Protein 5G4K (pdb70)

B-factor: mean 24.87, std 11.67, range [8.4, 95.26]

Foldseek 3Di:
DDPDDPVCVVPFLACAAAEEEEEPCLDQLNVLLQLLSQVSHHQYEYEYADPVSQVVSVVVSVVVVGRYYYAYAQLLDLVRLLVSLVVSCVRRVAHAEYEYDFADDDFDAPVPQDPVNLVVRCSRQASSLVSNCVNNLVRLQVVLPAHFYEYEQALLLPPPDGRCPRNNVRRVVVLVVQLVVCVVDCPPRLYAGEYEHEYDAPVVCPPCPPPPVDCVLVVLQVLAPLRHHDRSNLCSSVSSCRGGNVCSVHHSYHHYNYNRSNPD/DPPDDPVCVVPFLACAAAEEEEEPCLDQLNVLLQLLSQVSHHQYEYEYADPVSQVVSVVVSVVVVGHYYYAYAQLLDLVRLLVSLVVSCVRRVAHAEYEYDFADDDFDAPVPQDPVNLVVRCSRQASSLVSNCVNNLVRLQVVLPAHFYEYEQALLLPPPDGRCPRNNVRRVVVLVVQLVVCVVDCPPRLYAGEYEHEYDAPVVCPVCPPPPVDCVLVVLQVLAPLRDHDRSNLCSSVSSCRGGNVCSVHHSYHHYNYNRSNPD

Radius of gyration: 23.31 Å; Cα contacts (8 Å, |Δi|>4): 1188; chains: 2; bounding box: 66×65×67 Å

CATH classification: 3.40.50.720

Solvent-accessible surface area: 21936 Å² total; per-residue (Å²): 176,19,118,8,126,99,136,50,8,81,83,2,30,56,2,165,45,94,2,0,0,0,1,15,0,40,36,60,13,1,21,4,0,0,1,0,0,8,23,30,35,3,72,0,4,0,5,7,153,62,87,72,121,0,86,63,17,36,67,37,0,114,91,68,72,11,68,2,8,51,12,70,2,46,18,26,49,96,77,79,0,72,63,8,10,87,46,0,42,88,103,29,53,49,0,14,2,0,0,2,25,23,43,67,47,116,74,62,74,119,164,131,19,57,126,74,66,78,78,125,4,31,52,21,1,16,115,0,3,116,6,0,1,102,52,0,7,97,34,1,42,104,43,66,151,9,13,18,0,0,0,16,6,10,2,15,15,96,95,60,74,101,19,46,55,0,40,22,62,0,8,20,34,1,2,115,37,0,5,62,20,0,70,106,24,5,65,162,83,42,0,9,0,0,0,0,0,11,7,38,25,95,63,91,31,46,101,48,83,172,68,135,168,36,58,70,53,94,87,15,48,176,96,6,15,20,38,98,7,0,42,16,64,19,0,0,1,1,0,2,0,0,4,3,81,4,1,65,1,1,2,0,0,24,7,20,0,0,1,0,3,14,41,89,173,18,117,5,150,104,141,63,8,79,88,2,31,54,1,162,40,100,2,0,0,0,2,15,0,41,34,54,13,1,21,3,0,0,2,0,0,8,21,28,35,4,65,0,4,0,5,8,154,60,87,71,116,0,86,62,18,36,66,36,0,117,90,70,72,11,75,2,9,49,12,71,3,46,18,28,49,94,76,78,0,72,63,8,10,88,46,0,42,88,102,26,51,49,0,17,1,0,0,2,26,22,44,68,46,109,73,53,78,121,164,129,18,57,126,74,59,79,77,125,4,29,51,22,1,16,114,0,4,116,11,0,0,99,50,0,7,95,34,1,43,103,37,67,150,10,14,18,0,0,1,16,6,10,2,14,15,96,93,62,72,100,20,45,55,0,40,23,62,0,8,20,33,1,3,113,38,0,5,62,18,0,67,105,25,4,65,159,74,42,0,9,0,0,0,0,0,11,7,37,23,99,59,88,26,42,100,52,81,176,67,135,171,39,58,71,52,97,85,13,45,175,96,7,14,21,41,100,8,0,43,16,52,19,0,0,1,2,0,2,0,1,5,3,78,4,0,64,1,2,2,0,1,25,6,22,0,0,1,0,3,15,41,89

Sequence (528 aa):
MVNVKKEFVDNMFSVKGKVALVTGATGALGCVLSKAYGYAGAKVFMTGRNEKKLQALEAEFKAEGIDCAYGVADPADEAQVDAMITACVAQYGEVNILAVTHGFNKPQNILEQSVADWQYIMDTDCKSVYVVCKYVAQQMVDQGKGGKIVVVTSQRSKRGMAGYTGYCTSKGGADLMVSSMACDLSAKYGINVNSICPTVFRSDLTEWMFDPESAVYQNFLKREPIGRLAEPEDFVGYALFLSSDASNYITGANCDCSGGYLTCMVNVKKEFVDNMFSVKGKVALVTGATGALGCVLSKAYGYAGAKVFMTGRNEKKLQALEAEFKAEGIDCAYGVADPADEAQVDAMITACVAQYGEVNILAVTHGFNKPQNILEQSVADWQYIMDADCKSVYVVCKYVAQQMVDQGKGGKIVVVTSQRSKRGMAGYTGYCTSKGGADLMVSSMACDLSAKYGINVNSICPTVFRSDLTEWMFDPESAVYQNFLKREPIGRLAEPEDFVGYALFLSSDASNYITGANCDCSGGYLTC

Nearest PDB structures (foldseek):
  5g4k-assembly1_A-2  TM=1.004E+00  e=1.419E-54  Clostridium sp.
  5g4l-assembly1_A  TM=9.736E-01  e=4.758E-52  Clostridium sp.
  3csd-assembly1_B  TM=9.187E-01  e=1.144E-21  unclassified
  8dt1-assembly1_D  TM=9.260E-01  e=6.538E-19  Burkholderia cenocepacia
  8dt1-assembly1_A  TM=9.265E-01  e=1.902E-18  Burkholderia cenocepacia

Structure (mmCIF, N/CA/C/O backbone):
data_5G4K
#
_entry.id   5G4K
#
_cell.length_a   89.756
_cell.length_b   125.391
_cell.length_c   55.468
_cell.angle_alpha   90.00
_cell.angle_beta   90.00
_cell.angle_gamma   90.00
#
_symmetry.space_group_name_H-M   'P 21 21 2'
#
loop_
_entity.id
_entity.type
_entity.pdbx_description
1 polymer 'OXIDOREDUCTASE, SHORT CHAIN DEHYDROGENASE/REDUCTASE FAMILY PROTEIN'
2 polymer 'OXIDOREDUCTASE, SHORT CHAIN DEHYDROGENASE/REDUCTASE FAMILY PROTEIN'
3 water water
#
loop_
_atom_site.group_PDB
_atom_site.id
_atom_site.type_symbol
_atom_site.label_atom_id
_atom_site.label_alt_id
_atom_site.label_comp_id
_atom_site.label_asym_id
_atom_site.label_entity_id
_atom_site.label_seq_id
_atom_site.pdbx_PDB_ins_code
_atom_site.Cartn_x
_atom_site.Cartn_y
_atom_site.Cartn_z
_atom_site.occupancy
_atom_site.B_iso_or_equiv
_atom_site.auth_seq_id
_atom_site.auth_comp_id
_atom_site.auth_asym_id
_atom_site.auth_atom_id
_atom_site.pdbx_PDB_model_num
ATOM 1 N N . MET A 1 23 ? 32.069 50.459 38.581 1.00 34.84 1 MET A N 1
ATOM 2 C CA . MET A 1 23 ? 31.743 49.735 37.334 1.00 33.37 1 MET A CA 1
ATOM 3 C C . MET A 1 23 ? 30.418 50.200 36.743 1.00 30.06 1 MET A C 1
ATOM 4 O O . MET A 1 23 ? 29.466 50.434 37.479 1.00 29.49 1 MET A O 1
ATOM 9 N N . VAL A 1 24 ? 30.354 50.312 35.416 1.00 21.39 2 VAL A N 1
ATOM 10 C CA . VAL A 1 24 ? 29.137 50.730 34.701 1.00 18.99 2 VAL A CA 1
ATOM 11 C C . VAL A 1 24 ? 28.031 49.726 35.021 1.00 20.73 2 VAL A C 1
ATOM 12 O O . VAL A 1 24 ? 28.281 48.525 35.056 1.00 20.81 2 VAL A O 1
ATOM 16 N N . ASN A 1 25 ? 26.827 50.233 35.285 1.00 18.01 3 ASN A N 1
ATOM 17 C CA . ASN A 1 25 ? 25.680 49.427 35.657 1.00 19.53 3 ASN A CA 1
ATOM 18 C C . ASN A 1 25 ? 24.944 48.789 34.470 1.00 20.49 3 ASN A C 1
ATOM 19 O O . ASN A 1 25 ? 23.796 49.113 34.194 1.00 17.93 3 ASN A O 1
ATOM 24 N N . VAL A 1 26 ? 25.592 47.831 33.822 1.00 17.92 4 VAL A N 1
ATOM 25 C CA . VAL A 1 26 ? 25.014 46.998 32.751 1.00 16.06 4 VAL A CA 1
ATOM 26 C C . VAL A 1 26 ? 25.790 45.702 32.731 1.00 18.87 4 VAL A C 1
ATOM 27 O O . VAL A 1 26 ? 27.023 45.748 32.874 1.00 18.79 4 VAL A O 1
ATOM 31 N N . LYS A 1 27 ? 25.092 44.552 32.599 1.00 16.40 5 LYS A N 1
ATOM 32 C CA . LYS A 1 27 ? 25.749 43.240 32.638 1.00 18.10 5 LYS A CA 1
ATOM 33 C C . LYS A 1 27 ? 25.868 42.621 31.270 1.00 20.51 5 LYS A C 1
ATOM 34 O O . LYS A 1 27 ? 24.900 42.641 30.504 1.00 18.94 5 LYS A O 1
ATOM 40 N N . LYS A 1 28 ? 27.013 41.989 30.986 1.00 16.84 6 LYS A N 1
ATOM 41 C CA . LYS A 1 28 ? 27.213 41.328 29.689 1.00 17.83 6 LYS A CA 1
ATOM 42 C C . LYS A 1 28 ? 26.208 40.225 29.443 1.00 21.24 6 LYS A C 1
ATOM 43 O O . LYS A 1 28 ? 25.702 40.106 28.328 1.00 20.60 6 LYS A O 1
ATOM 49 N N . GLU A 1 29 ? 25.895 39.445 30.485 1.00 18.36 7 GLU A N 1
ATOM 50 C CA . GLU A 1 29 ? 24.921 38.351 30.387 1.00 18.89 7 GLU A CA 1
ATOM 51 C C . GLU A 1 29 ? 23.568 38.914 30.011 1.00 20.84 7 GLU A C 1
ATOM 52 O O . GLU A 1 29 ? 22.859 38.315 29.196 1.00 20.61 7 GLU A O 1
ATOM 58 N N . PHE A 1 30 ? 23.241 40.111 30.527 1.00 16.85 8 PHE A N 1
ATOM 59 C CA . PHE A 1 30 ? 21.970 40.739 30.147 1.00 16.84 8 PHE A CA 1
ATOM 60 C C . PHE A 1 30 ? 21.993 41.099 28.656 1.00 19.07 8 PHE A C 1
ATOM 61 O O . PHE A 1 30 ? 21.107 40.687 27.914 1.00 16.34 8 PHE A O 1
ATOM 69 N N . VAL A 1 31 ? 23.028 41.817 28.213 1.00 16.82 9 VAL A N 1
ATOM 70 C CA . VAL A 1 31 ? 23.151 42.241 26.819 1.00 17.49 9 VAL A CA 1
ATOM 71 C C . VAL A 1 31 ? 23.170 41.058 25.829 1.00 20.84 9 VAL A C 1
ATOM 72 O O . VAL A 1 31 ? 22.489 41.108 24.802 1.00 17.93 9 VAL A O 1
ATOM 76 N N . ASP A 1 32 ? 23.948 40.012 26.124 1.00 18.43 10 ASP A N 1
ATOM 77 C CA . ASP A 1 32 ? 24.044 38.850 25.234 1.00 18.52 10 ASP A CA 1
ATOM 78 C C . ASP A 1 32 ? 22.714 38.124 25.035 1.00 22.32 10 ASP A C 1
ATOM 79 O O . ASP A 1 32 ? 22.511 37.562 23.964 1.00 24.20 10 ASP A O 1
ATOM 84 N N . ASN A 1 33 ? 21.828 38.099 26.055 1.00 16.59 11 ASN A N 1
ATOM 85 C CA . ASN A 1 33 ? 20.596 37.325 25.964 1.00 17.06 11 ASN A CA 1
ATOM 86 C C . ASN A 1 33 ? 19.316 38.135 25.947 1.00 19.32 11 ASN A C 1
ATOM 87 O O . ASN A 1 33 ? 18.234 37.535 25.925 1.00 18.00 11 ASN A O 1
ATOM 92 N N . MET A 1 34 ? 19.403 39.465 25.940 1.00 15.81 12 MET A N 1
ATOM 93 C CA . MET A 1 34 ? 18.191 40.285 26.090 1.00 15.49 12 MET A CA 1
ATOM 94 C C . MET A 1 34 ? 17.156 40.110 24.996 1.00 17.75 12 MET A C 1
ATOM 95 O O . MET A 1 34 ? 15.971 40.268 25.281 1.00 17.27 12 MET A O 1
ATOM 100 N N . PHE A 1 35 ? 17.585 39.830 23.758 1.00 15.24 13 PHE A N 1
ATOM 101 C CA . PHE A 1 35 ? 16.608 39.699 22.672 1.00 15.17 13 PHE A CA 1
ATOM 102 C C . PHE A 1 35 ? 16.050 38.266 22.528 1.00 18.32 13 PHE A C 1
ATOM 103 O O . PHE A 1 35 ? 15.295 38.001 21.600 1.00 18.47 13 PHE A O 1
ATOM 111 N N . SER A 1 36 ? 16.423 37.369 23.411 1.00 17.25 14 SER A N 1
ATOM 112 C CA . SER A 1 36 ? 16.017 35.968 23.269 1.00 17.95 14 SER A CA 1
ATOM 113 C C . SER A 1 36 ? 14.551 35.689 23.535 1.00 20.90 14 SER A C 1
ATOM 114 O O . SER A 1 36 ? 13.954 36.267 24.441 1.00 20.34 14 SER A O 1
ATOM 117 N N . VAL A 1 37 ? 13.968 34.788 22.728 1.00 17.03 15 VAL A N 1
ATOM 118 C CA . VAL A 1 37 ? 12.606 34.274 22.962 1.00 15.40 15 VAL A CA 1
ATOM 119 C C . VAL A 1 37 ? 12.730 32.733 23.001 1.00 18.99 15 VAL A C 1
ATOM 120 O O . VAL A 1 37 ? 11.733 32.017 22.949 1.00 17.79 15 VAL A O 1
ATOM 124 N N . LYS A 1 38 ? 13.973 32.233 23.079 1.00 16.80 16 LYS A N 1
ATOM 125 C CA . LYS A 1 38 ? 14.239 30.802 23.073 1.00 18.00 16 LYS A CA 1
ATOM 126 C C . LYS A 1 38 ? 13.534 30.101 24.241 1.00 21.88 16 LYS A C 1
ATOM 127 O O . LYS A 1 38 ? 13.617 30.573 25.382 1.00 20.24 16 LYS A O 1
ATOM 133 N N . GLY A 1 39 ? 12.811 29.028 23.921 1.00 20.35 17 GLY A N 1
ATOM 134 C CA . GLY A 1 39 ? 12.070 28.213 24.875 1.00 20.22 17 GLY A CA 1
ATOM 135 C C . GLY A 1 39 ? 10.769 28.829 25.351 1.00 22.18 17 GLY A C 1
ATOM 136 O O . GLY A 1 39 ? 10.045 28.196 26.117 1.00 22.20 17 GLY A O 1
ATOM 137 N N . LYS A 1 40 ? 10.448 30.078 24.928 1.00 17.09 18 LYS A N 1
ATOM 138 C CA . LYS A 1 40 ? 9.202 30.740 25.329 1.00 17.02 18 LYS A CA 1
ATOM 139 C C . LYS A 1 40 ? 8.060 30.231 24.455 1.00 19.95 18 LYS A C 1
ATOM 140 O O . LYS A 1 40 ? 8.282 29.877 23.309 1.00 19.47 18 LYS A O 1
ATOM 146 N N . VAL A 1 41 ? 6.849 30.212 24.976 1.00 14.50 19 VAL A N 1
ATOM 147 C CA . VAL A 1 41 ? 5.683 29.758 24.210 1.00 13.20 19 VAL A CA 1
ATOM 148 C C . VAL A 1 41 ? 5.012 31.007 23.673 1.00 16.29 19 VAL A C 1
ATOM 149 O O . VAL A 1 41 ? 4.487 31.821 24.451 1.00 15.61 19 VAL A O 1
ATOM 153 N N . ALA A 1 42 ? 4.993 31.137 22.349 1.00 13.56 20 ALA A N 1
ATOM 154 C CA . ALA A 1 42 ? 4.379 32.293 21.654 1.00 14.08 20 ALA A CA 1
ATOM 155 C C . ALA A 1 42 ? 3.071 31.843 21.011 1.00 16.99 20 ALA A C 1
ATOM 156 O O . ALA A 1 42 ? 3.071 30.935 20.174 1.00 16.78 20 ALA A O 1
ATOM 158 N N . LEU A 1 43 ? 1.949 32.468 21.417 1.00 13.06 21 LEU A N 1
ATOM 159 C CA . LEU A 1 43 ? 0.630 32.181 20.866 1.00 13.39 21 LEU A CA 1
ATOM 160 C C . LEU A 1 43 ? 0.377 33.294 19.844 1.00 16.68 21 LEU A C 1
ATOM 161 O O . LEU A 1 43 ? 0.394 34.478 20.209 1.00 16.48 21 LEU A O 1
ATOM 166 N N . VAL A 1 44 ? 0.172 32.929 18.564 1.00 12.53 22 VAL A N 1
ATOM 167 C CA . VAL A 1 44 ? -0.002 33.932 17.508 1.00 13.85 22 VAL A CA 1
ATOM 168 C C . VAL A 1 44 ? -1.402 33.818 16.920 1.00 18.85 22 VAL A C 1
ATOM 169 O O . VAL A 1 44 ? -1.742 32.751 16.399 1.00 18.43 22 VAL A O 1
ATOM 173 N N . THR A 1 45 ? -2.220 34.900 17.001 1.00 14.63 23 THR A N 1
ATOM 174 C CA . THR A 1 45 ? -3.556 34.885 16.374 1.00 14.54 23 THR A CA 1
ATOM 175 C C . THR A 1 45 ? -3.418 35.400 14.937 1.00 19.02 23 THR A C 1
ATOM 176 O O . THR A 1 45 ? -2.461 36.120 14.623 1.00 17.64 23 THR A O 1
ATOM 180 N N . GLY A 1 46 ? -4.402 35.086 14.091 1.00 16.18 24 GLY A N 1
ATOM 181 C CA . GLY A 1 46 ? -4.357 35.449 12.673 1.00 17.39 24 GLY A CA 1
ATOM 182 C C . GLY A 1 46 ? -3.137 34.819 12.012 1.00 19.92 24 GLY A C 1
ATOM 183 O O . GLY A 1 46 ? -2.534 35.404 11.106 1.00 20.33 24 GLY A O 1
ATOM 184 N N . ALA A 1 47 ? -2.741 33.630 12.498 1.00 17.77 25 ALA A N 1
ATOM 185 C CA . ALA A 1 47 ? -1.504 32.974 12.100 1.00 17.72 25 ALA A CA 1
ATOM 186 C C . ALA A 1 47 ? -1.388 32.650 10.608 1.00 22.11 25 ALA A C 1
ATOM 187 O O . ALA A 1 47 ? -0.265 32.510 10.110 1.00 22.29 25 ALA A O 1
ATOM 189 N N . THR A 1 48 ? -2.513 32.553 9.891 1.00 19.09 2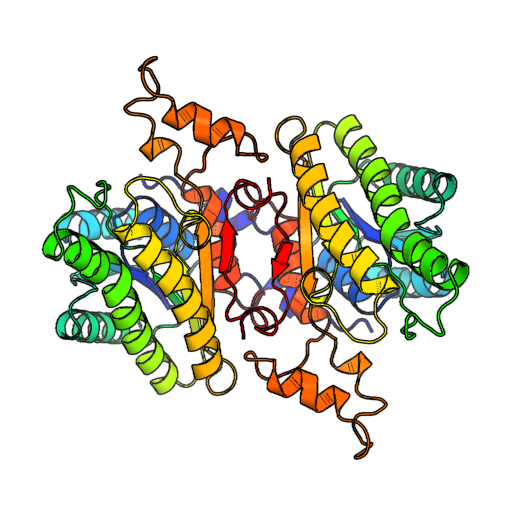6 THR A N 1
ATOM 190 C CA . THR A 1 48 ? -2.462 32.228 8.457 1.00 20.75 26 THR A CA 1
ATOM 191 C C . THR A 1 48 ? -2.396 33.472 7.567 1.00 23.66 26 THR A C 1
ATOM 192 O O . THR A 1 48 ? -2.209 33.321 6.359 1.00 23.21 26 THR A O 1
ATOM 196 N N . GLY A 1 49 ? -2.575 34.662 8.161 1.00 20.42 27 GLY A N 1
ATOM 197 C CA . GLY A 1 49 ? -2.526 35.940 7.457 1.00 20.72 27 GLY A CA 1
ATOM 198 C C . GLY A 1 49 ? -1.113 36.325 7.044 1.00 23.55 27 GLY A C 1
ATOM 199 O O . GLY A 1 49 ? -0.148 35.667 7.447 1.00 22.30 27 GLY A O 1
ATOM 200 N N . ALA A 1 50 ? -0.977 37.402 6.244 1.00 21.76 28 ALA A N 1
ATOM 201 C CA . ALA A 1 50 ? 0.327 37.845 5.710 1.00 22.70 28 ALA A CA 1
ATOM 202 C C . ALA A 1 50 ? 1.345 38.110 6.811 1.00 23.38 28 ALA A C 1
ATOM 203 O O . ALA A 1 50 ? 2.477 37.607 6.743 1.00 21.75 28 ALA A O 1
ATOM 205 N N . LEU A 1 51 ? 0.937 38.828 7.854 1.00 19.75 29 LEU A N 1
ATOM 206 C CA . LEU A 1 51 ? 1.852 39.098 8.953 1.00 18.44 29 LEU A CA 1
ATOM 207 C C . LEU A 1 51 ? 1.912 37.933 9.938 1.00 21.37 29 LEU A C 1
ATOM 208 O O . LEU A 1 51 ? 2.987 37.592 10.420 1.00 19.73 29 LEU A O 1
ATOM 213 N N . GLY A 1 52 ? 0.772 37.333 10.232 1.00 18.26 30 GLY A N 1
ATOM 214 C CA . GLY A 1 52 ? 0.715 36.223 11.168 1.00 17.20 30 GLY A CA 1
ATOM 215 C C . GLY A 1 52 ? 1.612 35.052 10.812 1.00 20.54 30 GLY A C 1
ATOM 216 O O . GLY A 1 52 ? 2.290 34.523 11.707 1.00 19.88 30 GLY A O 1
ATOM 217 N N . CYS A 1 53 ? 1.658 34.643 9.510 1.00 18.98 31 CYS A N 1
ATOM 218 C CA . CYS A 1 53 ? 2.497 33.478 9.148 1.00 18.99 31 CYS A CA 1
ATOM 219 C C . CYS A 1 53 ? 3.985 33.798 9.275 1.00 19.99 31 CYS A C 1
ATOM 220 O O . CYS A 1 53 ? 4.779 32.952 9.696 1.00 18.45 31 CYS A O 1
ATOM 223 N N . VAL A 1 54 ? 4.349 35.045 8.925 1.00 17.56 32 VAL A N 1
ATOM 224 C CA . VAL A 1 54 ? 5.717 35.553 9.016 1.00 16.90 32 VAL A CA 1
ATOM 225 C C . VAL A 1 54 ? 6.157 35.657 10.475 1.00 19.11 32 VAL A C 1
ATOM 226 O O . VAL A 1 54 ? 7.241 35.182 10.806 1.00 17.93 32 VAL A O 1
ATOM 230 N N . LEU A 1 55 ? 5.318 36.230 11.346 1.00 16.42 33 LEU A N 1
ATOM 231 C CA . LEU A 1 55 ? 5.675 36.333 12.763 1.00 16.23 33 LEU A CA 1
ATOM 232 C C . LEU A 1 55 ? 5.768 34.940 13.362 1.00 17.73 33 LEU A C 1
ATOM 233 O O . LEU A 1 55 ? 6.677 34.691 14.132 1.00 16.37 33 LEU A O 1
ATOM 238 N N . SER A 1 56 ? 4.807 34.044 13.043 1.00 14.77 34 SER A N 1
ATOM 239 C CA . SER A 1 56 ? 4.810 32.670 13.563 1.00 15.07 34 SER A CA 1
ATOM 240 C C . SER A 1 56 ? 6.128 31.970 13.225 1.00 19.18 34 SER A C 1
ATOM 241 O O . SER A 1 56 ? 6.790 31.435 14.115 1.00 19.29 34 SER A O 1
ATOM 244 N N . LYS A 1 57 ? 6.552 32.044 11.966 1.00 17.49 35 LYS A N 1
ATOM 245 C CA . LYS A 1 57 ? 7.821 31.416 11.569 1.00 17.18 35 LYS A CA 1
ATOM 246 C C . LYS A 1 57 ? 9.039 32.095 12.209 1.00 19.91 35 LYS A C 1
ATOM 247 O O . LYS A 1 57 ? 9.970 31.384 12.614 1.00 19.78 35 LYS A O 1
ATOM 253 N N . ALA A 1 58 ? 9.028 33.459 12.309 1.00 16.68 36 ALA A N 1
ATOM 254 C CA . ALA A 1 58 ? 10.125 34.202 12.945 1.00 16.09 36 ALA A CA 1
ATOM 255 C C . ALA A 1 58 ? 10.280 33.765 14.405 1.00 17.09 36 ALA A C 1
ATOM 256 O O . ALA A 1 58 ? 11.399 33.488 14.814 1.00 15.94 36 ALA A O 1
ATOM 258 N N . TYR A 1 59 ? 9.179 33.666 15.168 1.00 15.40 37 TYR A N 1
ATOM 259 C CA . TYR A 1 59 ? 9.274 33.161 16.553 1.00 15.76 37 TYR A CA 1
ATOM 260 C C . TYR A 1 59 ? 9.885 31.762 16.558 1.00 19.31 37 TYR A C 1
ATOM 261 O O . TYR A 1 59 ? 10.745 31.492 17.388 1.00 19.50 37 TYR A O 1
ATOM 270 N N . GLY A 1 60 ? 9.467 30.906 15.618 1.00 17.29 38 GLY A N 1
ATOM 271 C CA . GLY A 1 60 ? 9.987 29.540 15.505 1.00 17.73 38 GLY A CA 1
ATOM 272 C C . GLY A 1 60 ? 11.478 29.510 15.236 1.00 20.92 38 GLY A C 1
ATOM 273 O O . GLY A 1 60 ? 12.220 28.818 15.931 1.00 20.55 38 GLY A O 1
ATOM 274 N N . TYR A 1 61 ? 11.940 30.316 14.257 1.00 18.56 39 TYR A N 1
ATOM 275 C CA . TYR A 1 61 ? 13.360 30.421 13.914 1.00 19.28 39 TYR A CA 1
ATOM 276 C C . TYR A 1 61 ? 14.172 30.957 15.095 1.00 22.97 39 TYR A C 1
ATOM 277 O O . TYR A 1 61 ? 15.348 30.615 15.239 1.00 22.73 39 TYR A O 1
ATOM 286 N N . ALA A 1 62 ? 13.545 31.807 15.937 1.00 19.14 40 ALA A N 1
ATOM 287 C CA . ALA A 1 62 ? 14.181 32.382 17.124 1.00 18.86 40 ALA A CA 1
ATOM 288 C C . ALA A 1 62 ? 14.140 31.397 18.324 1.00 21.19 40 ALA A C 1
ATOM 289 O O . ALA A 1 62 ? 14.607 31.729 19.404 1.00 20.95 40 ALA A O 1
ATOM 291 N N . GLY A 1 63 ? 13.599 30.192 18.116 1.00 18.85 41 GLY A N 1
ATOM 292 C CA . GLY A 1 63 ? 13.618 29.164 19.150 1.00 17.81 41 GLY A CA 1
ATOM 293 C C . GLY A 1 63 ? 12.432 29.118 20.081 1.00 20.25 41 GLY A C 1
ATOM 294 O O . GLY A 1 63 ? 12.450 28.361 21.058 1.00 19.76 41 GLY A O 1
ATOM 295 N N . ALA A 1 64 ? 11.376 29.890 19.795 1.00 17.28 42 ALA A N 1
ATOM 296 C CA . ALA A 1 64 ? 10.176 29.811 20.622 1.00 16.03 42 ALA A CA 1
ATOM 297 C C . ALA A 1 64 ? 9.358 28.606 20.222 1.00 19.49 42 ALA A C 1
ATOM 298 O O . ALA A 1 64 ? 9.490 28.094 19.109 1.00 17.16 42 ALA A O 1
ATOM 300 N N . LYS A 1 65 ? 8.512 28.154 21.142 1.00 16.87 43 LYS A N 1
ATOM 301 C CA . LYS A 1 65 ? 7.519 27.101 20.865 1.00 17.96 43 LYS A CA 1
ATOM 302 C C . LYS A 1 65 ? 6.323 27.893 20.310 1.00 22.95 43 LYS A C 1
ATOM 303 O O . LYS A 1 65 ? 5.861 28.831 20.967 1.00 24.61 43 LYS A O 1
ATOM 309 N N . VAL A 1 66 ? 5.836 27.557 19.113 1.00 17.07 44 VAL A N 1
ATOM 310 C CA . VAL A 1 66 ? 4.806 28.384 18.482 1.00 16.36 44 VAL A CA 1
ATOM 311 C C . VAL A 1 66 ? 3.444 27.746 18.473 1.00 18.80 44 VAL A C 1
ATOM 312 O O . VAL A 1 66 ? 3.280 26.679 17.900 1.00 17.62 44 VAL A O 1
ATOM 316 N N . PHE A 1 67 ? 2.445 28.432 19.039 1.00 14.19 45 PHE A N 1
ATOM 317 C CA . PHE A 1 67 ? 1.073 27.929 18.971 1.00 14.52 45 PHE A CA 1
ATOM 318 C C . PHE A 1 67 ? 0.272 28.877 18.054 1.00 18.76 45 PHE A C 1
ATOM 319 O O . PHE A 1 67 ? 0.033 30.035 18.384 1.00 17.81 45 PHE A O 1
ATOM 327 N N . MET A 1 68 ? -0.098 28.389 16.878 1.00 16.03 46 MET A N 1
ATOM 328 C CA . MET A 1 68 ? -0.788 29.202 15.892 1.00 15.93 46 MET A CA 1
ATOM 329 C C . MET A 1 68 ? -2.288 29.053 15.987 1.00 17.66 46 MET A C 1
ATOM 330 O O . MET A 1 68 ? -2.802 27.941 16.118 1.00 17.16 46 MET A O 1
ATOM 335 N N . THR A 1 69 ? -3.010 30.163 15.876 1.00 15.02 47 THR A N 1
ATOM 336 C CA . THR A 1 69 ? -4.476 30.049 15.879 1.00 15.11 47 THR A CA 1
ATOM 337 C C . THR A 1 69 ? -5.038 30.868 14.720 1.00 21.15 47 THR A C 1
ATOM 338 O O . THR A 1 69 ? -4.443 31.866 14.302 1.00 18.33 47 THR A O 1
ATOM 342 N N . GLY A 1 70 ? -6.168 30.427 14.213 1.00 20.45 48 GLY A N 1
ATOM 343 C CA . GLY A 1 70 ? -6.867 31.063 13.105 1.00 20.51 48 GLY A CA 1
ATOM 344 C C . GLY A 1 70 ? -8.138 30.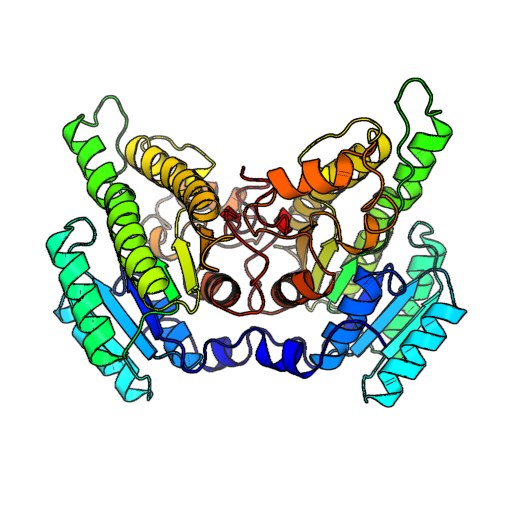296 12.828 1.00 24.58 48 GLY A C 1
ATOM 345 O O . GLY A 1 70 ? -8.420 29.309 13.507 1.00 22.58 48 GLY A O 1
ATOM 346 N N . ARG A 1 71 ? -8.890 30.704 11.819 1.00 22.60 49 ARG A N 1
ATOM 347 C CA . ARG A 1 71 ? -10.141 30.010 11.528 1.00 23.54 49 ARG A CA 1
ATOM 348 C C . ARG A 1 71 ? -10.023 28.931 10.459 1.00 28.36 49 ARG A C 1
ATOM 349 O O . ARG A 1 71 ? -10.886 28.050 10.378 1.00 28.71 49 ARG A O 1
ATOM 357 N N . ASN A 1 72 ? -8.969 28.989 9.638 1.00 24.88 50 ASN A N 1
ATOM 358 C CA . ASN A 1 72 ? -8.785 28.074 8.519 1.00 25.93 50 ASN A CA 1
ATOM 359 C C . ASN A 1 72 ? -7.853 26.916 8.889 1.00 29.12 50 ASN A C 1
ATOM 360 O O . ASN A 1 72 ? -6.626 27.072 8.873 1.00 26.78 50 ASN A O 1
ATOM 365 N N . GLU A 1 73 ? -8.434 25.755 9.193 1.00 26.87 51 GLU A N 1
ATOM 366 C CA . GLU A 1 73 ? -7.672 24.558 9.569 1.00 26.83 51 GLU A CA 1
ATOM 367 C C . GLU A 1 73 ? -6.687 24.099 8.495 1.00 30.82 51 GLU A C 1
ATOM 368 O O . GLU A 1 73 ? -5.565 23.747 8.851 1.00 28.89 51 GLU A O 1
ATOM 374 N N . LYS A 1 74 ? -7.090 24.072 7.202 1.00 29.12 52 LYS A N 1
ATOM 375 C CA . LYS A 1 74 ? -6.192 23.619 6.124 1.00 28.61 52 LYS A CA 1
ATOM 376 C C . LYS A 1 74 ? -4.937 24.496 6.034 1.00 30.40 52 LYS A C 1
ATOM 377 O O . LYS A 1 74 ? -3.824 23.968 5.938 1.00 27.28 52 LYS A O 1
ATOM 379 N N . LYS A 1 75 ? -5.111 25.831 6.136 1.00 26.20 53 LYS A N 1
ATOM 380 C CA . LYS A 1 75 ? -3.977 26.749 6.095 1.00 25.35 53 LYS A CA 1
ATOM 381 C C . LYS A 1 75 ? -3.086 26.604 7.341 1.00 26.16 53 LYS A C 1
ATOM 382 O O . LYS A 1 75 ? -1.872 26.683 7.201 1.00 26.67 53 LYS A O 1
ATOM 388 N N . LEU A 1 76 ? -3.668 26.339 8.529 1.00 21.39 54 LEU A N 1
ATOM 389 C CA . LEU A 1 76 ? -2.870 26.116 9.760 1.00 20.58 54 LEU A CA 1
ATOM 390 C C . LEU A 1 76 ? -2.073 24.810 9.640 1.00 24.08 54 LEU A C 1
ATOM 391 O O . LEU A 1 76 ? -0.922 24.745 10.072 1.00 22.78 54 LEU A O 1
ATOM 396 N N . GLN A 1 77 ? -2.702 23.758 9.070 1.00 22.74 55 GLN A N 1
ATOM 397 C CA . GLN A 1 77 ? -2.032 22.469 8.869 1.00 22.42 55 GLN A CA 1
ATOM 398 C C . GLN A 1 77 ? -0.851 22.600 7.919 1.00 27.74 55 GLN A C 1
ATOM 399 O O . GLN A 1 77 ? 0.203 22.008 8.171 1.00 28.43 55 GLN A O 1
ATOM 405 N N . ALA A 1 78 ? -1.009 23.403 6.847 1.00 25.23 56 ALA A N 1
ATOM 406 C CA . ALA A 1 78 ? 0.063 23.639 5.867 1.00 25.71 56 ALA A CA 1
ATOM 407 C C . ALA A 1 78 ? 1.247 24.346 6.527 1.00 27.69 56 ALA A C 1
ATOM 408 O O . ALA A 1 78 ? 2.401 23.964 6.303 1.00 27.15 56 ALA A O 1
ATOM 410 N N . LEU A 1 79 ? 0.967 25.338 7.379 1.00 21.56 57 LEU A N 1
ATOM 411 C CA . LEU A 1 79 ? 2.033 26.045 8.110 1.00 21.05 57 LEU A CA 1
ATOM 412 C C . LEU A 1 79 ? 2.755 25.114 9.079 1.00 24.42 57 LEU A C 1
ATOM 413 O O . LEU A 1 79 ? 3.982 25.088 9.097 1.00 23.26 57 LEU A O 1
ATOM 418 N N . GLU A 1 80 ? 1.998 24.330 9.861 1.00 23.02 58 GLU A N 1
ATOM 419 C CA . GLU A 1 80 ? 2.569 23.385 10.821 1.00 23.83 58 GLU A CA 1
ATOM 420 C C . GLU A 1 80 ? 3.504 22.401 10.103 1.00 27.50 58 GLU A C 1
ATOM 421 O O . GLU A 1 80 ? 4.617 22.199 10.578 1.00 28.38 58 GLU A O 1
ATOM 427 N N . ALA A 1 81 ? 3.091 21.857 8.933 1.00 25.60 59 ALA A N 1
ATOM 428 C CA . ALA A 1 81 ? 3.930 20.921 8.156 1.00 25.86 59 ALA A CA 1
ATOM 429 C C . ALA A 1 81 ? 5.215 21.607 7.667 1.00 29.27 59 ALA A C 1
ATOM 430 O O . ALA A 1 81 ? 6.295 21.055 7.848 1.00 29.55 59 ALA A O 1
ATOM 432 N N . GLU A 1 82 ? 5.104 22.845 7.127 1.00 23.97 60 GLU A N 1
ATOM 433 C CA . GLU A 1 82 ? 6.260 23.627 6.672 1.00 23.56 60 GLU A CA 1
ATOM 434 C C . GLU A 1 82 ? 7.230 23.893 7.838 1.00 25.95 60 GLU A C 1
ATOM 435 O O . GLU A 1 82 ? 8.429 23.689 7.695 1.00 27.01 60 GLU A O 1
ATOM 441 N N . PHE A 1 83 ? 6.712 24.328 8.993 1.00 22.27 61 PHE A N 1
ATOM 442 C CA . PHE A 1 83 ? 7.591 24.656 10.125 1.00 21.03 61 PHE A CA 1
ATOM 443 C C . PHE A 1 83 ? 8.255 23.422 10.726 1.00 27.38 61 PHE A C 1
ATOM 444 O O . PHE A 1 83 ? 9.432 23.471 11.065 1.00 27.37 61 PHE A O 1
ATOM 452 N N . LYS A 1 84 ? 7.505 22.317 10.872 1.00 24.65 62 LYS A N 1
ATOM 453 C CA . LYS A 1 84 ? 8.076 21.079 11.420 1.00 24.95 62 LYS A CA 1
ATOM 454 C C . LYS A 1 84 ? 9.192 20.517 10.537 1.00 29.95 62 LYS A C 1
ATOM 455 O O . LYS A 1 84 ? 10.163 19.974 11.056 1.00 29.61 62 LYS A O 1
ATOM 461 N N . ALA A 1 85 ? 9.086 20.713 9.206 1.00 28.48 63 ALA A N 1
ATOM 462 C CA . ALA A 1 85 ? 10.113 20.274 8.245 1.00 29.80 63 ALA A CA 1
ATOM 463 C C . ALA A 1 85 ? 11.434 21.032 8.475 1.00 34.25 63 ALA A C 1
ATOM 464 O O . ALA A 1 85 ? 12.492 20.572 8.036 1.00 35.01 63 ALA A O 1
ATOM 466 N N . GLU A 1 86 ? 11.373 22.181 9.176 1.00 29.08 64 GLU A N 1
ATOM 467 C CA . GLU A 1 86 ? 12.544 22.995 9.502 1.00 28.78 64 GLU A CA 1
ATOM 468 C C . GLU A 1 86 ? 12.926 22.931 10.990 1.00 32.14 64 GLU A C 1
ATOM 469 O O . GLU A 1 86 ? 13.679 23.770 11.468 1.00 31.07 64 GLU A O 1
ATOM 475 N N . GLY A 1 87 ? 12.388 21.938 11.704 1.00 28.63 65 GLY A N 1
ATOM 476 C CA . GLY A 1 87 ? 12.699 21.716 13.111 1.00 27.67 65 GLY A CA 1
ATOM 477 C C . GLY A 1 87 ? 12.061 22.662 14.108 1.00 28.43 65 GLY A C 1
ATOM 478 O O . GLY A 1 87 ? 12.451 22.661 15.278 1.00 27.71 65 GLY A O 1
ATOM 479 N N . ILE A 1 88 ? 11.042 23.439 13.675 1.00 23.25 66 ILE A N 1
ATOM 480 C CA . ILE A 1 88 ? 10.311 24.357 14.568 1.00 21.16 66 ILE A CA 1
ATOM 481 C C . ILE A 1 88 ? 9.301 23.557 15.376 1.00 25.85 66 ILE A C 1
ATOM 482 O O . ILE A 1 88 ? 8.583 22.737 14.800 1.00 25.91 66 ILE A O 1
ATOM 487 N N . ASP A 1 89 ? 9.234 23.808 16.708 1.00 23.26 67 ASP A N 1
ATOM 488 C CA . ASP A 1 89 ? 8.267 23.142 17.582 1.00 22.92 67 ASP A CA 1
ATOM 489 C C . ASP A 1 89 ? 7.018 24.012 17.515 1.00 26.30 67 ASP A C 1
ATOM 490 O O . ASP A 1 89 ? 7.046 25.154 17.964 1.00 26.14 67 ASP A O 1
ATOM 495 N N . CYS A 1 90 ? 5.962 23.507 16.869 1.00 23.41 68 CYS A N 1
ATOM 496 C CA . CYS A 1 90 ? 4.736 24.270 16.706 1.00 22.28 68 CYS A CA 1
ATOM 497 C C . CYS A 1 90 ? 3.511 23.383 16.763 1.00 23.94 68 CYS A C 1
ATOM 498 O O . CYS A 1 90 ? 3.604 22.158 16.644 1.00 22.49 68 CYS A O 1
ATOM 501 N N . ALA A 1 91 ? 2.348 24.028 16.947 1.00 19.51 69 ALA A N 1
ATOM 502 C CA . ALA A 1 91 ? 1.060 23.361 16.998 1.00 19.72 69 ALA A CA 1
ATOM 503 C C . ALA A 1 91 ? 0.015 24.409 16.611 1.00 20.80 69 ALA A C 1
ATOM 504 O O . ALA A 1 91 ? 0.348 25.591 16.442 1.00 18.62 69 ALA A O 1
ATOM 506 N N . TYR A 1 92 ? -1.218 23.972 16.404 1.00 18.61 70 TYR A N 1
ATOM 507 C CA . TYR A 1 92 ? -2.271 24.915 16.057 1.00 17.73 70 TYR A CA 1
ATOM 508 C C . TYR A 1 92 ? -3.573 24.579 16.750 1.00 21.49 70 TYR A C 1
ATOM 509 O O . TYR A 1 92 ? -3.791 23.439 17.188 1.00 18.80 70 TYR A O 1
ATOM 518 N N . GLY A 1 93 ? -4.440 25.569 16.810 1.00 18.79 71 GLY A N 1
ATOM 519 C CA . GLY A 1 93 ? -5.785 25.419 17.356 1.00 19.59 71 GLY A CA 1
ATOM 520 C C . GLY A 1 93 ? -6.712 26.304 16.562 1.00 23.13 71 GLY A C 1
ATOM 521 O O . GLY A 1 93 ? -6.402 27.478 16.348 1.00 22.11 71 GLY A O 1
ATOM 522 N N . VAL A 1 94 ? -7.830 25.747 16.090 1.00 20.58 72 VAL A N 1
ATOM 523 C CA . VAL A 1 94 ? -8.812 26.496 15.308 1.00 21.40 72 VAL A CA 1
ATOM 524 C C . VAL A 1 94 ? -9.738 27.238 16.262 1.00 23.95 72 VAL A C 1
ATOM 525 O O . VAL A 1 94 ? -10.281 26.637 17.190 1.00 23.91 72 VAL A O 1
ATOM 529 N N . ALA A 1 95 ? -9.939 28.535 16.027 1.00 21.08 73 ALA A N 1
ATOM 530 C CA . ALA A 1 95 ? -10.844 29.331 16.859 1.00 20.62 73 ALA A CA 1
ATOM 531 C C . ALA A 1 95 ? -11.198 30.615 16.174 1.00 23.69 73 ALA A C 1
ATOM 532 O O . ALA A 1 95 ? -10.346 31.225 15.507 1.00 21.56 73 ALA A O 1
ATOM 534 N N . ASP A 1 96 ? -12.438 31.061 16.379 1.00 19.38 74 ASP A N 1
ATOM 535 C CA . ASP A 1 96 ? -12.879 32.392 15.955 1.00 19.05 74 ASP A CA 1
ATOM 536 C C . ASP A 1 96 ? -12.486 33.303 17.144 1.00 21.19 74 ASP A C 1
ATOM 537 O O . ASP A 1 96 ? -12.985 33.092 18.259 1.00 20.92 74 ASP A O 1
ATOM 542 N N . PRO A 1 97 ? -11.547 34.263 16.951 1.00 18.78 75 PRO A N 1
ATOM 543 C CA . PRO A 1 97 ? -11.070 35.090 18.089 1.00 18.53 75 PRO A CA 1
ATOM 544 C C . PRO A 1 97 ? -12.114 35.981 18.746 1.00 22.69 75 PRO A C 1
ATOM 545 O O . PRO A 1 97 ? -11.854 36.495 19.832 1.00 21.86 75 PRO A O 1
ATOM 549 N N . ALA A 1 98 ? -13.280 36.165 18.104 1.00 20.24 76 ALA A N 1
ATOM 550 C CA . ALA A 1 98 ? -14.356 36.963 18.695 1.00 21.51 76 ALA A CA 1
ATOM 551 C C . ALA A 1 98 ? -15.260 36.095 19.589 1.00 26.00 76 ALA A C 1
ATOM 552 O O . ALA A 1 98 ? -16.142 36.627 20.261 1.00 25.34 76 ALA A O 1
ATOM 554 N N . ASP A 1 99 ? -15.024 34.774 19.623 1.00 23.70 77 ASP A N 1
ATOM 555 C CA . ASP A 1 99 ? -15.872 33.833 20.372 1.00 24.09 77 ASP A CA 1
ATOM 556 C C . ASP A 1 99 ? -15.167 33.395 21.640 1.00 24.78 77 ASP A C 1
ATOM 557 O O . ASP A 1 99 ? -14.255 32.585 21.561 1.00 21.50 77 ASP A O 1
ATOM 562 N N . GLU A 1 100 ? -15.582 33.933 22.796 1.00 22.93 78 GLU A N 1
ATOM 563 C CA . GLU A 1 100 ? -15.015 33.619 24.119 1.00 23.04 78 GLU A CA 1
ATOM 564 C C . GLU A 1 100 ? -14.853 32.120 24.334 1.00 23.99 78 GLU A C 1
ATOM 565 O O . GLU A 1 100 ? -13.815 31.712 24.814 1.00 22.49 78 GLU A O 1
ATOM 571 N N . ALA A 1 101 ? -15.913 31.311 24.070 1.00 21.02 79 ALA A N 1
ATOM 572 C CA . ALA A 1 101 ? -15.852 29.869 24.321 1.00 20.98 79 ALA A CA 1
ATOM 573 C C . ALA A 1 101 ? -14.755 29.193 23.502 1.00 22.06 79 ALA A C 1
ATOM 574 O O . ALA A 1 101 ? -14.015 28.352 24.032 1.00 21.14 79 ALA A O 1
ATOM 576 N N . GLN A 1 102 ? -14.631 29.581 22.215 1.00 18.03 80 GLN A N 1
ATOM 577 C CA . GLN A 1 102 ? -13.618 28.993 21.338 1.00 17.61 80 GLN A CA 1
ATOM 578 C C . GLN A 1 102 ? -12.213 29.457 21.741 1.00 19.83 80 GLN A C 1
ATOM 579 O O . GLN A 1 102 ? -11.267 28.667 21.702 1.00 18.61 80 GLN A O 1
ATOM 585 N N . VAL A 1 103 ? -12.078 30.720 22.179 1.00 15.96 81 VAL A N 1
ATOM 586 C CA . VAL A 1 103 ? -10.767 31.235 22.616 1.00 15.42 81 VAL A CA 1
ATOM 587 C C . VAL A 1 103 ? -10.327 30.523 23.886 1.00 18.83 81 VAL A C 1
ATOM 588 O O . VAL A 1 103 ? -9.188 30.072 23.982 1.00 15.99 81 VAL A O 1
ATOM 592 N N . ASP A 1 104 ? -11.257 30.351 24.839 1.00 16.82 82 ASP A N 1
ATOM 593 C CA . ASP A 1 104 ? -10.976 29.661 26.100 1.00 17.32 82 ASP A CA 1
ATOM 594 C C . ASP A 1 104 ? -10.471 28.220 25.832 1.00 21.84 82 ASP A C 1
ATOM 595 O O . ASP A 1 104 ? -9.439 27.812 26.378 1.00 20.77 82 ASP A O 1
ATOM 600 N N . ALA A 1 105 ? -11.164 27.479 24.946 1.00 18.76 83 ALA A N 1
ATOM 601 C CA . ALA A 1 105 ? -10.784 26.104 24.582 1.00 18.54 83 ALA A CA 1
ATOM 602 C C . ALA A 1 105 ? -9.418 26.070 23.869 1.00 20.57 83 ALA A C 1
ATOM 603 O O . ALA A 1 105 ? -8.606 25.179 24.120 1.00 18.83 83 ALA A O 1
ATOM 605 N N . MET A 1 106 ? -9.155 27.068 23.024 1.00 16.49 84 MET A N 1
ATOM 606 C CA . MET A 1 106 ? -7.894 27.192 22.278 1.00 16.36 84 MET A CA 1
ATOM 607 C C . MET A 1 106 ? -6.725 27.409 23.238 1.00 20.40 84 MET A C 1
ATOM 608 O O . MET A 1 106 ? -5.711 26.717 23.102 1.00 19.61 84 MET A O 1
ATOM 613 N N . ILE A 1 107 ? -6.869 28.320 24.233 1.00 17.95 85 ILE A N 1
ATOM 614 C CA . ILE A 1 107 ? -5.822 28.539 25.248 1.00 17.13 85 ILE A CA 1
ATOM 615 C C . ILE A 1 107 ? -5.585 27.259 26.077 1.00 20.15 85 ILE A C 1
ATOM 616 O O . ILE A 1 107 ? -4.428 26.913 26.334 1.00 18.94 85 ILE A O 1
ATOM 621 N N . THR A 1 108 ? -6.671 26.531 26.459 1.00 16.98 86 THR A N 1
ATOM 622 C CA . THR A 1 108 ? -6.548 25.261 27.180 1.00 17.06 86 THR A CA 1
ATOM 623 C C . THR A 1 108 ? -5.693 24.278 26.346 1.00 20.44 86 THR A C 1
ATOM 624 O O . THR A 1 108 ? -4.855 23.573 26.905 1.00 19.63 86 THR A O 1
ATOM 628 N N . ALA A 1 109 ? -5.939 24.206 25.021 1.00 18.62 87 ALA A N 1
ATOM 629 C CA . ALA A 1 109 ? -5.179 23.300 24.130 1.00 19.10 87 ALA A CA 1
ATOM 630 C C . ALA A 1 109 ? -3.687 23.743 24.055 1.00 19.12 87 ALA A C 1
ATOM 631 O O . ALA A 1 109 ? -2.795 22.899 24.077 1.00 19.46 87 ALA A O 1
ATOM 633 N N . CYS A 1 110 ? -3.426 25.060 24.042 1.00 16.79 88 CYS A N 1
ATOM 634 C CA . CYS A 1 110 ? -2.034 25.544 24.037 1.00 17.07 88 CYS A CA 1
ATOM 635 C C . CYS A 1 110 ? -1.334 25.163 25.343 1.00 20.13 88 CYS A C 1
ATOM 636 O O . CYS A 1 110 ? -0.212 24.662 25.312 1.00 19.39 88 CYS A O 1
ATOM 639 N N . VAL A 1 111 ? -2.022 25.353 26.485 1.00 17.19 89 VAL A N 1
ATOM 640 C CA . VAL A 1 111 ? -1.488 24.997 27.813 1.00 17.51 89 VAL A CA 1
ATOM 641 C C . VAL A 1 111 ? -1.242 23.487 27.933 1.00 21.12 89 VAL A C 1
ATOM 642 O O . VAL A 1 111 ? -0.228 23.073 28.505 1.00 20.43 89 VAL A O 1
ATOM 646 N N . ALA A 1 112 ? -2.146 22.665 27.380 1.00 18.89 90 ALA A N 1
ATOM 647 C CA . ALA A 1 112 ? -2.014 21.207 27.385 1.00 19.36 90 ALA A CA 1
ATOM 648 C C . ALA A 1 112 ? -0.767 20.784 26.569 1.00 22.80 90 ALA A C 1
ATOM 649 O O . ALA A 1 112 ? -0.019 19.904 26.981 1.00 22.69 90 ALA A O 1
ATOM 651 N N . GLN A 1 113 ? -0.531 21.444 25.436 1.00 19.29 91 GLN A N 1
ATOM 652 C CA . GLN A 1 113 ? 0.584 21.120 24.555 1.00 19.26 91 GLN A CA 1
ATOM 653 C C . GLN A 1 113 ? 1.938 21.590 25.120 1.00 22.52 91 GLN A C 1
ATOM 654 O O . GLN A 1 113 ? 2.924 20.853 25.039 1.00 22.50 91 GLN A O 1
ATOM 660 N N . TYR A 1 114 ? 1.992 22.826 25.630 1.00 18.55 92 TYR A N 1
ATOM 661 C CA . TYR A 1 114 ? 3.263 23.463 26.002 1.00 17.69 92 TYR A CA 1
ATOM 662 C C . TYR A 1 114 ? 3.452 23.852 27.466 1.00 23.35 92 TYR A C 1
ATOM 663 O O . TYR A 1 114 ? 4.530 24.325 27.826 1.00 22.71 92 TYR A O 1
ATOM 672 N N . GLY A 1 115 ? 2.411 23.709 28.274 1.00 20.04 93 GLY A N 1
ATOM 673 C CA . GLY A 1 115 ? 2.452 23.983 29.710 1.00 19.48 93 GLY A CA 1
ATOM 674 C C . GLY A 1 115 ? 2.118 25.394 30.142 1.00 21.33 93 GLY A C 1
ATOM 675 O O . GLY A 1 115 ? 1.736 25.605 31.297 1.00 20.88 93 GLY A O 1
ATOM 676 N N . GLU A 1 116 ? 2.235 26.366 29.224 1.00 18.50 94 GLU A N 1
ATOM 677 C CA . GLU A 1 116 ? 2.036 27.771 29.556 1.00 18.80 94 GLU A CA 1
ATOM 678 C C . GLU A 1 116 ? 1.934 28.645 28.313 1.00 20.65 94 GLU A C 1
ATOM 679 O O . GLU A 1 116 ? 2.161 28.181 27.195 1.00 21.14 94 GLU A O 1
ATOM 685 N N . VAL A 1 117 ? 1.638 29.938 28.519 1.00 15.67 95 VAL A N 1
ATOM 686 C CA . VAL A 1 117 ? 1.681 30.919 27.433 1.00 14.87 95 VAL A CA 1
ATOM 687 C C . VAL A 1 117 ? 2.556 32.057 27.958 1.00 18.73 95 VAL A C 1
ATOM 688 O O . VAL A 1 117 ? 2.268 32.571 29.050 1.00 19.16 95 VAL A O 1
ATOM 692 N N . ASN A 1 118 ? 3.633 32.419 27.216 1.00 14.59 96 ASN A N 1
ATOM 693 C CA . ASN A 1 118 ? 4.556 33.485 27.629 1.00 13.59 96 ASN A CA 1
ATOM 694 C C . ASN A 1 118 ? 4.454 34.738 26.809 1.00 15.80 96 ASN A C 1
ATOM 695 O O . ASN A 1 118 ? 4.797 35.838 27.294 1.00 14.72 96 ASN A O 1
ATOM 700 N N . ILE A 1 119 ? 4.137 34.573 25.535 1.00 12.66 97 ILE A N 1
ATOM 701 C CA . ILE A 1 119 ? 4.049 35.683 24.587 1.00 12.53 97 ILE A CA 1
ATOM 702 C C . ILE A 1 119 ? 2.737 35.527 23.819 1.00 15.36 97 ILE A C 1
ATOM 703 O O . ILE A 1 119 ? 2.406 34.417 23.400 1.00 14.40 97 ILE A O 1
ATOM 708 N N . LEU A 1 120 ? 2.045 36.633 23.601 1.00 13.03 98 LEU A N 1
ATOM 709 C CA . LEU A 1 120 ? 0.865 36.682 22.746 1.00 12.10 98 LEU A CA 1
ATOM 710 C C . LEU A 1 120 ? 1.091 37.730 21.666 1.00 16.57 98 LEU A C 1
ATOM 711 O O . LEU A 1 120 ? 1.402 38.890 21.986 1.00 16.28 98 LEU A O 1
ATOM 716 N N . ALA A 1 121 ? 0.929 37.336 20.381 1.00 12.45 99 ALA A N 1
ATOM 717 C CA . ALA A 1 121 ? 1.014 38.275 19.253 1.00 12.22 99 ALA A CA 1
ATOM 718 C C . ALA A 1 121 ? -0.340 38.248 18.565 1.00 16.00 99 ALA A C 1
ATOM 719 O O . ALA A 1 121 ? -0.761 37.192 18.090 1.00 16.59 99 ALA A O 1
ATOM 721 N N . VAL A 1 122 ? -1.074 39.383 18.606 1.00 12.13 100 VAL A N 1
ATOM 722 C CA . VAL A 1 122 ? -2.434 39.470 18.063 1.00 11.47 100 VAL A CA 1
ATOM 723 C C . VAL A 1 122 ? -2.333 40.105 16.667 1.00 17.27 100 VAL A C 1
ATOM 724 O O . VAL A 1 122 ? -1.995 41.289 16.558 1.00 16.18 100 VAL A O 1
ATOM 728 N N . THR A 1 123 ? -2.545 39.308 15.612 1.00 14.99 101 THR A N 1
ATOM 729 C CA . THR A 1 123 ? -2.381 39.799 14.228 1.00 15.23 101 THR A CA 1
ATOM 730 C C . THR A 1 123 ? -3.630 39.686 13.367 1.00 19.17 101 THR A C 1
ATOM 731 O O . THR A 1 123 ? -3.590 40.080 12.202 1.00 20.64 101 THR A O 1
ATOM 735 N N . HIS A 1 124 ? -4.705 39.124 13.885 1.00 16.29 102 HIS A N 1
ATOM 736 C CA . HIS A 1 124 ? -5.917 38.940 13.087 1.00 17.69 102 HIS A CA 1
ATOM 737 C C . HIS A 1 124 ? -6.634 40.253 12.874 1.00 23.27 102 HIS A C 1
ATOM 738 O O . HIS A 1 124 ? -6.400 41.232 13.581 1.00 19.91 102 HIS A O 1
ATOM 745 N N . GLY A 1 125 ? -7.587 40.240 11.964 1.00 23.16 103 GLY A N 1
ATOM 746 C CA . GLY A 1 125 ? -8.379 41.439 11.765 1.00 23.88 103 GLY A CA 1
ATOM 747 C C . GLY A 1 125 ? -9.292 41.326 10.578 1.00 25.67 103 GLY A C 1
ATOM 748 O O . GLY A 1 125 ? -9.361 40.274 9.933 1.00 24.27 103 GLY A O 1
ATOM 749 N N . PHE A 1 126 ? -9.992 42.420 10.298 1.00 19.84 104 PHE A N 1
ATOM 750 C CA . PHE A 1 126 ? -10.941 42.491 9.198 1.00 19.46 104 PHE A CA 1
ATOM 751 C C . PHE A 1 126 ? -11.175 43.934 8.834 1.00 20.53 104 PHE A C 1
ATOM 752 O O . PHE A 1 126 ? -11.248 44.786 9.709 1.00 18.80 104 PHE A O 1
ATOM 760 N N . ASN A 1 127 ? -11.367 44.190 7.545 1.00 18.16 105 ASN A N 1
ATOM 761 C CA . ASN A 1 127 ? -11.763 45.510 7.089 1.00 17.75 105 ASN A CA 1
ATOM 762 C C . ASN A 1 127 ? -12.644 45.374 5.872 1.00 21.58 105 ASN A C 1
ATOM 763 O O . ASN A 1 127 ? -12.527 44.408 5.113 1.00 21.05 105 ASN A O 1
ATOM 768 N N . LYS A 1 128 ? -13.534 46.352 5.686 1.00 19.28 106 LYS A N 1
ATOM 769 C CA . LYS A 1 128 ? -14.376 46.462 4.496 1.00 18.48 106 LYS A CA 1
ATOM 770 C C . LYS A 1 128 ? -14.668 47.960 4.371 1.00 21.52 106 LYS A C 1
ATOM 771 O O . LYS A 1 128 ? -15.704 48.419 4.858 1.00 22.44 106 LYS A O 1
ATOM 777 N N . PRO A 1 129 ? -13.761 48.745 3.758 1.00 20.55 107 PRO A N 1
ATOM 778 C CA . PRO A 1 129 ? -13.999 50.197 3.663 1.00 20.87 107 PRO A CA 1
ATOM 779 C C . PRO A 1 129 ? -15.294 50.560 2.953 1.00 23.87 107 PRO A C 1
ATOM 780 O O . PRO A 1 129 ? -15.675 49.929 1.964 1.00 23.13 107 PRO A O 1
ATOM 784 N N . GLN A 1 130 ? -15.998 51.567 3.500 1.00 20.55 108 GLN A N 1
ATOM 785 C CA . GLN A 1 130 ? -17.264 52.067 2.963 1.00 20.83 108 GLN A CA 1
ATOM 786 C C . GLN A 1 130 ? -17.587 53.381 3.627 1.00 23.35 108 GLN A C 1
ATOM 787 O O . GLN A 1 130 ? -17.416 53.520 4.843 1.00 20.78 108 GLN A O 1
ATOM 793 N N . ASN A 1 131 ? -18.058 54.345 2.830 1.00 22.06 109 ASN A N 1
ATOM 794 C CA . ASN A 1 131 ? -18.420 55.679 3.344 1.00 22.56 109 ASN A CA 1
ATOM 795 C C . ASN A 1 131 ? -19.527 55.502 4.399 1.00 25.08 109 ASN A C 1
ATOM 796 O O . ASN A 1 131 ? -20.369 54.602 4.261 1.00 24.75 109 ASN A O 1
ATOM 801 N N . ILE A 1 132 ? -19.534 56.354 5.435 1.00 21.86 110 ILE A N 1
ATOM 802 C CA . ILE A 1 132 ? -20.556 56.295 6.496 1.00 21.26 110 ILE A CA 1
ATOM 803 C C . ILE A 1 132 ? -21.998 56.342 5.943 1.00 23.95 110 ILE A C 1
ATOM 804 O O . ILE A 1 132 ? -22.890 55.684 6.483 1.00 23.30 110 ILE A O 1
ATOM 809 N N . LEU A 1 133 ? -22.220 57.120 4.876 1.00 20.44 111 LEU A N 1
ATOM 810 C CA . LEU A 1 133 ? -23.572 57.255 4.310 1.00 21.75 111 LEU A CA 1
ATOM 811 C C . LEU A 1 133 ? -24.095 55.930 3.719 1.00 28.77 111 LEU A C 1
ATOM 812 O O . LEU A 1 133 ? -25.301 55.681 3.739 1.00 29.76 111 LEU A O 1
ATOM 817 N N . GLU A 1 134 ? -23.187 55.094 3.219 1.00 25.65 112 GLU A N 1
ATOM 818 C CA . GLU A 1 134 ? -23.525 53.813 2.584 1.00 26.40 112 GLU A CA 1
ATOM 819 C C . GLU A 1 134 ? -23.273 52.603 3.497 1.00 27.47 112 GLU A C 1
ATOM 820 O O . GLU A 1 134 ? -23.673 51.492 3.170 1.00 26.58 112 GLU A O 1
ATOM 826 N N . GLN A 1 135 ? -22.622 52.815 4.646 1.00 22.72 113 GLN A N 1
ATOM 827 C CA . GLN A 1 135 ? -22.299 51.725 5.563 1.00 20.38 113 GLN A CA 1
ATOM 828 C C . GLN A 1 135 ? -23.357 51.589 6.647 1.00 23.66 113 GLN A C 1
ATOM 829 O O . GLN A 1 135 ? -23.506 52.473 7.502 1.00 20.77 113 GLN A O 1
ATOM 835 N N . SER A 1 136 ? -24.055 50.454 6.648 1.00 21.33 114 SER A N 1
ATOM 836 C CA . SER A 1 136 ? -25.097 50.221 7.639 1.00 20.84 114 SER A CA 1
ATOM 837 C C . SER A 1 136 ? -24.489 50.077 9.034 1.00 23.24 114 SER A C 1
ATOM 838 O O . SER A 1 136 ? -23.300 49.755 9.183 1.00 19.86 114 SER A O 1
ATOM 841 N N . VAL A 1 137 ? -25.318 50.288 10.063 1.00 21.58 115 VAL A N 1
ATOM 842 C CA . VAL A 1 137 ? -24.901 50.089 11.455 1.00 21.37 115 VAL A CA 1
ATOM 843 C C . VAL A 1 137 ? -24.423 48.629 11.621 1.00 23.96 115 VAL A C 1
ATOM 844 O O . VAL A 1 137 ? -23.381 48.398 12.229 1.00 21.89 115 VAL A O 1
ATOM 848 N N . ALA A 1 138 ? -25.138 47.656 10.995 1.00 21.53 116 ALA A N 1
ATOM 849 C CA . ALA A 1 138 ? -24.741 46.245 11.059 1.00 20.18 116 ALA A CA 1
ATOM 850 C C . ALA A 1 138 ? -23.349 46.010 10.442 1.00 22.26 116 ALA A C 1
ATOM 851 O O . ALA A 1 138 ? -22.546 45.268 11.014 1.00 21.21 116 ALA A O 1
ATOM 853 N N . ASP A 1 139 ? -23.048 46.662 9.302 1.00 19.46 117 ASP A N 1
ATOM 854 C CA . ASP A 1 139 ? -21.719 46.544 8.666 1.00 20.74 117 ASP A CA 1
ATOM 855 C C . ASP A 1 139 ? -20.623 47.155 9.531 1.00 21.90 117 ASP A C 1
ATOM 856 O O . ASP A 1 139 ? -19.539 46.566 9.679 1.00 18.92 117 ASP A O 1
ATOM 861 N N . TRP A 1 140 ? -20.915 48.310 10.156 1.00 19.00 118 TRP A N 1
ATOM 862 C CA . TRP A 1 140 ? -19.941 48.923 11.080 1.00 18.39 118 TRP A CA 1
ATOM 863 C C . TRP A 1 140 ? -19.712 47.982 12.262 1.00 20.57 118 TRP A C 1
ATOM 864 O O . TRP A 1 140 ? -18.562 47.714 12.613 1.00 18.81 118 TRP A O 1
ATOM 875 N N . GLN A 1 141 ? -20.794 47.430 12.835 1.00 19.13 119 GLN A N 1
ATOM 876 C CA . GLN A 1 141 ? -20.709 46.506 13.971 1.00 19.88 119 GLN A CA 1
ATOM 877 C C . GLN A 1 141 ? -19.915 45.224 13.618 1.00 22.10 119 GLN A C 1
ATOM 878 O O . GLN A 1 141 ? -19.191 44.701 14.454 1.00 20.91 119 GLN A O 1
ATOM 884 N N . TYR A 1 142 ? -20.040 44.753 12.377 1.00 18.94 120 TYR A N 1
ATOM 885 C CA . TYR A 1 142 ? -19.329 43.564 11.908 1.00 19.02 120 TYR A CA 1
ATOM 886 C C . TYR A 1 142 ? -17.821 43.788 11.990 1.00 19.94 120 TYR A C 1
ATOM 887 O O . TYR A 1 142 ? -17.089 42.911 12.452 1.00 19.89 120 TYR A O 1
ATOM 896 N N . ILE A 1 143 ? -17.358 44.988 11.582 1.00 16.19 121 ILE A N 1
ATOM 897 C CA . ILE A 1 143 ? -15.932 45.313 11.666 1.00 15.30 121 ILE A CA 1
ATOM 898 C C . ILE A 1 143 ? -15.525 45.395 13.135 1.00 19.94 121 ILE A C 1
ATOM 899 O O . ILE A 1 143 ? -14.470 44.872 13.517 1.00 17.93 121 ILE A O 1
ATOM 904 N N . MET A 1 144 ? -16.352 46.058 13.952 1.00 16.62 122 MET A N 1
ATOM 905 C CA . MET A 1 144 ? -16.020 46.211 15.380 1.00 16.37 122 MET A CA 1
ATOM 906 C C . MET A 1 144 ? -15.923 44.851 16.068 1.00 20.69 122 MET A C 1
ATOM 907 O O . MET A 1 144 ? -15.003 44.650 16.836 1.00 18.77 122 MET A O 1
ATOM 912 N N . ASP A 1 145 ? -16.843 43.914 15.776 1.00 18.37 123 ASP A N 1
ATOM 913 C CA . ASP A 1 145 ? -16.798 42.584 16.403 1.00 17.92 123 ASP A CA 1
ATOM 914 C C . ASP A 1 145 ? -15.572 41.792 15.941 1.00 21.91 123 ASP A C 1
ATOM 915 O O . ASP A 1 145 ? -14.826 41.264 16.766 1.00 21.37 123 ASP A O 1
ATOM 920 N N . THR A 1 146 ? -15.327 41.762 14.633 1.00 19.07 124 THR A N 1
ATOM 921 C CA . THR A 1 146 ? -14.225 40.987 14.066 1.00 19.53 124 THR A CA 1
ATOM 922 C C . THR A 1 146 ? -12.851 41.549 14.359 1.00 22.88 124 THR A C 1
ATOM 923 O O . THR A 1 146 ? -11.891 40.786 14.532 1.00 21.99 124 THR A O 1
ATOM 925 N N . ASP A 1 147 ? -12.738 42.886 14.377 1.00 19.33 125 ASP A N 1
ATOM 926 C CA . ASP A 1 147 ? -11.451 43.560 14.530 1.00 16.93 125 ASP A CA 1
ATOM 927 C C . ASP A 1 147 ? -11.144 44.139 15.904 1.00 21.30 125 ASP A C 1
ATOM 928 O O . ASP A 1 147 ? -9.974 44.304 16.194 1.00 21.04 125 ASP A O 1
ATOM 933 N N . CYS A 1 148 ? -12.155 44.472 16.730 1.00 17.63 126 CYS A N 1
ATOM 934 C CA . CYS A 1 148 ? -11.947 45.126 18.021 1.00 16.22 126 CYS A CA 1
ATOM 935 C C . CYS A 1 148 ? -12.335 44.217 19.215 1.00 15.69 126 CYS A C 1
ATOM 936 O O . CYS A 1 148 ? -11.513 43.976 20.109 1.00 16.01 126 CYS A O 1
ATOM 939 N N . LYS A 1 149 ? -13.587 43.749 19.243 1.00 14.55 127 LYS A N 1
ATOM 940 C CA . LYS A 1 149 ? -14.056 42.864 20.316 1.00 14.34 127 LYS A CA 1
ATOM 941 C C . LYS A 1 149 ? -13.124 41.645 20.430 1.00 17.97 127 LYS A C 1
ATOM 942 O O . LYS A 1 149 ? -12.815 41.201 21.534 1.00 17.57 127 LYS A O 1
ATOM 948 N N . SER A 1 150 ? -12.686 41.107 19.291 1.00 16.19 128 SER A N 1
ATOM 949 C CA . SER A 1 150 ? -11.791 39.933 19.267 1.00 14.96 128 SER A CA 1
ATOM 950 C C . SER A 1 150 ? -10.439 40.187 19.968 1.00 18.21 128 SER A C 1
ATOM 951 O O . SER A 1 150 ? -9.892 39.280 20.579 1.00 16.41 128 SER A O 1
ATOM 954 N N . VAL A 1 151 ? -9.926 41.430 19.926 1.00 15.09 129 VAL A N 1
ATOM 955 C CA . VAL A 1 151 ? -8.697 41.819 20.618 1.00 13.47 129 VAL A CA 1
ATOM 956 C C . VAL A 1 151 ? -8.986 41.793 22.100 1.00 14.90 129 VAL A C 1
ATOM 957 O O . VAL A 1 151 ? -8.196 41.233 22.860 1.00 15.18 129 VAL A O 1
ATOM 961 N N . TYR A 1 152 ? -10.154 42.335 22.521 1.00 12.19 130 TYR A N 1
ATOM 962 C CA . TYR A 1 152 ? -10.473 42.287 23.967 1.00 12.64 130 TYR A CA 1
ATOM 963 C C . TYR A 1 152 ? -10.567 40.825 24.436 1.00 16.61 130 TYR A C 1
ATOM 964 O O . TYR A 1 152 ? -10.053 40.497 25.501 1.00 14.65 130 TYR A O 1
ATOM 973 N N . VAL A 1 153 ? -11.281 39.982 23.687 1.00 13.81 131 VAL A N 1
ATOM 974 C CA . VAL A 1 153 ? -11.487 38.578 24.085 1.00 12.76 131 VAL A CA 1
ATOM 975 C C . VAL A 1 153 ? -10.133 37.870 24.252 1.00 14.61 131 VAL A C 1
ATOM 976 O O . VAL A 1 153 ? -9.859 37.279 25.286 1.00 14.96 131 VAL A O 1
ATOM 980 N N . VAL A 1 154 ? -9.290 37.932 23.231 1.00 13.34 132 VAL A N 1
ATOM 981 C CA . VAL A 1 154 ? -7.999 37.223 23.281 1.00 14.59 132 VAL A CA 1
ATOM 982 C C . VAL A 1 154 ? -7.102 37.766 24.378 1.00 16.20 132 VAL A C 1
ATOM 983 O O . VAL A 1 154 ? -6.543 36.974 25.146 1.00 15.56 132 VAL A O 1
ATOM 987 N N . CYS A 1 155 ? -6.984 39.103 24.486 1.00 14.20 133 CYS A N 1
ATOM 988 C CA . CYS A 1 155 ? -6.154 39.686 25.542 1.00 13.12 133 CYS A CA 1
ATOM 989 C C . CYS A 1 155 ? -6.648 39.355 26.935 1.00 14.70 133 CYS A C 1
ATOM 990 O O . CYS A 1 155 ? -5.846 39.061 27.792 1.00 15.49 133 CYS A O 1
ATOM 993 N N . LYS A 1 156 ? -7.950 39.421 27.159 1.00 14.38 134 LYS A N 1
ATOM 994 C CA . LYS A 1 156 ? -8.511 39.129 28.501 1.00 14.65 134 LYS A CA 1
ATOM 995 C C . LYS A 1 156 ? -8.196 37.691 28.909 1.00 17.13 134 LYS A C 1
ATOM 996 O O . LYS A 1 156 ? -7.686 37.467 30.009 1.00 15.34 134 LYS A O 1
ATOM 1002 N N . TYR A 1 157 ? -8.475 36.727 28.023 1.00 15.65 135 TYR A N 1
ATOM 1003 C CA . TYR A 1 157 ? -8.275 35.301 28.333 1.00 15.39 135 TYR A CA 1
ATOM 1004 C C . TYR A 1 157 ? -6.810 34.905 28.449 1.00 17.70 135 TYR A C 1
ATOM 1005 O O . TYR A 1 157 ? -6.437 34.122 29.336 1.00 17.09 135 TYR A O 1
ATOM 1014 N N . VAL A 1 158 ? -5.961 35.453 27.583 1.00 14.37 136 VAL A N 1
ATOM 1015 C CA . VAL A 1 158 ? -4.535 35.154 27.702 1.00 12.98 136 VAL A CA 1
ATOM 1016 C C . VAL A 1 158 ? -3.972 35.862 28.957 1.00 14.58 136 VAL A C 1
ATOM 1017 O O . VAL A 1 158 ? -3.190 35.250 29.689 1.00 14.56 136 VAL A O 1
ATOM 1021 N N . ALA A 1 159 ? -4.340 37.126 29.204 1.00 13.17 137 ALA A N 1
ATOM 1022 C CA . ALA A 1 159 ? -3.843 37.820 30.417 1.00 13.53 137 ALA A CA 1
ATOM 1023 C C . ALA A 1 159 ? -4.229 37.023 31.650 1.00 17.34 137 ALA A C 1
ATOM 1024 O O . ALA A 1 159 ? -3.396 36.866 32.534 1.00 17.15 137 ALA A O 1
ATOM 1026 N N . GLN A 1 160 ? -5.474 36.512 31.702 1.00 14.48 138 GLN A N 1
ATOM 1027 C CA . GLN A 1 160 ? -5.906 35.700 32.848 1.00 14.37 138 GLN A CA 1
ATOM 1028 C C . GLN A 1 160 ? -5.011 34.448 33.006 1.00 18.44 138 GLN A C 1
ATOM 1029 O O . GLN A 1 160 ? -4.626 34.095 34.117 1.00 19.33 138 GLN A O 1
ATOM 1035 N N . GLN A 1 161 ? -4.638 33.810 31.887 1.00 15.77 139 GLN A N 1
ATOM 1036 C CA . GLN A 1 161 ? -3.747 32.641 31.937 1.00 14.33 139 GLN A CA 1
ATOM 1037 C C . GLN A 1 161 ? -2.357 33.060 32.451 1.00 17.49 139 GLN A C 1
ATOM 1038 O O . GLN A 1 161 ? -1.770 32.351 33.268 1.00 17.37 139 GLN A O 1
ATOM 1044 N N . MET A 1 162 ? -1.845 34.226 31.990 1.00 14.85 140 MET A N 1
ATOM 1045 C 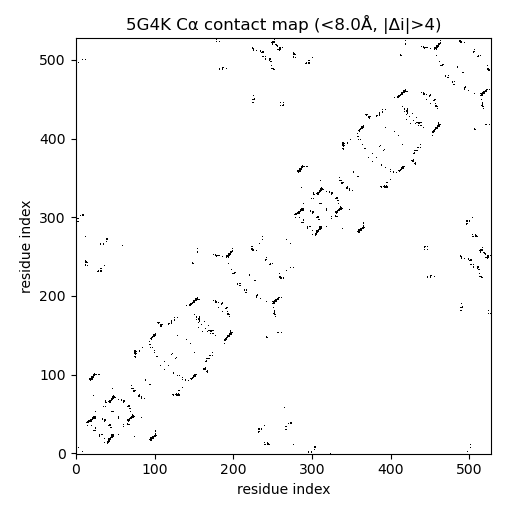CA . MET A 1 162 ? -0.544 34.708 32.455 1.00 14.49 140 MET A CA 1
ATOM 1046 C C . MET A 1 162 ? -0.593 35.031 33.940 1.00 17.89 140 MET A C 1
ATOM 1047 O O . MET A 1 162 ? 0.340 34.689 34.658 1.00 19.39 140 MET A O 1
ATOM 1052 N N . VAL A 1 163 ? -1.706 35.618 34.420 1.00 16.90 141 VAL A N 1
ATOM 1053 C CA . VAL A 1 163 ? -1.872 35.906 35.852 1.00 16.57 141 VAL A CA 1
ATOM 1054 C C . VAL A 1 163 ? -1.838 34.590 36.649 1.00 21.34 141 VAL A C 1
ATOM 1055 O O . VAL A 1 163 ? -1.128 34.488 37.665 1.00 20.78 141 VAL A O 1
ATOM 1059 N N . ASP A 1 164 ? -2.615 33.590 36.193 1.00 19.87 142 ASP A N 1
ATOM 1060 C CA . ASP A 1 164 ? -2.702 32.259 36.812 1.00 20.37 142 ASP A CA 1
ATOM 1061 C C . ASP A 1 164 ? -1.313 31.605 36.936 1.00 25.58 142 ASP A C 1
ATOM 1062 O O . ASP A 1 164 ? -1.016 30.996 37.957 1.00 25.49 142 ASP A O 1
ATOM 1067 N N . GLN A 1 165 ? -0.443 31.800 35.920 1.00 21.23 143 GLN A N 1
ATOM 1068 C CA . GLN A 1 165 ? 0.911 31.243 35.892 1.00 20.96 143 GLN A CA 1
ATOM 1069 C C . GLN A 1 165 ? 1.854 31.926 36.893 1.00 25.30 143 GLN A C 1
ATOM 1070 O O . GLN A 1 165 ? 2.751 31.271 37.425 1.00 22.48 143 GLN A O 1
ATOM 1076 N N . GLY A 1 166 ? 1.674 33.231 37.094 1.00 22.43 144 GLY A N 1
ATOM 1077 C CA . GLY A 1 166 ? 2.480 34.022 38.026 1.00 22.52 144 GLY A CA 1
ATOM 1078 C C . GLY A 1 166 ? 3.900 34.348 37.593 1.00 25.96 144 GLY A C 1
ATOM 1079 O O . GLY A 1 166 ? 4.720 34.718 38.430 1.00 27.04 144 GLY A O 1
ATOM 1080 N N . LYS A 1 167 ? 4.190 34.287 36.283 1.00 19.35 145 LYS A N 1
ATOM 1081 C CA . LYS A 1 167 ? 5.537 34.529 35.756 1.00 18.94 145 LYS A CA 1
ATOM 1082 C C . LYS A 1 167 ? 5.599 35.752 34.834 1.00 22.02 145 LYS A C 1
ATOM 1083 O O . LYS A 1 167 ? 6.571 35.898 34.098 1.00 22.71 145 LYS A O 1
ATOM 1089 N N . GLY A 1 168 ? 4.560 36.576 34.823 1.00 18.10 146 GLY A N 1
ATOM 1090 C CA . GLY A 1 168 ? 4.520 37.718 33.915 1.00 17.23 146 GLY A CA 1
ATOM 1091 C C . GLY A 1 168 ? 4.295 37.262 32.479 1.00 17.19 146 GLY A C 1
ATOM 1092 O O . GLY A 1 168 ? 3.834 36.146 32.230 1.00 16.03 146 GLY A O 1
ATOM 1093 N N . GLY A 1 169 ? 4.561 38.128 31.526 1.00 14.27 147 GLY A N 1
ATOM 1094 C CA . GLY A 1 169 ? 4.367 37.769 30.128 1.00 12.57 147 GLY A CA 1
ATOM 1095 C C . GLY A 1 169 ? 4.435 38.991 29.244 1.00 14.90 147 GLY A C 1
ATOM 1096 O O . GLY A 1 169 ? 4.642 40.102 29.728 1.00 15.48 147 GLY A O 1
ATOM 1097 N N . LYS A 1 170 ? 4.295 38.768 27.946 1.00 12.09 148 LYS A N 1
ATOM 1098 C CA . LYS A 1 170 ? 4.371 39.837 26.942 1.00 10.64 148 LYS A CA 1
ATOM 1099 C C . LYS A 1 170 ? 3.184 39.740 26.014 1.00 14.47 148 LYS A C 1
ATOM 1100 O O . LYS A 1 170 ? 2.869 38.657 25.514 1.00 14.81 148 LYS A O 1
ATOM 1106 N N . ILE A 1 171 ? 2.519 40.873 25.763 1.00 10.93 149 ILE A N 1
ATOM 1107 C CA . ILE A 1 171 ? 1.432 40.915 24.797 1.00 10.46 149 ILE A CA 1
ATOM 1108 C C . ILE A 1 171 ? 1.792 41.985 23.781 1.00 14.39 149 ILE A C 1
ATOM 1109 O O . ILE A 1 171 ? 2.102 43.120 24.175 1.00 13.61 149 ILE A O 1
ATOM 1114 N N . VAL A 1 172 ? 1.692 41.628 22.487 1.00 9.70 150 VAL A N 1
ATOM 1115 C CA . VAL A 1 172 ? 1.983 42.522 21.361 1.00 10.27 150 VAL A CA 1
ATOM 1116 C C . VAL A 1 172 ? 0.742 42.514 20.484 1.00 13.52 150 VAL A C 1
ATOM 1117 O O . VAL A 1 172 ? 0.411 41.478 19.903 1.00 13.11 150 VAL A O 1
ATOM 1121 N N . VAL A 1 173 ? 0.051 43.657 20.397 1.00 10.99 151 VAL A N 1
ATOM 1122 C CA . VAL A 1 173 ? -1.161 43.747 19.573 1.00 9.65 151 VAL A CA 1
ATOM 1123 C C . VAL A 1 173 ? -0.785 44.483 18.290 1.00 14.72 151 VAL A C 1
ATOM 1124 O O . VAL A 1 173 ? -0.309 45.616 18.350 1.00 13.25 151 VAL A O 1
ATOM 1128 N N . VAL A 1 174 ? -1.067 43.889 17.137 1.00 12.83 152 VAL A N 1
ATOM 1129 C CA . VAL A 1 174 ? -0.793 44.597 15.899 1.00 12.82 152 VAL A CA 1
ATOM 1130 C C . VAL A 1 174 ? -2.014 45.453 15.562 1.00 17.73 152 VAL A C 1
ATOM 1131 O O . VAL A 1 174 ? -3.104 44.899 15.304 1.00 17.12 152 VAL A O 1
ATOM 1135 N N . THR A 1 175 ? -1.857 46.789 15.609 1.00 14.41 153 THR A N 1
ATOM 1136 C CA . THR A 1 175 ? -2.971 47.669 15.260 1.00 14.99 153 THR A CA 1
ATOM 1137 C C . THR A 1 175 ? -2.724 48.144 13.833 1.00 18.57 153 THR A C 1
ATOM 1138 O O . THR A 1 175 ? -2.718 47.321 12.901 1.00 18.35 153 THR A O 1
ATOM 1142 N N . SER A 1 176 ? -2.482 49.445 13.653 1.00 14.87 154 SER A N 1
ATOM 1143 C CA . SER A 1 176 ? -2.252 50.033 12.330 1.00 14.71 154 SER A CA 1
ATOM 1144 C C . SER A 1 176 ? -1.898 51.494 12.516 1.00 19.18 154 SER A C 1
ATOM 1145 O O . SER A 1 176 ? -2.284 52.090 13.525 1.00 18.02 154 SER A O 1
ATOM 1148 N N . GLN A 1 177 ? -1.275 52.114 11.511 1.00 17.85 155 GLN A N 1
ATOM 1149 C CA . GLN A 1 177 ? -1.077 53.570 11.578 1.00 16.62 155 GLN A CA 1
ATOM 1150 C C . GLN A 1 177 ? -2.476 54.259 11.546 1.00 18.00 155 GLN A C 1
ATOM 1151 O O . GLN A 1 177 ? -2.602 55.428 11.911 1.00 17.98 155 GLN A O 1
ATOM 1157 N N . ARG A 1 178 ? -3.518 53.510 11.101 1.00 14.70 156 ARG A N 1
ATOM 1158 C CA . ARG A 1 178 ? -4.921 53.959 11.100 1.00 15.19 156 ARG A CA 1
ATOM 1159 C C . ARG A 1 178 ? -5.488 54.099 12.524 1.00 19.00 156 ARG A C 1
ATOM 1160 O O . ARG A 1 178 ? -6.575 54.658 12.692 1.00 16.87 156 ARG A O 1
ATOM 1168 N N . SER A 1 179 ? -4.727 53.655 13.549 1.00 15.80 157 SER A N 1
ATOM 1169 C CA . SER A 1 179 ? -5.126 53.830 14.953 1.00 14.90 157 SER A CA 1
ATOM 1170 C C . SER A 1 179 ? -4.913 55.314 15.364 1.00 17.26 157 SER A C 1
ATOM 1171 O O . SER A 1 179 ? -5.454 55.763 16.385 1.00 17.53 157 SER A O 1
ATOM 1174 N N . LYS A 1 180 ? -4.118 56.065 14.567 1.00 15.54 158 LYS A N 1
ATOM 1175 C CA . LYS A 1 180 ? -3.800 57.473 14.846 1.00 16.17 158 LYS A CA 1
ATOM 1176 C C . LYS A 1 180 ? -4.181 58.448 13.752 1.00 16.47 158 LYS A C 1
ATOM 1177 O O . LYS A 1 180 ? -4.105 59.655 13.979 1.00 15.53 158 LYS A O 1
ATOM 1183 N N . ARG A 1 181 ? -4.551 57.966 12.555 1.00 14.65 159 ARG A N 1
ATOM 1184 C CA . ARG A 1 181 ? -4.900 58.869 11.459 1.00 14.44 159 ARG A CA 1
ATOM 1185 C C . ARG A 1 181 ? -6.170 58.308 10.796 1.00 18.46 159 ARG A C 1
ATOM 1186 O O . ARG A 1 181 ? -6.232 57.113 10.517 1.00 16.69 159 ARG A O 1
ATOM 1194 N N . GLY A 1 182 ? -7.176 59.149 10.627 1.00 15.97 160 GLY A N 1
ATOM 1195 C CA . GLY A 1 182 ? -8.424 58.721 10.004 1.00 14.62 160 GLY A CA 1
ATOM 1196 C C . GLY A 1 182 ? -8.247 58.536 8.499 1.00 19.05 160 GLY A C 1
ATOM 1197 O O . GLY A 1 182 ? -7.201 58.856 7.923 1.00 17.67 160 GLY A O 1
ATOM 1198 N N . MET A 1 183 ? -9.291 58.032 7.833 1.00 15.40 161 MET A N 1
ATOM 1199 C CA . MET A 1 183 ? -9.220 57.817 6.385 1.00 15.87 161 MET A CA 1
ATOM 1200 C C . MET A 1 183 ? -10.625 57.711 5.866 1.00 19.20 161 MET A C 1
ATOM 1201 O O . MET A 1 183 ? -11.486 57.145 6.545 1.00 18.03 161 MET A O 1
ATOM 1206 N N . ALA A 1 184 ? -10.874 58.219 4.656 1.00 17.39 162 ALA A N 1
ATOM 1207 C CA . ALA A 1 184 ? -12.189 58.123 4.020 1.00 17.87 162 ALA A CA 1
ATOM 1208 C C . ALA A 1 184 ? -12.548 56.629 3.923 1.00 21.41 162 ALA A C 1
ATOM 1209 O O . ALA A 1 184 ? -11.694 55.835 3.522 1.00 19.79 162 ALA A O 1
ATOM 1211 N N . GLY A 1 185 ? -13.780 56.278 4.297 1.00 19.66 163 GLY A N 1
ATOM 1212 C CA . GLY A 1 185 ? -14.300 54.912 4.238 1.00 20.13 163 GLY A CA 1
ATOM 1213 C C . GLY A 1 185 ? -13.931 54.050 5.434 1.00 21.31 163 GLY A C 1
ATOM 1214 O O . GLY A 1 185 ? -14.399 52.906 5.539 1.00 18.77 163 GLY A O 1
ATOM 1215 N N . TYR A 1 186 ? -13.104 54.592 6.357 1.00 16.99 164 TYR A N 1
ATOM 1216 C CA . TYR A 1 186 ? -12.600 53.812 7.488 1.00 17.00 164 TYR A CA 1
ATOM 1217 C C . TYR A 1 186 ? -13.287 54.083 8.820 1.00 21.74 164 TYR A C 1
ATOM 1218 O O . TYR A 1 186 ? -12.671 53.854 9.868 1.00 21.02 164 TYR A O 1
ATOM 1227 N N . THR A 1 187 ? -14.572 54.529 8.833 1.00 18.23 165 THR A N 1
ATOM 1228 C CA . THR A 1 187 ? -15.208 54.727 10.147 1.00 17.81 165 THR A CA 1
ATOM 1229 C C . THR A 1 187 ? -15.233 53.431 10.975 1.00 22.61 165 THR A C 1
ATOM 1230 O O . THR A 1 187 ? -15.178 53.507 12.193 1.00 22.99 165 THR A O 1
ATOM 1234 N N . GLY A 1 188 ? -15.271 52.259 10.334 1.00 17.98 166 GLY A N 1
ATOM 1235 C CA . GLY A 1 188 ? -15.218 51.010 11.097 1.00 16.86 166 GLY A CA 1
ATOM 1236 C C . GLY A 1 188 ? -13.822 50.685 11.592 1.00 19.88 166 GLY A C 1
ATOM 1237 O O . GLY A 1 188 ? -13.586 50.579 12.799 1.00 18.92 166 GLY A O 1
ATOM 1238 N N . TYR A 1 189 ? -12.882 50.527 10.653 1.00 17.17 167 TYR A N 1
ATOM 1239 C CA . TYR A 1 189 ? -11.492 50.161 10.939 1.00 16.80 167 TYR A CA 1
ATOM 1240 C C . TYR A 1 189 ? -10.763 51.171 11.821 1.00 18.40 167 TYR A C 1
ATOM 1241 O O . TYR A 1 189 ? -10.059 50.763 12.747 1.00 16.07 167 TYR A O 1
ATOM 1250 N N . CYS A 1 190 ? -10.948 52.486 11.573 1.00 14.46 168 CYS A N 1
ATOM 1251 C CA . CYS A 1 190 ? -10.278 53.488 12.416 1.00 13.98 168 CYS A CA 1
ATOM 1252 C C . CYS A 1 190 ? -10.849 53.493 13.823 1.00 17.12 168 CYS A C 1
ATOM 1253 O O . CYS A 1 190 ? -10.086 53.690 14.767 1.00 15.81 168 CYS A O 1
ATOM 1256 N N . THR A 1 191 ? -12.171 53.265 13.972 1.00 15.27 169 THR A N 1
ATOM 1257 C CA . THR A 1 191 ? -12.734 53.190 15.334 1.00 14.77 169 THR A CA 1
ATOM 1258 C C . THR A 1 191 ? -12.113 51.979 16.052 1.00 17.50 169 THR A C 1
ATOM 1259 O O . THR A 1 191 ? -11.674 52.077 17.198 1.00 16.40 169 THR A O 1
ATOM 1263 N N . SER A 1 192 ? -12.061 50.839 15.354 1.00 14.33 170 SER A N 1
ATOM 1264 C CA . SER A 1 192 ? -11.496 49.600 15.930 1.00 13.07 170 SER A CA 1
ATOM 1265 C C . SER A 1 192 ? -10.006 49.764 16.298 1.00 16.44 170 SER A C 1
ATOM 1266 O O . SER A 1 192 ? -9.615 49.397 17.398 1.00 16.93 170 SER A O 1
ATOM 1269 N N . LYS A 1 193 ? -9.192 50.346 15.413 1.00 13.13 171 LYS A N 1
ATOM 1270 C CA . LYS A 1 193 ? -7.752 50.450 15.693 1.00 11.70 171 LYS A CA 1
ATOM 1271 C C . LYS A 1 193 ? -7.446 51.561 16.675 1.00 16.75 171 LYS A C 1
ATOM 1272 O O . LYS A 1 193 ? -6.584 51.383 17.542 1.00 16.02 171 LYS A O 1
ATOM 1278 N N . GLY A 1 194 ? -8.151 52.686 16.542 1.00 15.54 172 GLY A N 1
ATOM 1279 C CA . GLY A 1 194 ? -8.017 53.808 17.463 1.00 15.47 172 GLY A CA 1
ATOM 1280 C C . GLY A 1 194 ? -8.377 53.333 18.869 1.00 19.76 172 GLY A C 1
ATOM 1281 O O . GLY A 1 194 ? -7.679 53.627 19.854 1.00 19.59 172 GLY A O 1
ATOM 1282 N N . GLY A 1 195 ? -9.452 52.561 18.957 1.00 13.33 173 GLY A N 1
ATOM 1283 C CA . GLY A 1 195 ? -9.881 51.976 20.226 1.00 13.24 173 GLY A CA 1
ATOM 1284 C C . GLY A 1 195 ? -8.878 50.987 20.788 1.00 17.25 173 GLY A C 1
ATOM 1285 O O . GLY A 1 195 ? -8.553 51.051 21.976 1.00 16.03 173 GLY A O 1
ATOM 1286 N N . ALA A 1 196 ? -8.344 50.090 19.932 1.00 14.30 174 ALA A N 1
ATOM 1287 C CA . ALA A 1 196 ? -7.379 49.056 20.379 1.00 14.92 174 ALA A CA 1
ATOM 1288 C C . ALA A 1 196 ? -6.114 49.667 20.950 1.00 15.53 174 ALA A C 1
ATOM 1289 O O . ALA A 1 196 ? -5.593 49.157 21.948 1.00 15.60 174 ALA A O 1
ATOM 1291 N N . ASP A 1 197 ? -5.620 50.781 20.367 1.00 12.42 175 ASP A N 1
ATOM 1292 C CA . ASP A 1 197 ? -4.434 51.456 20.920 1.00 12.52 175 ASP A CA 1
ATOM 1293 C C . ASP A 1 197 ? -4.685 51.900 22.378 1.00 14.81 175 ASP A C 1
ATOM 1294 O O . ASP A 1 197 ? -3.831 51.684 23.246 1.00 13.72 175 ASP A O 1
ATOM 1299 N N . LEU A 1 198 ? -5.874 52.445 22.650 1.00 12.14 176 LEU A N 1
ATOM 1300 C CA . LEU A 1 198 ? -6.246 52.868 24.012 1.00 12.52 176 LEU A CA 1
ATOM 1301 C C . LEU A 1 198 ? -6.544 51.702 24.913 1.00 14.04 176 LEU A C 1
ATOM 1302 O O . LEU A 1 198 ? -6.313 51.776 26.123 1.00 13.09 176 LEU A O 1
ATOM 1307 N N . MET A 1 199 ? -7.104 50.632 24.352 1.00 12.84 177 MET A N 1
ATOM 1308 C CA . MET A 1 199 ? -7.349 49.410 25.126 1.00 12.45 177 MET A CA 1
ATOM 1309 C C . MET A 1 199 ? -5.965 48.886 25.612 1.00 13.31 177 MET A C 1
ATOM 1310 O O . MET A 1 199 ? -5.820 48.573 26.786 1.00 13.32 177 MET A O 1
ATOM 1315 N N . VAL A 1 200 ? -4.937 48.892 24.740 1.00 11.26 178 VAL A N 1
ATOM 1316 C CA . VAL A 1 200 ? -3.571 48.465 25.102 1.00 11.57 178 VAL A CA 1
ATOM 1317 C C . VAL A 1 200 ? -2.996 49.319 26.240 1.00 12.15 178 VAL A C 1
ATOM 1318 O O . VAL A 1 200 ? -2.512 48.759 27.226 1.00 11.29 178 VAL A O 1
ATOM 1322 N N . SER A 1 201 ? -3.066 50.663 26.140 1.00 10.10 179 SER A N 1
ATOM 1323 C CA . SER A 1 201 ? -2.580 51.531 27.238 1.00 11.82 179 SER A CA 1
ATOM 1324 C C . SER A 1 201 ? -3.337 51.268 28.552 1.00 14.04 179 SER A C 1
ATOM 1325 O O . SER A 1 201 ? -2.728 51.222 29.629 1.00 15.06 179 SER A O 1
ATOM 1328 N N . SER A 1 202 ? -4.639 51.044 28.466 1.00 9.08 180 SER A N 1
ATOM 1329 C CA . SER A 1 202 ? -5.441 50.777 29.680 1.00 10.29 180 SER A CA 1
ATOM 1330 C C . SER A 1 202 ? -5.126 49.383 30.269 1.00 13.85 180 SER A C 1
ATOM 1331 O O . SER A 1 202 ? -5.037 49.215 31.492 1.00 13.94 180 SER A O 1
ATOM 1334 N N . MET A 1 203 ? -4.934 48.388 29.397 1.00 12.48 181 MET A N 1
ATOM 1335 C CA . MET A 1 203 ? -4.513 47.045 29.829 1.00 11.92 181 MET A CA 1
ATOM 1336 C C . MET A 1 203 ? -3.172 47.105 30.545 1.00 15.02 181 MET A C 1
ATOM 1337 O O . MET A 1 203 ? -3.001 46.422 31.556 1.00 15.00 181 MET A O 1
ATOM 1342 N N . ALA A 1 204 ? -2.197 47.911 30.035 1.00 12.68 182 ALA A N 1
ATOM 1343 C CA . ALA A 1 204 ? -0.921 48.090 30.725 1.00 12.01 182 ALA A CA 1
ATOM 1344 C C . ALA A 1 204 ? -1.171 48.678 32.134 1.00 14.87 182 ALA A C 1
ATOM 1345 O O . ALA A 1 204 ? -0.584 48.205 33.109 1.00 14.69 182 ALA A O 1
ATOM 1347 N N . CYS A 1 205 ? -2.086 49.659 32.268 1.00 13.00 183 CYS A N 1
ATOM 1348 C CA . CYS A 1 205 ? -2.452 50.213 33.600 1.00 13.79 183 CYS A CA 1
ATOM 1349 C C . CYS A 1 205 ? -3.038 49.119 34.518 1.00 17.96 183 CYS A C 1
ATOM 1350 O O . CYS A 1 205 ? -2.796 49.127 35.723 1.00 17.17 183 CYS A O 1
ATOM 1353 N N . ASP A 1 206 ? -3.838 48.212 33.951 1.00 13.32 184 ASP A N 1
ATOM 1354 C CA . ASP A 1 206 ? -4.461 47.133 34.719 1.00 14.56 184 ASP A CA 1
ATOM 1355 C C . ASP A 1 206 ? -3.495 46.023 35.120 1.00 18.77 184 ASP A C 1
ATOM 1356 O O . ASP A 1 206 ? -3.733 45.368 36.128 1.00 20.37 184 ASP A O 1
ATOM 1361 N N . LEU A 1 207 ? -2.472 45.743 34.300 1.00 15.06 185 LEU A N 1
ATOM 1362 C CA . LEU A 1 207 ? -1.661 44.517 34.455 1.00 13.78 185 LEU A CA 1
ATOM 1363 C C . LEU A 1 207 ? -0.170 44.609 34.689 1.00 16.93 185 LEU A C 1
ATOM 1364 O O . LEU A 1 207 ? 0.400 43.673 35.263 1.00 17.23 185 LEU A O 1
ATOM 1369 N N . SER A 1 208 ? 0.495 45.636 34.156 1.00 13.50 186 SER A N 1
ATOM 1370 C CA . SER A 1 208 ? 1.956 45.629 34.168 1.00 12.02 186 SER A CA 1
ATOM 1371 C C . SER A 1 208 ? 2.613 45.703 35.540 1.00 17.08 186 SER A C 1
ATOM 1372 O O . SER A 1 208 ? 3.536 44.923 35.793 1.00 17.13 186 SER A O 1
ATOM 1375 N N . ALA A 1 209 ? 2.196 46.640 36.390 1.00 14.84 187 ALA A N 1
ATOM 1376 C CA . ALA A 1 209 ? 2.845 46.801 37.706 1.00 15.29 187 ALA A CA 1
ATOM 1377 C C . ALA A 1 209 ? 2.582 45.609 38.609 1.00 19.21 187 ALA A C 1
ATOM 1378 O O . ALA A 1 209 ? 3.509 45.090 39.238 1.00 20.76 187 ALA A O 1
ATOM 1380 N N . LYS A 1 210 ? 1.321 45.172 38.668 1.00 16.41 188 LYS A N 1
ATOM 1381 C CA . LYS A 1 210 ? 0.907 44.109 39.578 1.00 17.36 188 LYS A CA 1
ATOM 1382 C C . LYS A 1 210 ? 1.364 42.706 39.150 1.00 21.57 188 LYS A C 1
ATOM 1383 O O . LYS A 1 210 ? 1.738 41.896 40.005 1.00 22.01 188 LYS A O 1
ATOM 1389 N N . TYR A 1 211 ? 1.300 42.416 37.843 1.00 16.93 189 TYR A N 1
ATOM 1390 C CA . TYR A 1 211 ? 1.525 41.063 37.339 1.00 17.44 189 TYR A CA 1
ATOM 1391 C C . TYR A 1 211 ? 2.722 40.866 36.436 1.00 20.22 189 TYR A C 1
ATOM 1392 O O . TYR A 1 211 ? 3.003 39.731 36.066 1.00 20.74 189 TYR A O 1
ATOM 1401 N N . GLY A 1 212 ? 3.427 41.938 36.086 1.00 15.87 190 GLY A N 1
ATOM 1402 C CA . GLY A 1 212 ? 4.601 41.831 35.227 1.00 14.77 190 GLY A CA 1
ATOM 1403 C C . GLY A 1 212 ? 4.246 41.454 33.802 1.00 16.56 190 GLY A C 1
ATOM 1404 O O . GLY A 1 212 ? 5.036 40.805 33.113 1.00 16.96 190 GLY A O 1
ATOM 1405 N N . ILE A 1 213 ? 3.045 41.856 33.350 1.00 12.11 191 ILE A N 1
ATOM 1406 C CA . ILE A 1 213 ? 2.599 41.593 31.982 1.00 10.84 191 ILE A CA 1
ATOM 1407 C C . ILE A 1 213 ? 2.728 42.901 31.204 1.00 13.30 191 ILE A C 1
ATOM 1408 O O . ILE A 1 213 ? 1.972 43.842 31.483 1.00 14.05 191 ILE A O 1
ATOM 1413 N N . ASN A 1 214 ? 3.673 42.966 30.242 1.00 11.21 192 ASN A N 1
ATOM 1414 C CA . ASN A 1 214 ? 3.824 44.176 29.406 1.00 10.90 192 ASN A CA 1
ATOM 1415 C C . ASN A 1 214 ? 2.825 44.039 28.261 1.00 12.88 192 ASN A C 1
ATOM 1416 O O . ASN A 1 214 ? 2.660 42.959 27.714 1.00 11.88 192 ASN A O 1
ATOM 1421 N N . VAL A 1 215 ? 2.179 45.134 27.901 1.00 9.43 193 VAL A N 1
ATOM 1422 C CA . VAL A 1 215 ? 1.179 45.129 26.818 1.00 8.40 193 VAL A CA 1
ATOM 1423 C C . VAL A 1 215 ? 1.502 46.320 25.929 1.00 11.89 193 VAL A C 1
ATOM 1424 O O . VAL A 1 215 ? 1.477 47.472 26.380 1.00 11.67 193 VAL A O 1
ATOM 1428 N N . ASN A 1 216 ? 1.799 46.059 24.671 1.00 9.57 194 ASN A N 1
ATOM 1429 C CA . ASN A 1 216 ? 2.154 47.101 23.718 1.00 8.91 194 ASN A CA 1
ATOM 1430 C C . ASN A 1 216 ? 1.500 46.846 22.381 1.00 13.63 194 ASN A C 1
ATOM 1431 O O . ASN A 1 216 ? 1.139 45.709 22.108 1.00 12.49 194 ASN A O 1
ATOM 1436 N N . SER A 1 217 ? 1.388 47.886 21.544 1.00 13.09 195 SER A N 1
ATOM 1437 C CA . SER A 1 217 ? 0.923 47.671 20.182 1.00 11.09 195 SER A CA 1
ATOM 1438 C C . SER A 1 217 ? 1.995 48.114 19.198 1.00 14.48 195 SER A C 1
ATOM 1439 O O . SER A 1 217 ? 2.895 48.894 19.558 1.00 14.99 195 SER A O 1
ATOM 1442 N N . ILE A 1 218 ? 1.901 47.624 17.952 1.00 12.31 196 ILE A N 1
ATOM 1443 C CA . ILE A 1 218 ? 2.732 48.076 16.829 1.00 13.25 196 ILE A CA 1
ATOM 1444 C C . ILE A 1 218 ? 1.753 48.609 15.806 1.00 15.82 196 ILE A C 1
ATOM 1445 O O . ILE A 1 218 ? 0.670 48.036 15.649 1.00 14.74 196 ILE A O 1
ATOM 1450 N N . CYS A 1 219 ? 2.094 49.741 15.172 1.00 14.60 197 CYS A N 1
ATOM 1451 C CA . CYS A 1 219 ? 1.225 50.473 14.254 1.00 15.97 197 CYS A CA 1
ATOM 1452 C C . CYS A 1 219 ? 1.840 50.468 12.863 1.00 18.65 197 CYS A C 1
ATOM 1453 O O . CYS A 1 219 ? 2.535 51.411 12.501 1.00 17.98 197 CYS A O 1
ATOM 1456 N N . PRO A 1 220 ? 1.619 49.408 12.089 1.00 16.66 198 PRO A N 1
ATOM 1457 C CA . PRO A 1 220 ? 2.249 49.353 10.769 1.00 17.02 198 PRO A CA 1
ATOM 1458 C C . PRO A 1 220 ? 1.551 50.146 9.691 1.00 19.45 198 PRO A C 1
ATOM 1459 O O . PRO A 1 220 ? 0.333 50.382 9.712 1.00 17.06 198 PRO A O 1
ATOM 1463 N N . THR A 1 221 ? 2.340 50.465 8.658 1.00 17.39 199 THR A N 1
ATOM 1464 C CA . THR A 1 221 ? 1.807 51.031 7.426 1.00 17.96 199 THR A CA 1
ATOM 1465 C C . THR A 1 221 ? 1.339 49.816 6.579 1.00 22.18 199 THR A C 1
ATOM 1466 O O . THR A 1 221 ? 1.379 48.659 7.047 1.00 20.12 199 THR A O 1
ATOM 1470 N N . VAL A 1 222 ? 0.898 50.075 5.352 1.00 18.44 200 VAL A N 1
ATOM 1471 C CA . VAL A 1 222 ? 0.407 49.008 4.480 1.00 18.90 200 VAL A CA 1
ATOM 1472 C C . VAL A 1 222 ? 1.516 48.137 3.914 1.00 23.46 200 VAL A C 1
ATOM 1473 O O . VAL A 1 222 ? 2.653 48.595 3.748 1.00 22.61 200 VAL A O 1
ATOM 1477 N N . PHE A 1 223 ? 1.172 46.895 3.557 1.00 22.18 201 PHE A N 1
ATOM 1478 C CA . PHE A 1 223 ? 2.133 46.020 2.883 1.00 23.27 201 PHE A CA 1
ATOM 1479 C C . PHE A 1 223 ? 2.108 46.257 1.379 1.00 27.59 201 PHE A C 1
ATOM 1480 O O . PHE A 1 223 ? 1.030 46.390 0.789 1.00 28.26 201 PHE A O 1
ATOM 1488 N N . ARG A 1 224 ? 3.299 46.183 0.743 1.00 24.44 202 ARG A N 1
ATOM 1489 C CA . ARG A 1 224 ? 3.444 46.347 -0.704 1.00 25.47 202 ARG A CA 1
ATOM 1490 C C . ARG A 1 224 ? 2.501 45.400 -1.451 1.00 32.80 202 ARG A C 1
ATOM 1491 O O . ARG A 1 224 ? 1.811 45.830 -2.383 1.00 32.72 202 ARG A O 1
ATOM 1499 N N . SER A 1 225 ? 2.422 44.132 -0.990 1.00 31.26 203 SER A N 1
ATOM 1500 C CA . SER A 1 225 ? 1.579 43.113 -1.615 1.00 33.47 203 SER A CA 1
ATOM 1501 C C . SER A 1 225 ? 0.078 43.444 -1.582 1.00 38.59 203 SER A C 1
ATOM 1502 O O . SER A 1 225 ? -0.641 43.021 -2.498 1.00 40.75 203 SER A O 1
ATOM 1505 N N . ASP A 1 226 ? -0.386 44.228 -0.579 1.00 33.64 204 ASP A N 1
ATOM 1506 C CA . ASP A 1 226 ? -1.799 44.624 -0.480 1.00 34.32 204 ASP A CA 1
ATOM 1507 C C . ASP A 1 226 ? -2.229 45.561 -1.626 1.00 39.13 204 ASP A C 1
ATOM 1508 O O . ASP A 1 226 ? -3.429 45.726 -1.846 1.00 41.10 204 ASP A O 1
ATOM 1513 N N . LEU A 1 227 ? -1.271 46.230 -2.287 1.00 33.93 205 LEU A N 1
ATOM 1514 C CA . LEU A 1 227 ? -1.545 47.252 -3.308 1.00 34.09 205 LEU A CA 1
ATOM 1515 C C . LEU A 1 227 ? -1.108 46.900 -4.727 1.00 41.51 205 LEU A C 1
ATOM 1516 O O . LEU A 1 227 ? -1.343 47.687 -5.642 1.00 41.80 205 LEU A O 1
ATOM 1521 N N . THR A 1 228 ? -0.444 45.752 -4.906 1.00 41.34 206 THR A N 1
ATOM 1522 C CA . THR A 1 228 ? 0.085 45.298 -6.205 1.00 44.10 206 THR A CA 1
ATOM 1523 C C . THR A 1 228 ? -0.992 45.136 -7.283 1.00 51.29 206 THR A C 1
ATOM 1524 O O . THR A 1 228 ? -0.676 45.225 -8.473 1.00 52.27 206 THR A O 1
ATOM 1528 N N . GLU A 1 229 ? -2.257 44.924 -6.867 1.00 49.45 207 GLU A N 1
ATOM 1529 C CA . GLU A 1 229 ? -3.409 44.733 -7.751 1.00 50.99 207 GLU A CA 1
ATOM 1530 C C . GLU A 1 229 ? -3.667 45.932 -8.680 1.00 56.03 207 GLU A C 1
ATOM 1531 O O . GLU A 1 229 ? -3.747 45.761 -9.909 1.00 56.38 207 GLU A O 1
ATOM 1533 N N . TRP A 1 230 ? -3.807 47.136 -8.082 1.00 51.28 208 TRP A N 1
ATOM 1534 C CA . TRP A 1 230 ? -4.096 48.379 -8.798 1.00 51.56 208 TRP A CA 1
ATOM 1535 C C . TRP A 1 230 ? -2.838 49.232 -9.095 1.00 54.53 208 TRP A C 1
ATOM 1536 O O . TRP A 1 230 ? -2.951 50.368 -9.563 1.00 53.52 208 TRP A O 1
ATOM 1538 N N . MET A 1 231 ? -1.650 48.655 -8.857 1.00 51.12 209 MET A N 1
ATOM 1539 C CA . MET A 1 231 ? -0.332 49.274 -9.049 1.00 51.85 209 MET A CA 1
ATOM 1540 C C . MET A 1 231 ? -0.097 49.773 -10.490 1.00 52.90 209 MET A C 1
ATOM 1541 O O . MET A 1 231 ? 0.541 50.813 -10.681 1.00 51.47 209 MET A O 1
ATOM 1546 N N . PHE A 1 232 ? -0.620 49.031 -11.484 1.00 47.82 210 PHE A N 1
ATOM 1547 C CA . PHE A 1 232 ? -0.475 49.359 -12.914 1.00 48.37 210 PHE A CA 1
ATOM 1548 C C . PHE A 1 232 ? -1.621 50.224 -13.480 1.00 51.61 210 PHE A C 1
ATOM 1549 O O . PHE A 1 232 ? -1.543 50.605 -14.650 1.00 52.31 210 PHE A O 1
ATOM 1557 N N . ASP A 1 233 ? -2.673 50.523 -12.667 1.00 44.97 211 ASP A N 1
ATOM 1558 C CA . ASP A 1 233 ? -3.843 51.318 -13.090 1.00 44.26 211 ASP A CA 1
ATOM 1559 C C . ASP A 1 233 ? -3.594 52.837 -12.887 1.00 42.75 211 ASP A C 1
ATOM 1560 O O . ASP A 1 233 ? -3.594 53.295 -11.741 1.00 39.07 211 ASP A O 1
ATOM 1565 N N . PRO A 1 234 ? -3.412 53.614 -13.988 1.00 39.31 212 PRO A N 1
ATOM 1566 C CA . PRO A 1 234 ? -3.159 55.069 -13.860 1.00 38.37 212 PRO A CA 1
ATOM 1567 C C . PRO A 1 234 ? -4.265 55.837 -13.161 1.00 40.27 212 PRO A C 1
ATOM 1568 O O . PRO A 1 234 ? -3.988 56.891 -12.586 1.00 40.20 212 PRO A O 1
ATOM 1572 N N . GLU A 1 235 ? -5.503 55.295 -13.177 1.00 35.16 213 GLU A N 1
ATOM 1573 C CA . GLU A 1 235 ? -6.660 55.914 -12.514 1.00 33.85 213 GLU A CA 1
ATOM 1574 C C . GLU A 1 235 ? -6.587 55.848 -10.994 1.00 33.43 213 GLU A C 1
ATOM 1575 O O . GLU A 1 235 ? -7.316 56.585 -10.335 1.00 31.54 213 GLU A O 1
ATOM 1581 N N . SER A 1 236 ? -5.724 54.966 -10.425 1.00 29.55 214 SER A N 1
ATOM 1582 C CA . SER A 1 236 ? -5.587 54.799 -8.980 1.00 28.31 214 SER A CA 1
ATOM 1583 C C . SER A 1 236 ? -4.421 55.613 -8.420 1.00 32.69 214 SER A C 1
ATOM 1584 O O . SER A 1 236 ? -3.303 55.543 -8.936 1.00 34.30 214 SER A O 1
ATOM 1587 N N . ALA A 1 237 ? -4.688 56.393 -7.380 1.00 29.29 215 ALA A N 1
ATOM 1588 C CA . ALA A 1 237 ? -3.684 57.215 -6.721 1.00 27.97 215 ALA A CA 1
ATOM 1589 C C . ALA A 1 237 ? -3.159 56.541 -5.455 1.00 30.12 215 ALA A C 1
ATOM 1590 O O . ALA A 1 237 ? -2.271 57.101 -4.812 1.00 28.05 215 ALA A O 1
ATOM 1592 N N . VAL A 1 238 ? -3.739 55.384 -5.053 1.00 27.22 216 VAL A N 1
ATOM 1593 C CA . VAL A 1 238 ? -3.440 54.771 -3.753 1.00 27.43 216 VAL A CA 1
ATOM 1594 C C . VAL A 1 238 ? -1.947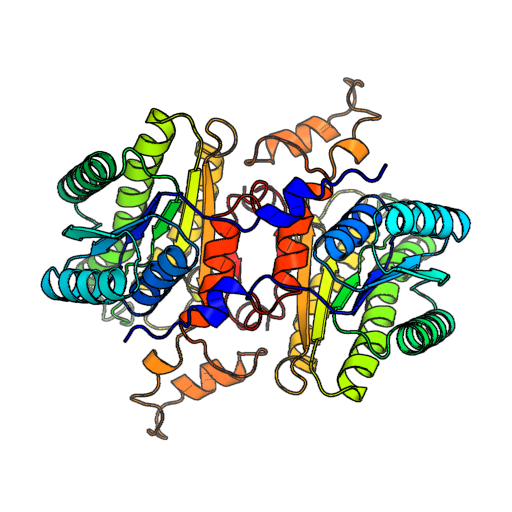 54.548 -3.526 1.00 32.00 216 VAL A C 1
ATOM 1595 O O . VAL A 1 238 ? -1.402 55.029 -2.525 1.00 29.51 216 VAL A O 1
ATOM 1599 N N . TYR A 1 239 ? -1.298 53.830 -4.449 1.00 32.48 217 TYR A N 1
ATOM 1600 C CA . TYR A 1 239 ? 0.119 53.492 -4.325 1.00 33.99 217 TYR A CA 1
ATOM 1601 C C . TYR A 1 239 ? 0.964 54.737 -4.180 1.00 34.47 217 TYR A C 1
ATOM 1602 O O . TYR A 1 239 ? 1.770 54.807 -3.262 1.00 31.99 217 TYR A O 1
ATOM 1611 N N . GLN A 1 240 ? 0.761 55.731 -5.068 1.00 30.23 218 GLN A N 1
ATOM 1612 C CA . GLN A 1 240 ? 1.533 56.965 -4.960 1.00 30.17 218 GLN A CA 1
ATOM 1613 C C . GLN A 1 240 ? 1.188 57.811 -3.720 1.00 32.48 218 GLN A C 1
ATOM 1614 O O . GLN A 1 240 ? 2.095 58.421 -3.145 1.00 30.28 218 GLN A O 1
ATOM 1620 N N . ASN A 1 241 ? -0.080 57.777 -3.251 1.00 29.17 219 ASN A N 1
ATOM 1621 C CA . ASN A 1 241 ? -0.499 58.507 -2.045 1.00 28.03 219 ASN A CA 1
ATOM 1622 C C . ASN A 1 241 ? 0.354 58.081 -0.852 1.00 31.07 219 ASN A C 1
ATOM 1623 O O . ASN A 1 241 ? 0.820 58.938 -0.088 1.00 31.05 219 ASN A O 1
ATOM 1628 N N . PHE A 1 242 ? 0.552 56.749 -0.706 1.00 26.97 220 PHE A N 1
ATOM 1629 C CA . PHE A 1 242 ? 1.376 56.165 0.360 1.00 25.54 220 PHE A CA 1
ATOM 1630 C C . PHE A 1 242 ? 2.850 56.477 0.103 1.00 28.75 220 PHE A C 1
ATOM 1631 O O . PHE A 1 242 ? 3.508 56.963 1.014 1.00 26.98 220 PHE A O 1
ATOM 1639 N N . LEU A 1 243 ? 3.369 56.224 -1.117 1.00 27.39 221 LEU A N 1
ATOM 1640 C CA . LEU A 1 243 ? 4.789 56.479 -1.401 1.00 28.18 221 LEU A CA 1
ATOM 1641 C C . LEU A 1 243 ? 5.231 57.901 -1.103 1.00 30.02 221 LEU A C 1
ATOM 1642 O O . LEU A 1 243 ? 6.299 58.070 -0.522 1.00 30.53 221 LEU A O 1
ATOM 1647 N N . LYS A 1 244 ? 4.406 58.912 -1.428 1.00 25.36 222 LYS A N 1
ATOM 1648 C CA . LYS A 1 244 ? 4.698 60.319 -1.109 1.00 24.81 222 LYS A CA 1
ATOM 1649 C C . LYS A 1 244 ? 4.834 60.525 0.405 1.00 29.01 222 LYS A C 1
ATOM 1650 O O . LYS A 1 244 ? 5.499 61.463 0.843 1.00 29.71 222 LYS A O 1
ATOM 1656 N N . ARG A 1 245 ? 4.177 59.665 1.202 1.00 22.57 223 ARG A N 1
ATOM 1657 C CA . ARG A 1 245 ? 4.145 59.788 2.658 1.00 20.51 223 ARG A CA 1
ATOM 1658 C C . ARG A 1 245 ? 5.018 58.738 3.344 1.00 24.51 223 ARG A C 1
ATOM 1659 O O . ARG A 1 245 ? 4.820 58.472 4.526 1.00 23.98 223 ARG A O 1
ATOM 1667 N N . GLU A 1 246 ? 6.019 58.166 2.629 1.00 21.98 224 GLU A N 1
ATOM 1668 C CA . GLU A 1 246 ? 6.894 57.157 3.245 1.00 20.91 224 GLU A CA 1
ATOM 1669 C C . GLU A 1 246 ? 8.354 57.611 3.215 1.00 22.65 224 GLU A C 1
ATOM 1670 O O . GLU A 1 246 ? 9.072 57.282 2.265 1.00 20.63 224 GLU A O 1
ATOM 1676 N N . PRO A 1 247 ? 8.803 58.359 4.248 1.00 19.80 225 PRO A N 1
ATOM 1677 C CA . PRO A 1 247 ? 10.222 58.775 4.327 1.00 21.10 225 PRO A CA 1
ATOM 1678 C C . PRO A 1 247 ? 11.222 57.609 4.159 1.00 22.22 225 PRO A C 1
ATOM 1679 O O . PRO A 1 247 ? 12.300 57.816 3.624 1.00 21.03 225 PRO A O 1
ATOM 1683 N N . ILE A 1 248 ? 10.854 56.395 4.585 1.00 18.28 226 ILE A N 1
ATOM 1684 C CA . ILE A 1 248 ? 11.706 55.206 4.417 1.00 17.69 226 ILE A CA 1
ATOM 1685 C C . ILE A 1 248 ? 11.944 54.877 2.934 1.00 21.00 226 ILE A C 1
ATOM 1686 O O . ILE A 1 248 ? 12.974 54.275 2.600 1.00 21.18 226 ILE A O 1
ATOM 1691 N N . GLY A 1 249 ? 11.033 55.304 2.058 1.00 19.18 227 GLY A N 1
ATOM 1692 C CA . GLY A 1 249 ? 11.206 55.182 0.599 1.00 20.32 227 GLY A CA 1
ATOM 1693 C C . GLY A 1 249 ? 10.591 53.986 -0.094 1.00 25.29 227 GLY A C 1
ATOM 1694 O O . GLY A 1 249 ? 10.795 53.791 -1.306 1.00 24.49 227 GLY A O 1
ATOM 1695 N N . ARG A 1 250 ? 9.822 53.185 0.641 1.00 22.37 228 ARG A N 1
ATOM 1696 C CA . ARG A 1 250 ? 9.180 51.996 0.063 1.00 23.48 228 ARG A CA 1
ATOM 1697 C C . ARG A 1 250 ? 8.036 51.546 0.942 1.00 25.63 228 ARG A C 1
ATOM 1698 O O . ARG A 1 250 ? 8.005 51.897 2.119 1.00 21.55 228 ARG A O 1
ATOM 1706 N N . LEU A 1 251 ? 7.111 50.731 0.380 1.00 24.28 229 LEU A N 1
ATOM 1707 C CA . LEU A 1 251 ? 6.044 50.145 1.190 1.00 25.63 229 LEU A CA 1
ATOM 1708 C C . LEU A 1 251 ? 6.657 48.973 1.985 1.00 25.55 229 LEU A C 1
ATOM 1709 O O . LEU A 1 251 ? 7.739 48.477 1.634 1.00 23.81 229 LEU A O 1
ATOM 1714 N N . ALA A 1 252 ? 5.954 48.527 3.017 1.00 21.88 230 ALA A N 1
ATOM 1715 C CA . ALA A 1 252 ? 6.413 47.496 3.943 1.00 20.80 230 ALA A CA 1
ATOM 1716 C C . ALA A 1 252 ? 6.224 46.081 3.421 1.00 22.75 230 ALA A C 1
ATOM 1717 O O . ALA A 1 252 ? 5.374 45.843 2.578 1.00 22.22 230 ALA A O 1
ATOM 1719 N N . GLU A 1 253 ? 7.019 45.142 3.960 1.00 19.35 231 GLU A N 1
ATOM 1720 C CA . GLU A 1 253 ? 6.889 43.698 3.804 1.00 18.26 231 GLU A CA 1
ATOM 1721 C C . GLU A 1 253 ? 6.597 43.191 5.236 1.00 20.46 231 GLU A C 1
ATOM 1722 O O . GLU A 1 253 ? 7.126 43.781 6.183 1.00 18.30 231 GLU A O 1
ATOM 1728 N N . PRO A 1 254 ? 5.837 42.082 5.441 1.00 17.26 232 PRO A N 1
ATOM 1729 C CA . PRO A 1 254 ? 5.632 41.571 6.820 1.00 17.45 232 PRO A CA 1
ATOM 1730 C C . PRO A 1 254 ? 6.940 41.364 7.588 1.00 21.02 232 PRO A C 1
ATOM 1731 O O . PRO A 1 254 ? 6.994 41.661 8.776 1.00 21.21 232 PRO A O 1
ATOM 1735 N N . GLU A 1 255 ? 8.013 40.900 6.901 1.00 18.58 233 GLU A N 1
ATOM 1736 C CA . GLU A 1 255 ? 9.314 40.669 7.557 1.00 17.17 233 GLU A CA 1
ATOM 1737 C C . GLU A 1 255 ? 9.896 41.942 8.184 1.00 21.83 233 GLU A C 1
ATOM 1738 O O . GLU A 1 255 ? 10.709 41.846 9.112 1.00 21.58 233 GLU A O 1
ATOM 1744 N N . ASP A 1 256 ? 9.462 43.138 7.706 1.00 17.31 234 ASP A N 1
ATOM 1745 C CA . ASP A 1 256 ? 9.942 44.419 8.259 1.00 16.13 234 ASP A CA 1
ATOM 1746 C C . ASP A 1 256 ? 9.503 44.660 9.715 1.00 19.05 234 ASP A C 1
ATOM 1747 O O . ASP A 1 256 ? 10.016 45.576 10.353 1.00 17.90 234 ASP A O 1
ATOM 1752 N N . PHE A 1 257 ? 8.512 43.888 10.217 1.00 15.22 235 PHE A N 1
ATOM 1753 C CA . PHE A 1 257 ? 7.964 44.084 11.563 1.00 15.49 235 PHE A CA 1
ATOM 1754 C C . PHE A 1 257 ? 8.310 42.965 12.512 1.00 19.22 235 PHE A C 1
ATOM 1755 O O . PHE A 1 257 ? 7.950 43.035 13.694 1.00 18.04 235 PHE A O 1
ATOM 1763 N N . VAL A 1 258 ? 9.040 41.944 12.026 1.00 17.32 236 VAL A N 1
ATOM 1764 C CA . VAL A 1 258 ? 9.429 40.843 12.917 1.00 18.49 236 VAL A CA 1
ATOM 1765 C C . VAL A 1 258 ? 10.397 41.331 14.004 1.00 18.31 236 VAL A C 1
ATOM 1766 O O . VAL A 1 258 ? 10.288 40.859 15.136 1.00 16.94 236 VAL A O 1
ATOM 1770 N N . GLY A 1 259 ? 11.326 42.235 13.672 1.00 16.03 237 GLY A N 1
ATOM 1771 C CA . GLY A 1 259 ? 12.267 42.770 14.663 1.00 15.17 237 GLY A CA 1
ATOM 1772 C C . GLY A 1 259 ? 11.543 43.462 15.801 1.00 17.37 237 GLY A C 1
ATOM 1773 O O . GLY A 1 259 ? 11.811 43.176 16.973 1.00 15.56 237 GLY A O 1
ATOM 1774 N N . TYR A 1 260 ? 10.580 44.354 15.476 1.00 12.55 238 TYR A N 1
ATOM 1775 C CA . TYR A 1 260 ? 9.840 45.070 16.525 1.00 12.25 238 TYR A CA 1
ATOM 1776 C C . TYR A 1 260 ? 9.018 44.093 17.326 1.00 14.39 238 TYR A C 1
ATOM 1777 O O . TYR A 1 260 ? 8.966 44.193 18.543 1.00 14.24 238 TYR A O 1
ATOM 1786 N N . ALA A 1 261 ? 8.359 43.146 16.662 1.00 12.59 239 ALA A N 1
ATOM 1787 C CA . ALA A 1 261 ? 7.522 42.189 17.416 1.00 13.21 239 ALA A CA 1
ATOM 1788 C C . ALA A 1 261 ? 8.383 41.357 18.376 1.00 16.32 239 ALA A C 1
ATOM 1789 O O . ALA A 1 261 ? 8.039 41.241 19.548 1.00 15.12 239 ALA A O 1
ATOM 1791 N N . LEU A 1 262 ? 9.529 40.838 17.912 1.00 13.91 240 LEU A N 1
ATOM 1792 C CA . LEU A 1 262 ? 10.395 40.041 18.811 1.00 15.22 240 LEU A CA 1
ATOM 1793 C C . LEU A 1 262 ? 11.027 40.893 19.914 1.00 16.46 240 LEU A C 1
ATOM 1794 O O . LEU A 1 262 ? 11.114 40.451 21.062 1.00 14.67 240 LEU A O 1
ATOM 1799 N N . PHE A 1 263 ? 11.378 42.128 19.603 1.00 13.22 241 PHE A N 1
ATOM 1800 C CA . PHE A 1 263 ? 11.905 43.056 20.610 1.00 11.02 241 PHE A CA 1
ATOM 1801 C C . PHE A 1 263 ? 10.881 43.220 21.755 1.00 12.46 241 PHE A C 1
ATOM 1802 O O . PHE A 1 263 ? 11.225 43.075 22.926 1.00 13.76 241 PHE A O 1
ATOM 1810 N N . LEU A 1 264 ? 9.610 43.496 21.399 1.00 10.32 242 LEU A N 1
ATOM 1811 C CA . LEU A 1 264 ? 8.524 43.674 22.368 1.00 10.19 242 LEU A CA 1
ATOM 1812 C C . LEU A 1 264 ? 8.089 42.370 23.071 1.00 13.50 242 LEU A C 1
ATOM 1813 O O . LEU A 1 264 ? 7.224 42.396 23.965 1.00 15.45 242 LEU A O 1
ATOM 1818 N N . SER A 1 265 ? 8.658 41.241 22.648 1.00 10.39 243 SER A N 1
ATOM 1819 C CA . SER A 1 265 ? 8.345 39.916 23.220 1.00 10.66 243 SER A CA 1
ATOM 1820 C C . SER A 1 265 ? 9.531 39.397 24.077 1.00 14.33 243 SER A C 1
ATOM 1821 O O . SER A 1 265 ? 9.483 38.269 24.570 1.00 14.72 243 SER A O 1
ATOM 1824 N N . SER A 1 266 ? 10.591 40.204 24.218 1.00 13.31 244 SER A N 1
ATOM 1825 C CA . SER A 1 266 ? 11.814 39.788 24.899 1.00 13.83 244 SER A CA 1
ATOM 1826 C C . SER A 1 266 ? 12.158 40.646 26.121 1.00 16.78 244 SER A C 1
ATOM 1827 O O . SER A 1 266 ? 11.557 41.701 26.330 1.00 14.29 244 SER A O 1
ATOM 1830 N N . ASP A 1 267 ? 13.180 40.224 26.887 1.00 14.92 245 ASP A N 1
ATOM 1831 C CA . ASP A 1 267 ? 13.659 40.972 28.068 1.00 15.28 245 ASP A CA 1
ATOM 1832 C C . ASP A 1 267 ? 14.194 42.347 27.717 1.00 16.63 245 ASP A C 1
ATOM 1833 O O . ASP A 1 267 ? 14.229 43.230 28.581 1.00 15.18 245 ASP A O 1
ATOM 1838 N N . ALA A 1 268 ? 14.590 42.536 26.449 1.00 11.39 246 ALA A N 1
ATOM 1839 C CA . ALA A 1 268 ? 15.143 43.803 25.959 1.00 12.22 246 ALA A CA 1
ATOM 1840 C C . ALA A 1 268 ? 14.136 44.945 26.103 1.00 15.52 246 ALA A C 1
ATOM 1841 O O . ALA A 1 268 ? 14.544 46.111 26.074 1.00 15.50 246 ALA A O 1
ATOM 1843 N N . SER A 1 269 ? 12.816 44.607 26.213 1.00 12.85 247 SER A N 1
ATOM 1844 C CA . SER A 1 269 ? 11.745 45.608 26.338 1.00 12.27 247 SER A CA 1
ATOM 1845 C C . SER A 1 269 ? 10.990 45.505 27.690 1.00 14.27 247 SER A C 1
ATOM 1846 O O . SER A 1 269 ? 9.846 45.967 27.794 1.00 13.61 247 SER A O 1
ATOM 1849 N N . ASN A 1 270 ? 11.645 44.977 28.739 1.00 11.07 248 ASN A N 1
ATOM 1850 C CA . ASN A 1 270 ? 11.006 44.820 30.061 1.00 12.45 248 ASN A CA 1
ATOM 1851 C C . ASN A 1 270 ? 10.413 46.090 30.662 1.00 14.31 248 ASN A C 1
ATOM 1852 O O . ASN A 1 270 ? 9.466 45.990 31.445 1.00 14.18 248 ASN A O 1
ATOM 1857 N N . TYR A 1 271 ? 10.973 47.256 30.341 1.00 11.01 249 TYR A N 1
ATOM 1858 C CA . TYR A 1 271 ? 10.455 48.517 30.892 1.00 12.05 249 TYR A CA 1
ATOM 1859 C C . TYR A 1 271 ? 9.307 49.099 30.043 1.00 14.59 249 TYR A C 1
ATOM 1860 O O . TYR A 1 271 ? 8.617 50.031 30.469 1.00 13.37 249 TYR A O 1
ATOM 1869 N N . ILE A 1 272 ? 9.184 48.609 28.787 1.00 9.98 250 ILE A N 1
ATOM 1870 C CA . ILE A 1 272 ? 8.256 49.149 27.807 1.00 9.89 250 ILE A CA 1
ATOM 1871 C C . ILE A 1 272 ? 6.870 48.569 27.976 1.00 12.79 250 ILE A C 1
ATOM 1872 O O . ILE A 1 272 ? 6.664 47.358 27.784 1.00 11.96 250 ILE A O 1
ATOM 1877 N N . THR A 1 273 ? 5.902 49.443 28.283 1.00 12.27 251 THR A N 1
ATOM 1878 C CA . THR A 1 273 ? 4.514 48.990 28.405 1.00 11.52 251 THR A CA 1
ATOM 1879 C C . THR A 1 273 ? 3.571 50.123 28.062 1.00 14.07 251 THR A C 1
ATOM 1880 O O . THR A 1 273 ? 3.902 51.298 28.283 1.00 12.19 251 THR A O 1
ATOM 1884 N N . GLY A 1 274 ? 2.391 49.753 27.587 1.00 11.76 252 GLY A N 1
ATOM 1885 C CA . GLY A 1 274 ? 1.338 50.670 27.158 1.00 12.78 252 GLY A CA 1
ATOM 1886 C C . GLY A 1 274 ? 1.676 51.539 25.961 1.00 17.00 252 GLY A C 1
ATOM 1887 O O . GLY A 1 274 ? 0.947 52.496 25.688 1.00 17.09 252 GLY A O 1
ATOM 1888 N N . ALA A 1 275 ? 2.753 51.198 25.223 1.00 13.21 253 ALA A N 1
ATOM 1889 C CA . ALA A 1 275 ? 3.199 51.968 24.076 1.00 13.26 253 ALA A CA 1
ATOM 1890 C C . ALA A 1 275 ? 2.472 51.575 22.828 1.00 15.58 253 ALA A C 1
ATOM 1891 O O . ALA A 1 275 ? 2.052 50.418 22.704 1.00 14.75 253 ALA A O 1
ATOM 1893 N N . ASN A 1 276 ? 2.350 52.519 21.877 1.00 12.53 254 ASN A N 1
ATOM 1894 C CA . ASN A 1 276 ? 1.767 52.260 20.540 1.00 12.67 254 ASN A CA 1
ATOM 1895 C C . ASN A 1 276 ? 2.900 52.575 19.581 1.00 17.82 254 ASN A C 1
ATOM 1896 O O . ASN A 1 276 ? 3.112 53.738 19.231 1.00 16.96 254 ASN A O 1
ATOM 1901 N N . CYS A 1 277 ? 3.692 51.553 19.250 1.00 13.73 255 CYS A N 1
ATOM 1902 C CA . CYS A 1 277 ? 4.945 51.670 18.509 1.00 14.07 255 CYS A CA 1
ATOM 1903 C C . CYS A 1 277 ? 4.769 51.967 17.030 1.00 18.49 255 CYS A C 1
ATOM 1904 O O . CYS A 1 277 ? 4.004 51.324 16.341 1.00 19.87 255 CYS A O 1
ATOM 1907 N N . ASP A 1 278 ? 5.512 52.952 16.559 1.00 15.89 256 ASP A N 1
ATOM 1908 C CA . ASP A 1 278 ? 5.447 53.460 15.197 1.00 16.52 256 ASP A CA 1
ATOM 1909 C C . ASP A 1 278 ? 6.204 52.550 14.218 1.00 20.05 256 ASP A C 1
ATOM 1910 O O . ASP A 1 278 ? 7.429 52.589 14.164 1.00 18.95 256 ASP A O 1
ATOM 1915 N N . CYS A 1 279 ? 5.458 51.749 13.429 1.00 18.65 257 CYS A N 1
ATOM 1916 C CA . CYS A 1 279 ? 5.981 50.871 12.379 1.00 18.60 257 CYS A CA 1
ATOM 1917 C C . CYS A 1 279 ? 5.506 51.413 11.016 1.00 21.18 257 CYS A C 1
ATOM 1918 O O . CYS A 1 279 ? 5.247 50.653 10.071 1.00 19.28 257 CYS A O 1
ATOM 1921 N N . SER A 1 280 ? 5.412 52.733 10.913 1.00 17.29 258 SER A N 1
ATOM 1922 C CA . SER A 1 280 ? 4.846 53.364 9.732 1.00 16.16 258 SER A CA 1
ATOM 1923 C C . SER A 1 280 ? 5.862 53.747 8.655 1.00 18.92 258 SER A C 1
ATOM 1924 O O . SER A 1 280 ? 5.450 54.245 7.603 1.00 18.15 258 SER A O 1
ATOM 1927 N N . GLY A 1 281 ? 7.167 53.605 8.945 1.00 16.33 259 GLY A N 1
ATOM 1928 C CA . GLY A 1 281 ? 8.218 54.018 8.002 1.00 16.29 259 GLY A CA 1
ATOM 1929 C C . GLY A 1 281 ? 8.280 55.535 7.811 1.00 19.54 259 GLY A C 1
ATOM 1930 O O . GLY A 1 281 ? 8.828 56.016 6.813 1.00 18.37 259 GLY A O 1
ATOM 1931 N N . GLY A 1 282 ? 7.741 56.272 8.789 1.00 17.54 260 GLY A N 1
ATOM 1932 C CA . GLY A 1 282 ? 7.710 57.734 8.800 1.00 18.12 260 GLY A CA 1
ATOM 1933 C C . GLY A 1 282 ? 6.391 58.344 8.369 1.00 21.21 260 GLY A C 1
ATOM 1934 O O . GLY A 1 282 ? 6.248 59.566 8.373 1.00 21.06 260 GLY A O 1
ATOM 1935 N N . TYR A 1 283 ? 5.417 57.509 7.969 1.00 17.00 261 TYR A N 1
ATOM 1936 C CA . TYR A 1 283 ? 4.108 57.997 7.530 1.00 17.29 261 TYR A CA 1
ATOM 1937 C C . TYR A 1 283 ? 3.461 58.771 8.687 1.00 19.51 261 TYR A C 1
ATOM 1938 O O . TYR A 1 283 ? 2.841 59.812 8.462 1.00 18.11 261 TYR A O 1
ATOM 1947 N N . LEU A 1 284 ? 3.631 58.283 9.913 1.00 15.77 262 LEU A N 1
ATOM 1948 C CA . LEU A 1 284 ? 3.030 58.962 11.055 1.00 16.19 262 LEU A CA 1
ATOM 1949 C C . LEU A 1 284 ? 3.684 60.301 11.399 1.00 21.82 262 LEU A C 1
ATOM 1950 O O . LEU A 1 284 ? 3.020 61.190 11.942 1.00 22.69 262 LEU A O 1
ATOM 1955 N N . THR A 1 285 ? 4.963 60.468 11.047 1.00 17.75 263 THR A N 1
ATOM 1956 C CA . THR A 1 285 ? 5.675 61.678 11.481 1.00 18.63 263 THR A CA 1
ATOM 1957 C C . THR A 1 285 ? 6.050 62.648 10.376 1.00 25.18 263 THR A C 1
ATOM 1958 O O . THR A 1 285 ? 6.863 63.536 10.643 1.00 27.50 263 THR A O 1
ATOM 1962 N N . CYS A 1 286 ? 5.442 62.546 9.175 1.00 21.76 264 CYS A N 1
ATOM 1963 C CA . CYS A 1 286 ? 5.671 63.508 8.099 1.00 26.11 264 CYS A CA 1
ATOM 1964 C C . CYS A 1 286 ? 4.329 64.036 7.501 1.00 24.52 264 CYS A C 1
ATOM 1965 O O . CYS A 1 286 ? 3.260 63.535 7.909 1.00 23.76 264 CYS A O 1
ATOM 1969 N N . MET B 2 23 ? 6.618 28.932 0.358 1.00 39.25 1 MET B N 1
ATOM 1970 C CA . MET B 2 23 ? 7.346 29.138 1.621 1.00 38.32 1 MET B CA 1
ATOM 1971 C C . MET B 2 23 ? 7.060 30.516 2.216 1.00 33.91 1 MET B C 1
ATOM 1972 O O . MET B 2 23 ? 6.975 31.502 1.486 1.00 31.92 1 MET B O 1
ATOM 1977 N N . VAL B 2 24 ? 6.945 30.588 3.554 1.00 26.15 2 VAL B N 1
ATOM 1978 C CA . VAL B 2 24 ? 6.687 31.848 4.247 1.00 22.96 2 VAL B CA 1
ATOM 1979 C C . VAL B 2 24 ? 7.846 32.799 3.950 1.00 25.91 2 VAL B C 1
ATOM 1980 O O . VAL B 2 24 ? 8.991 32.360 3.919 1.00 24.34 2 VAL B O 1
ATOM 1984 N N . ASN B 2 25 ? 7.535 34.080 3.688 1.00 25.29 3 ASN B N 1
ATOM 1985 C CA . ASN B 2 25 ? 8.535 35.086 3.326 1.00 25.62 3 ASN B CA 1
ATOM 1986 C C . ASN B 2 25 ? 9.296 35.691 4.503 1.00 25.87 3 ASN B C 1
ATOM 1987 O O . ASN B 2 25 ? 9.196 36.888 4.773 1.00 23.42 3 ASN B O 1
ATOM 1992 N N . VAL B 2 26 ? 10.105 34.870 5.165 1.00 22.36 4 VAL B N 1
ATOM 1993 C CA . VAL B 2 26 ? 11.027 35.288 6.218 1.00 21.28 4 VAL B CA 1
ATOM 1994 C C . VAL B 2 26 ? 12.173 34.292 6.228 1.00 25.64 4 VAL B C 1
ATOM 1995 O O . VAL B 2 26 ? 11.922 33.102 6.089 1.00 25.36 4 VAL B O 1
ATOM 1999 N N . LYS B 2 27 ? 13.424 34.773 6.351 1.00 23.99 5 LYS B N 1
ATOM 2000 C CA . LYS B 2 27 ? 14.596 33.885 6.308 1.00 24.50 5 LYS B CA 1
ATOM 2001 C C . LYS B 2 27 ? 15.201 33.662 7.681 1.00 26.39 5 LYS B C 1
ATOM 2002 O O . LYS B 2 27 ? 15.323 34.605 8.463 1.00 24.35 5 LYS B O 1
ATOM 2008 N N . LYS B 2 28 ? 15.673 32.424 7.927 1.00 23.29 6 LYS B N 1
ATOM 2009 C CA . LYS B 2 28 ? 16.300 32.060 9.203 1.00 23.53 6 LYS B CA 1
ATOM 2010 C C . LYS B 2 28 ? 17.544 32.900 9.459 1.00 26.90 6 LYS B C 1
ATOM 2011 O O . LYS B 2 28 ? 17.742 33.355 10.582 1.00 26.62 6 LYS B O 1
ATOM 2017 N N . GLU B 2 29 ? 18.355 33.131 8.410 1.00 22.33 7 GLU B N 1
ATOM 2018 C CA . GLU B 2 29 ? 19.579 33.924 8.519 1.00 23.37 7 GLU B CA 1
ATOM 2019 C C . GLU B 2 29 ? 19.236 35.322 8.955 1.00 26.64 7 GLU B C 1
ATOM 2020 O O . GLU B 2 29 ? 19.939 35.882 9.801 1.00 26.14 7 GLU B O 1
ATOM 2026 N N . PHE B 2 30 ? 18.107 35.858 8.446 1.00 22.32 8 PHE B N 1
ATOM 2027 C CA . PHE B 2 30 ? 17.684 37.189 8.833 1.00 21.39 8 PHE B CA 1
ATOM 2028 C C . PHE B 2 30 ? 17.334 37.222 10.311 1.00 23.03 8 PHE B C 1
ATOM 2029 O O . PHE B 2 30 ? 17.899 38.017 11.053 1.00 22.45 8 PHE B O 1
ATOM 2037 N N . VAL B 2 31 ? 16.437 36.327 10.752 1.00 19.66 9 VAL B N 1
ATOM 2038 C CA . VAL B 2 31 ? 15.999 36.282 12.148 1.00 18.49 9 VAL B CA 1
ATOM 2039 C C . VAL B 2 31 ? 17.157 36.055 13.134 1.00 22.55 9 VAL B C 1
ATOM 2040 O O . VAL B 2 31 ? 17.239 36.730 14.168 1.00 20.26 9 VAL B O 1
ATOM 2044 N N . ASP B 2 32 ? 18.027 35.094 12.847 1.00 21.15 10 ASP B N 1
ATOM 2045 C CA . ASP B 2 32 ? 19.145 34.821 13.763 1.00 21.50 10 ASP B CA 1
ATOM 2046 C C . ASP B 2 32 ? 20.108 36.017 13.966 1.00 26.22 10 ASP B C 1
ATOM 2047 O O . ASP B 2 32 ? 20.684 36.152 15.044 1.00 26.71 10 ASP B O 1
ATOM 2052 N N . ASN B 2 33 ? 20.320 36.847 12.930 1.00 21.58 11 ASN B N 1
ATOM 2053 C CA . ASN B 2 33 ? 21.296 37.934 13.018 1.00 20.58 11 ASN B CA 1
ATOM 2054 C C . ASN B 2 33 ? 20.723 39.329 13.028 1.00 22.08 11 ASN B C 1
ATOM 2055 O O . ASN B 2 33 ? 21.502 40.287 13.070 1.00 20.94 11 ASN B O 1
ATOM 2060 N N . MET B 2 34 ? 19.384 39.475 13.046 1.00 18.55 12 MET B N 1
ATOM 2061 C CA . MET B 2 34 ? 18.803 40.816 12.881 1.00 17.64 12 MET B CA 1
ATOM 2062 C C . MET B 2 34 ? 19.163 41.811 13.977 1.00 19.75 12 MET B C 1
ATOM 2063 O O . MET B 2 34 ? 19.239 43.007 13.682 1.00 20.53 12 MET B O 1
ATOM 2068 N N . PHE B 2 35 ? 19.370 41.344 15.204 1.00 15.97 13 PHE B N 1
ATOM 2069 C CA . PHE B 2 35 ? 19.678 42.279 16.299 1.00 16.74 13 PHE B CA 1
ATOM 2070 C C . PHE B 2 35 ? 21.171 42.570 16.462 1.00 21.35 13 PHE B C 1
ATOM 2071 O O . PHE B 2 35 ? 21.566 43.280 17.399 1.00 20.90 13 PHE B O 1
ATOM 2079 N N . SER B 2 36 ? 22.004 42.031 15.582 1.00 18.66 14 SER B N 1
ATOM 2080 C CA . SER B 2 36 ? 23.442 42.189 15.733 1.00 18.26 14 SER B CA 1
ATOM 2081 C C . SER B 2 36 ? 23.969 43.593 15.474 1.00 21.86 14 SER B C 1
ATOM 2082 O O . SER B 2 36 ? 23.514 44.282 14.553 1.00 21.64 14 SER B O 1
ATOM 2085 N N . VAL B 2 37 ? 24.962 44.001 16.273 1.00 19.03 15 VAL B N 1
ATOM 2086 C CA . VAL B 2 37 ? 25.717 45.243 16.034 1.00 17.37 15 VAL B CA 1
ATOM 2087 C C . VAL B 2 37 ? 27.211 44.851 15.984 1.00 20.29 15 VAL B C 1
ATOM 2088 O O . VAL B 2 37 ? 28.096 45.706 16.033 1.00 19.40 15 VAL B O 1
ATOM 2092 N N . LYS B 2 38 ? 27.479 43.537 15.913 1.00 19.48 16 LYS B N 1
ATOM 2093 C CA . LYS B 2 38 ? 28.842 43.019 15.912 1.00 20.70 16 LYS B CA 1
ATOM 2094 C C . LYS B 2 38 ? 29.660 43.584 14.751 1.00 24.09 16 LYS B C 1
ATOM 2095 O O . LYS B 2 38 ? 29.182 43.585 13.617 1.00 23.60 16 LYS B O 1
ATOM 2101 N N . GLY B 2 39 ? 30.850 44.106 15.071 1.00 20.84 17 GLY B N 1
ATOM 2102 C CA . GLY B 2 39 ? 31.783 44.683 14.106 1.00 21.89 17 GLY B CA 1
ATOM 2103 C C . GLY B 2 39 ? 31.411 46.075 13.627 1.00 26.17 17 GLY B C 1
ATOM 2104 O O . GLY B 2 39 ? 32.175 46.675 12.869 1.00 26.93 17 GLY B O 1
ATOM 2105 N N . LYS B 2 40 ? 30.251 46.617 14.060 1.00 21.53 18 LYS B N 1
ATOM 2106 C CA . LYS B 2 40 ? 29.808 47.962 13.663 1.00 19.94 18 LYS B CA 1
ATOM 2107 C C . LYS B 2 40 ? 30.506 48.997 14.512 1.00 24.64 18 LYS B C 1
ATOM 2108 O O . LYS B 2 40 ? 30.830 48.729 15.663 1.00 25.86 18 LYS B O 1
ATOM 2114 N N . VAL B 2 41 ? 30.727 50.186 13.957 1.00 20.21 19 VAL B N 1
ATOM 2115 C CA . VAL B 2 41 ? 31.368 51.244 14.729 1.00 18.87 19 VAL B CA 1
ATOM 2116 C C . VAL B 2 41 ? 30.272 52.128 15.297 1.00 21.26 19 VAL B C 1
ATOM 2117 O O . VAL B 2 41 ? 29.544 52.760 14.532 1.00 21.35 19 VAL B O 1
ATOM 2121 N N . ALA B 2 42 ? 30.184 52.190 16.629 1.00 17.87 20 ALA B N 1
ATOM 2122 C CA . ALA B 2 42 ? 29.164 52.994 17.333 1.00 17.42 20 ALA B CA 1
ATOM 2123 C C . ALA B 2 42 ? 29.813 54.212 18.003 1.00 20.96 20 ALA B C 1
ATOM 2124 O O . ALA B 2 42 ? 30.685 54.059 18.852 1.00 21.53 20 ALA B O 1
ATOM 2126 N N . LEU B 2 43 ? 29.397 55.411 17.610 1.00 17.51 21 LEU B N 1
ATOM 2127 C CA . LEU B 2 43 ? 29.903 56.663 18.155 1.00 17.16 21 LEU B CA 1
ATOM 2128 C C . LEU B 2 43 ? 28.857 57.117 19.175 1.00 19.64 21 LEU B C 1
ATOM 2129 O O . LEU B 2 43 ? 27.688 57.314 18.819 1.00 18.21 21 LEU B O 1
ATOM 2134 N N . VAL B 2 44 ? 29.250 57.232 20.450 1.00 16.67 22 VAL B N 1
ATOM 2135 C CA . VAL B 2 44 ? 28.279 57.595 21.508 1.00 16.18 22 VAL B CA 1
ATOM 2136 C C . VAL B 2 44 ? 28.659 58.958 22.094 1.00 20.08 22 VAL B C 1
ATOM 2137 O O . VAL B 2 44 ? 29.763 59.089 22.625 1.00 18.36 22 VAL B O 1
ATOM 2141 N N . THR B 2 45 ? 27.745 59.969 22.014 1.00 15.83 23 THR B N 1
ATOM 2142 C CA . THR B 2 45 ? 27.990 61.279 22.624 1.00 15.74 23 THR B CA 1
ATOM 2143 C C . THR B 2 45 ? 27.460 61.234 24.061 1.00 18.44 23 THR B C 1
ATOM 2144 O O . THR B 2 45 ? 26.580 60.420 24.371 1.00 19.88 23 THR B O 1
ATOM 2148 N N . GLY B 2 46 ? 27.965 62.129 24.911 1.00 16.39 24 GLY B N 1
ATOM 2149 C CA . GLY B 2 46 ? 27.591 62.168 26.325 1.00 16.48 24 GLY B CA 1
ATOM 2150 C C . GLY B 2 46 ? 27.984 60.866 26.988 1.00 20.06 24 GLY B C 1
ATOM 2151 O O . GLY B 2 46 ? 27.306 60.399 27.906 1.00 19.72 24 GLY B O 1
ATOM 2152 N N . ALA B 2 47 ? 29.108 60.264 26.509 1.00 16.88 25 ALA B N 1
ATOM 2153 C CA . ALA B 2 47 ? 29.530 58.928 26.912 1.00 18.11 25 ALA B CA 1
ATOM 2154 C C . ALA B 2 47 ? 29.825 58.767 28.394 1.00 21.75 25 ALA B C 1
ATOM 2155 O O . ALA B 2 47 ? 29.764 57.647 28.889 1.00 22.44 25 ALA B O 1
ATOM 2157 N N . THR B 2 48 ? 30.098 59.859 29.115 1.00 20.22 26 THR B N 1
ATOM 2158 C CA . THR B 2 48 ? 30.424 59.745 30.544 1.00 21.81 26 THR B CA 1
ATOM 2159 C C . THR B 2 48 ? 29.195 59.908 31.444 1.00 24.23 26 THR B C 1
ATOM 2160 O O . THR B 2 48 ? 29.310 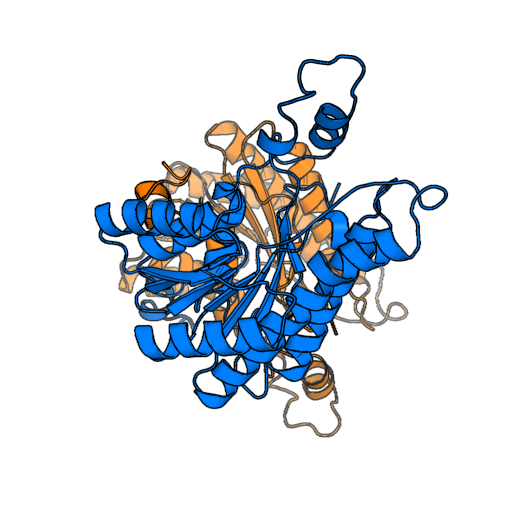59.693 32.656 1.00 24.81 26 THR B O 1
ATOM 2164 N N . GLY B 2 49 ? 28.058 60.284 30.857 1.00 19.94 27 GLY B N 1
ATOM 2165 C CA . GLY B 2 49 ? 26.793 60.467 31.557 1.00 18.85 27 GLY B CA 1
ATOM 2166 C C . GLY B 2 49 ? 26.134 59.149 31.931 1.00 21.23 27 GLY B C 1
ATOM 2167 O O . GLY B 2 49 ? 26.610 58.083 31.530 1.00 19.75 27 GLY B O 1
ATOM 2168 N N . ALA B 2 50 ? 25.066 59.205 32.748 1.00 18.60 28 ALA B N 1
ATOM 2169 C CA . ALA B 2 50 ? 24.382 58.016 33.263 1.00 19.42 28 ALA B CA 1
ATOM 2170 C C . ALA B 2 50 ? 23.945 57.052 32.165 1.00 19.91 28 ALA B C 1
ATOM 2171 O O . ALA B 2 50 ? 24.227 55.848 32.241 1.00 19.48 28 ALA B O 1
ATOM 2173 N N . LEU B 2 51 ? 23.303 57.578 31.118 1.00 17.34 29 LEU B N 1
ATOM 2174 C CA . LEU B 2 51 ? 22.879 56.707 30.024 1.00 16.14 29 LEU B CA 1
ATOM 2175 C C . LEU B 2 51 ? 24.025 56.454 29.046 1.00 19.60 29 LEU B C 1
ATOM 2176 O O . LEU B 2 51 ? 24.174 55.343 28.559 1.00 17.23 29 LEU B O 1
ATOM 2181 N N . GLY B 2 52 ? 24.816 57.478 28.762 1.00 15.87 30 GLY B N 1
ATOM 2182 C CA . GLY B 2 52 ? 25.923 57.331 27.827 1.00 14.96 30 GLY B CA 1
ATOM 2183 C C . GLY B 2 52 ? 26.915 56.240 28.186 1.00 17.63 30 GLY B C 1
ATOM 2184 O O . GLY B 2 52 ? 27.335 55.486 27.295 1.00 16.21 30 GLY B O 1
ATOM 2185 N N . CYS B 2 53 ? 27.291 56.123 29.474 1.00 15.52 31 CYS B N 1
ATOM 2186 C CA . CYS B 2 53 ? 28.300 55.097 29.835 1.00 16.64 31 CYS B CA 1
ATOM 2187 C C . CYS B 2 53 ? 27.726 53.680 29.710 1.00 18.38 31 CYS B C 1
ATOM 2188 O O . CYS B 2 53 ? 28.424 52.752 29.296 1.00 17.89 31 CYS B O 1
ATOM 2191 N N . VAL B 2 54 ? 26.439 53.538 30.056 1.00 14.77 32 VAL B N 1
ATOM 2192 C CA . VAL B 2 54 ? 25.708 52.279 29.972 1.00 14.52 32 VAL B CA 1
ATOM 2193 C C . VAL B 2 54 ? 25.528 51.871 28.511 1.00 18.11 32 VAL B C 1
ATOM 2194 O O . VAL B 2 54 ? 25.793 50.712 28.170 1.00 17.10 32 VAL B O 1
ATOM 2198 N N . LEU B 2 55 ? 25.098 52.798 27.647 1.00 16.12 33 LEU B N 1
ATOM 2199 C CA . LEU B 2 55 ? 24.931 52.465 26.229 1.00 16.34 33 LEU B CA 1
ATOM 2200 C C . LEU B 2 55 ? 26.278 52.129 25.616 1.00 17.66 33 LEU B C 1
ATOM 2201 O O . LEU B 2 55 ? 26.360 51.183 24.849 1.00 17.29 33 LEU B O 1
ATOM 2206 N N . SER B 2 56 ? 27.344 52.904 25.939 1.00 13.62 34 SER B N 1
ATOM 2207 C CA . SER B 2 56 ? 28.682 52.630 25.379 1.00 14.01 34 SER B CA 1
ATOM 2208 C C . SER B 2 56 ? 29.101 51.209 25.726 1.00 19.80 34 SER B C 1
ATOM 2209 O O . SER B 2 56 ? 29.508 50.454 24.832 1.00 19.06 34 SER B O 1
ATOM 2212 N N . LYS B 2 57 ? 28.987 50.828 27.016 1.00 14.96 35 LYS B N 1
ATOM 2213 C CA . LYS B 2 57 ? 29.379 49.476 27.412 1.00 15.86 35 LYS B CA 1
ATOM 2214 C C . LYS B 2 57 ? 28.497 48.407 26.763 1.00 18.18 35 LYS B C 1
ATOM 2215 O O . LYS B 2 57 ? 29.018 47.360 26.359 1.00 18.81 35 LYS B O 1
ATOM 2221 N N . ALA B 2 58 ? 27.171 48.657 26.656 1.00 15.04 36 ALA B N 1
ATOM 2222 C CA . ALA B 2 58 ? 26.242 47.703 26.022 1.00 15.39 36 ALA B CA 1
ATOM 2223 C C . ALA B 2 58 ? 26.636 47.476 24.567 1.00 18.29 36 ALA B C 1
ATOM 2224 O O . ALA B 2 58 ? 26.704 46.330 24.147 1.00 16.73 36 ALA B O 1
ATOM 2226 N N . TYR B 2 59 ? 26.936 48.543 23.803 1.00 16.71 37 TYR B N 1
ATOM 2227 C CA . TYR B 2 59 ? 27.424 48.362 22.421 1.00 16.47 37 TYR B CA 1
ATOM 2228 C C . TYR B 2 59 ? 28.688 47.499 22.413 1.00 18.11 37 TYR B C 1
ATOM 2229 O O . TYR B 2 59 ? 28.799 46.611 21.578 1.00 17.74 37 TYR B O 1
ATOM 2238 N N . GLY B 2 60 ? 29.606 47.756 23.348 1.00 15.84 38 GLY B N 1
ATOM 2239 C CA . GLY B 2 60 ? 30.858 46.998 23.464 1.00 17.33 38 GLY B CA 1
ATOM 2240 C C . GLY B 2 60 ? 30.609 45.524 23.743 1.00 20.00 38 GLY B C 1
ATOM 2241 O O . GLY B 2 60 ? 31.142 44.640 23.055 1.00 19.35 38 GLY B O 1
ATOM 2242 N N . TYR B 2 61 ? 29.766 45.243 24.730 1.00 16.91 39 TYR B N 1
ATOM 2243 C CA . TYR B 2 61 ? 29.379 43.864 25.083 1.00 17.06 39 TYR B CA 1
ATOM 2244 C C . TYR B 2 61 ? 28.685 43.146 23.906 1.00 22.82 39 TYR B C 1
ATOM 2245 O O . TYR B 2 61 ? 28.828 41.936 23.764 1.00 24.44 39 TYR B O 1
ATOM 2254 N N . ALA B 2 62 ? 27.962 43.902 23.057 1.00 18.39 40 ALA B N 1
ATOM 2255 C CA . ALA B 2 62 ? 27.296 43.379 21.871 1.00 18.71 40 ALA B CA 1
ATOM 2256 C C . ALA B 2 62 ? 28.260 43.258 20.672 1.00 20.66 40 ALA B C 1
ATOM 2257 O O . ALA B 2 62 ? 27.855 42.844 19.578 1.00 21.62 40 ALA B O 1
ATOM 2259 N N . GLY B 2 63 ? 29.538 43.564 20.877 1.00 17.07 41 GLY B N 1
ATOM 2260 C CA . GLY B 2 63 ? 30.529 43.337 19.834 1.00 17.82 41 GLY B CA 1
ATOM 2261 C C . GLY B 2 63 ? 30.816 44.505 18.907 1.00 20.94 41 GLY B C 1
ATOM 2262 O O . GLY B 2 63 ? 31.576 44.362 17.940 1.00 20.31 41 GLY B O 1
ATOM 2263 N N . ALA B 2 64 ? 30.257 45.678 19.198 1.00 19.04 42 ALA B N 1
ATOM 2264 C CA . ALA B 2 64 ? 30.557 46.849 18.357 1.00 19.17 42 ALA B CA 1
ATOM 2265 C C . ALA B 2 64 ? 31.900 47.451 18.765 1.00 21.88 42 ALA B C 1
ATOM 2266 O O . ALA B 2 64 ? 32.379 47.204 19.872 1.00 21.65 42 ALA B O 1
ATOM 2268 N N . LYS B 2 65 ? 32.517 48.237 17.864 1.00 20.57 43 LYS B N 1
ATOM 2269 C CA . LYS B 2 65 ? 33.728 49.027 18.135 1.00 19.59 43 LYS B CA 1
ATOM 2270 C C . LYS B 2 65 ? 33.136 50.320 18.684 1.00 25.77 43 LYS B C 1
ATOM 2271 O O . LYS B 2 65 ? 32.288 50.922 18.029 1.00 26.83 43 LYS B O 1
ATOM 2277 N N . VAL B 2 66 ? 33.546 50.740 19.880 1.00 21.64 44 VAL B N 1
ATOM 2278 C CA . VAL B 2 66 ? 32.920 51.896 20.521 1.00 19.98 44 VAL B CA 1
ATOM 2279 C C . VAL B 2 66 ? 33.796 53.127 20.523 1.00 22.67 44 VAL B C 1
ATOM 2280 O O . VAL B 2 66 ? 34.864 53.105 21.107 1.00 22.54 44 VAL B O 1
ATOM 2284 N N . PHE B 2 67 ? 33.295 54.224 19.971 1.00 19.33 45 PHE B N 1
ATOM 2285 C CA . PHE B 2 67 ? 34.029 55.483 20.031 1.00 18.23 45 PHE B CA 1
ATOM 2286 C C . PHE B 2 67 ? 33.232 56.442 20.944 1.00 22.18 45 PHE B C 1
ATOM 2287 O O . PHE B 2 67 ? 32.130 56.898 20.606 1.00 20.46 45 PHE B O 1
ATOM 2295 N N . MET B 2 68 ? 33.779 56.720 22.115 1.00 20.28 46 MET B N 1
ATOM 2296 C CA . MET B 2 68 ? 33.092 57.542 23.109 1.00 19.17 46 MET B CA 1
ATOM 2297 C C . MET B 2 68 ? 33.513 58.996 23.022 1.00 22.24 46 MET B C 1
ATOM 2298 O O . MET B 2 68 ? 34.701 59.288 22.896 1.00 23.74 46 MET B O 1
ATOM 2303 N N . THR B 2 69 ? 32.562 59.900 23.139 1.00 19.03 47 THR B N 1
ATOM 2304 C CA . THR B 2 69 ? 32.916 61.328 23.135 1.00 18.89 47 THR B CA 1
ATOM 2305 C C . THR B 2 69 ? 32.213 62.034 24.294 1.00 23.11 47 THR B C 1
ATOM 2306 O O . THR B 2 69 ? 31.131 61.637 24.711 1.00 20.08 47 THR B O 1
ATOM 2310 N N . GLY B 2 70 ? 32.860 63.071 24.807 1.00 21.79 48 GLY B N 1
ATOM 2311 C CA . GLY B 2 70 ? 32.347 63.879 25.912 1.00 21.30 48 GLY B CA 1
ATOM 2312 C C . GLY B 2 70 ? 33.337 64.992 26.187 1.00 26.95 48 GLY B C 1
ATOM 2313 O O . GLY B 2 70 ? 34.353 65.089 25.496 1.00 26.54 48 GLY B O 1
ATOM 2314 N N . ARG B 2 71 ? 33.079 65.815 27.203 1.00 26.10 49 ARG B N 1
ATOM 2315 C CA . ARG B 2 71 ? 34.002 66.914 27.493 1.00 27.58 49 ARG B CA 1
ATOM 2316 C C . ARG B 2 71 ? 35.040 66.595 28.563 1.00 32.64 49 ARG B C 1
ATOM 2317 O O . ARG B 2 71 ? 36.062 67.272 28.636 1.00 33.78 49 ARG B O 1
ATOM 2325 N N . ASN B 2 72 ? 34.792 65.569 29.384 1.00 28.77 50 ASN B N 1
ATOM 2326 C CA . ASN B 2 72 ? 35.677 65.218 30.488 1.00 29.40 50 ASN B CA 1
ATOM 2327 C C . ASN B 2 72 ? 36.645 64.091 30.109 1.00 32.18 50 ASN B C 1
ATOM 2328 O O . ASN B 2 72 ? 36.270 62.912 30.124 1.00 29.17 50 ASN B O 1
ATOM 2333 N N . GLU B 2 73 ? 37.901 64.456 29.801 1.00 29.72 51 GLU B N 1
ATOM 2334 C CA . GLU B 2 73 ? 38.942 63.494 29.419 1.00 29.76 51 GLU B CA 1
ATOM 2335 C C . GLU B 2 73 ? 39.222 62.434 30.490 1.00 32.91 51 GLU B C 1
ATOM 2336 O O . GLU B 2 73 ? 39.361 61.270 30.132 1.00 32.45 51 GLU B O 1
ATOM 2342 N N . LYS B 2 74 ? 39.308 62.822 31.786 1.00 30.25 52 LYS B N 1
ATOM 2343 C CA . LYS B 2 74 ? 39.596 61.856 32.854 1.00 31.40 52 LYS B CA 1
ATOM 2344 C C . LYS B 2 74 ? 38.513 60.775 32.945 1.00 31.38 52 LYS B C 1
ATOM 2345 O O . LYS B 2 74 ? 38.838 59.584 33.038 1.00 29.78 52 LYS B O 1
ATOM 2347 N N . LYS B 2 75 ? 37.237 61.184 32.835 1.00 27.24 53 LYS B N 1
ATOM 2348 C CA . LYS B 2 75 ? 36.122 60.238 32.867 1.00 25.88 53 LYS B CA 1
ATOM 2349 C C . LYS B 2 75 ? 36.101 59.334 31.626 1.00 27.91 53 LYS B C 1
ATOM 2350 O O . LYS B 2 75 ? 35.800 58.150 31.757 1.00 27.94 53 LYS B O 1
ATOM 2356 N N . LEU B 2 76 ? 36.459 59.865 30.438 1.00 24.02 54 LEU B N 1
ATOM 2357 C CA . LEU B 2 76 ? 36.532 59.046 29.213 1.00 23.28 54 LEU B CA 1
ATOM 2358 C C . LEU B 2 76 ? 37.670 58.021 29.330 1.00 26.95 54 LEU B C 1
ATOM 2359 O O . LEU B 2 76 ? 37.516 56.871 28.894 1.00 24.62 54 LEU B O 1
ATOM 2364 N N . GLN B 2 77 ? 38.820 58.443 29.903 1.00 24.38 55 GLN B N 1
ATOM 2365 C CA . GLN B 2 77 ? 39.977 57.560 30.100 1.00 24.53 55 GLN B CA 1
ATOM 2366 C C . GLN B 2 77 ? 39.636 56.416 31.047 1.00 28.38 55 GLN B C 1
ATOM 2367 O O . GLN B 2 77 ? 40.020 55.276 30.779 1.00 25.69 55 GLN B O 1
ATOM 2373 N N . ALA B 2 78 ? 38.882 56.710 32.119 1.00 26.71 56 ALA B N 1
ATOM 2374 C CA . ALA B 2 78 ? 38.458 55.706 33.097 1.00 26.81 56 ALA B CA 1
ATOM 2375 C C . ALA B 2 78 ? 37.551 54.665 32.435 1.00 28.04 56 ALA B C 1
ATOM 2376 O O . ALA B 2 78 ? 37.719 53.463 32.670 1.00 27.55 56 ALA B O 1
ATOM 2378 N N . LEU B 2 79 ? 36.626 55.114 31.575 1.00 23.72 57 LEU B N 1
ATOM 2379 C CA . LEU B 2 79 ? 35.724 54.194 30.861 1.00 22.68 57 LEU B CA 1
ATOM 2380 C C . LEU B 2 79 ? 36.515 53.315 29.885 1.00 24.53 57 LEU B C 1
ATOM 2381 O O . LEU B 2 79 ? 36.331 52.101 29.863 1.00 22.13 57 LEU B O 1
ATOM 2386 N N . GLU B 2 80 ? 37.427 53.927 29.107 1.00 23.33 58 GLU B N 1
ATOM 2387 C CA . GLU B 2 80 ? 38.266 53.200 28.148 1.00 22.75 58 GLU B CA 1
ATOM 2388 C C . GLU B 2 80 ? 39.066 52.102 28.864 1.00 26.92 58 GLU B C 1
ATOM 2389 O O . GLU B 2 80 ? 39.069 50.966 28.387 1.00 26.16 58 GLU B O 1
ATOM 2395 N N . ALA B 2 81 ? 39.670 52.410 30.037 1.00 25.03 59 ALA B N 1
ATOM 2396 C CA . ALA B 2 81 ? 40.416 51.409 30.815 1.00 25.99 59 ALA B CA 1
ATOM 2397 C C . ALA B 2 81 ? 39.508 50.253 31.300 1.00 26.50 59 ALA B C 1
ATOM 2398 O O . ALA B 2 81 ? 39.860 49.083 31.124 1.00 24.53 59 ALA B O 1
ATOM 2400 N N . GLU B 2 82 ? 38.325 50.574 31.849 1.00 22.00 60 GLU B N 1
ATOM 2401 C CA . GLU B 2 82 ? 37.383 49.563 32.328 1.00 21.58 60 GLU B CA 1
ATOM 2402 C C . GLU B 2 82 ? 36.937 48.652 31.169 1.00 24.95 60 GLU B C 1
ATOM 2403 O O . GLU B 2 82 ? 36.907 47.423 31.316 1.00 24.82 60 GLU B O 1
ATOM 2409 N N . PHE B 2 83 ? 36.586 49.260 30.019 1.00 21.01 61 PHE B N 1
ATOM 2410 C CA . PHE B 2 83 ? 36.086 48.494 28.869 1.00 20.06 61 PHE B CA 1
ATOM 2411 C C . PHE B 2 83 ? 37.171 47.595 28.269 1.00 23.78 61 PHE B C 1
ATOM 2412 O O . PHE B 2 83 ? 36.901 46.429 27.939 1.00 23.06 61 PHE B O 1
ATOM 2420 N N . LYS B 2 84 ? 38.375 48.145 28.087 1.00 21.88 62 LYS B N 1
ATOM 2421 C CA . LYS B 2 84 ? 39.480 47.370 27.520 1.00 22.48 62 LYS B CA 1
ATOM 2422 C C . LYS B 2 84 ? 39.833 46.154 28.399 1.00 28.90 62 LYS B C 1
ATOM 2423 O O . LYS B 2 84 ? 40.196 45.100 27.870 1.00 29.38 62 LYS B O 1
ATOM 2429 N N . ALA B 2 85 ? 39.664 46.289 29.737 1.00 25.44 63 ALA B N 1
ATOM 2430 C CA . ALA B 2 85 ? 39.935 45.195 30.678 1.00 25.47 63 ALA B CA 1
ATOM 2431 C C . ALA B 2 85 ? 38.946 44.037 30.459 1.00 25.97 63 ALA B C 1
ATOM 2432 O O . ALA B 2 85 ? 39.191 42.939 30.935 1.00 25.46 63 ALA B O 1
ATOM 2434 N N . GLU B 2 86 ? 37.811 44.301 29.764 1.00 22.09 64 GLU B N 1
ATOM 2435 C CA . GLU B 2 86 ? 36.795 43.306 29.446 1.00 20.48 64 GLU B CA 1
ATOM 2436 C C . GLU B 2 86 ? 36.778 42.931 27.957 1.00 24.01 64 GLU B C 1
ATOM 2437 O O . GLU B 2 86 ? 35.794 42.356 27.473 1.00 23.26 64 GLU B O 1
ATOM 2443 N N . GLY B 2 87 ? 37.851 43.281 27.252 1.00 23.49 65 GLY B N 1
ATOM 2444 C CA . GLY B 2 87 ? 38.035 42.929 25.845 1.00 24.96 65 GLY B CA 1
ATOM 2445 C C . GLY B 2 87 ? 37.250 43.744 24.832 1.00 27.85 65 GLY B C 1
ATOM 2446 O O . GLY B 2 87 ? 37.203 43.371 23.656 1.00 27.63 65 GLY B O 1
ATOM 2447 N N . ILE B 2 88 ? 36.639 44.860 25.263 1.00 22.56 66 ILE B N 1
ATOM 2448 C CA . ILE B 2 88 ? 35.899 45.755 24.359 1.00 20.48 66 ILE B CA 1
ATOM 2449 C C . ILE B 2 88 ? 36.897 46.617 23.558 1.00 27.11 66 ILE B C 1
ATOM 2450 O O . ILE B 2 88 ? 37.838 47.162 24.132 1.00 26.17 66 ILE B O 1
ATOM 2455 N N . ASP B 2 89 ? 36.685 46.731 22.236 1.00 25.60 67 ASP B N 1
ATOM 2456 C CA . ASP B 2 89 ? 37.504 47.568 21.364 1.00 25.37 67 ASP B CA 1
ATOM 2457 C C . ASP B 2 89 ? 36.857 48.947 21.438 1.00 28.12 67 ASP B C 1
ATOM 2458 O O . ASP B 2 89 ? 35.717 49.124 20.993 1.00 27.87 67 ASP B O 1
ATOM 2463 N N . CYS B 2 90 ? 37.546 49.887 22.080 1.00 25.63 68 CYS B N 1
ATOM 2464 C CA . CYS B 2 90 ? 37.017 51.235 22.259 1.00 24.48 68 CYS B CA 1
ATOM 2465 C C . CYS B 2 90 ? 38.097 52.291 22.210 1.00 28.97 68 CYS B C 1
ATOM 2466 O O . CYS B 2 90 ? 39.299 51.996 22.314 1.00 29.45 68 CYS B O 1
ATOM 2469 N N . ALA B 2 91 ? 37.666 53.527 22.018 1.00 24.12 69 ALA B N 1
ATOM 2470 C CA . ALA B 2 91 ? 38.529 54.694 21.979 1.00 25.66 69 ALA B CA 1
ATOM 2471 C C . ALA B 2 91 ? 37.680 55.900 22.383 1.00 26.99 69 ALA B C 1
ATOM 2472 O O . ALA B 2 91 ? 36.452 55.789 22.547 1.00 26.01 69 ALA B O 1
ATOM 2474 N N . TYR B 2 92 ? 38.329 57.034 22.596 1.00 24.45 70 TYR B N 1
ATOM 2475 C CA . TYR B 2 92 ? 37.586 58.235 22.945 1.00 23.85 70 TYR B CA 1
ATOM 2476 C C . TYR B 2 92 ? 38.146 59.455 22.243 1.00 28.15 70 TYR B C 1
ATOM 2477 O O . TYR B 2 92 ? 39.312 59.460 21.817 1.00 27.13 70 TYR B O 1
ATOM 2486 N N . GLY B 2 93 ? 37.323 60.493 22.187 1.00 25.70 71 GLY B N 1
ATOM 2487 C CA . GLY B 2 93 ? 37.695 61.789 21.636 1.00 26.55 71 GLY B CA 1
ATOM 2488 C C . GLY B 2 93 ? 36.996 62.858 22.440 1.00 28.82 71 GLY B C 1
ATOM 2489 O O . GLY B 2 93 ? 35.797 62.755 22.677 1.00 25.74 71 GLY B O 1
ATOM 2490 N N . VAL B 2 94 ? 37.742 63.856 22.912 1.00 28.57 72 VAL B N 1
ATOM 2491 C CA . VAL B 2 94 ? 37.199 64.958 23.704 1.00 29.51 72 VAL B CA 1
ATOM 2492 C C . VAL B 2 94 ? 36.637 66.012 22.749 1.00 33.18 72 VAL B C 1
ATOM 2493 O O . VAL B 2 94 ? 37.324 66.432 21.814 1.00 33.52 72 VAL B O 1
ATOM 2497 N N . ALA B 2 95 ? 35.392 66.438 22.978 1.00 28.25 73 ALA B N 1
ATOM 2498 C CA . ALA B 2 95 ? 34.773 67.466 22.155 1.00 27.80 73 ALA B CA 1
ATOM 2499 C C . ALA B 2 95 ? 33.573 68.058 22.840 1.00 28.14 73 ALA B C 1
ATOM 2500 O O . ALA B 2 95 ? 32.830 67.339 23.515 1.00 27.99 73 ALA B O 1
ATOM 2502 N N . ASP B 2 96 ? 33.363 69.367 22.637 1.00 22.33 74 ASP B N 1
ATOM 2503 C CA . ASP B 2 96 ? 32.135 70.039 23.066 1.00 22.85 74 ASP B CA 1
ATOM 2504 C C . ASP B 2 96 ? 31.158 69.795 21.884 1.00 26.84 74 ASP B C 1
ATOM 2505 O O . ASP B 2 96 ? 31.460 70.237 20.764 1.00 27.19 74 ASP B O 1
ATOM 2510 N N . PRO B 2 97 ? 30.022 69.063 22.093 1.00 25.07 75 PRO B N 1
ATOM 2511 C CA . PRO B 2 97 ? 29.129 68.734 20.959 1.00 24.75 75 PRO B CA 1
ATOM 2512 C C . PRO B 2 97 ? 28.436 69.914 20.288 1.00 28.79 75 PRO B C 1
ATOM 2513 O O . PRO B 2 97 ? 27.891 69.746 19.195 1.00 29.12 75 PRO B O 1
ATOM 2517 N N . ALA B 2 98 ? 28.465 71.097 20.918 1.00 26.16 76 ALA B N 1
ATOM 2518 C CA . ALA B 2 98 ? 27.874 72.295 20.325 1.00 26.56 76 ALA B CA 1
ATOM 2519 C C . ALA B 2 98 ? 28.897 73.025 19.441 1.00 33.86 76 ALA B C 1
ATOM 2520 O O . ALA B 2 98 ? 28.529 73.977 18.740 1.00 34.80 76 ALA B O 1
ATOM 2522 N N . ASP B 2 99 ? 30.185 72.603 19.515 1.00 30.37 77 ASP B N 1
ATOM 2523 C CA . ASP B 2 99 ? 31.308 73.211 18.793 1.00 30.73 77 ASP B CA 1
ATOM 2524 C C . ASP B 2 99 ? 31.593 72.437 17.529 1.00 34.01 77 ASP B C 1
ATOM 2525 O O . ASP B 2 99 ? 32.221 71.380 17.540 1.00 31.86 77 ASP B O 1
ATOM 2530 N N . GLU B 2 100 ? 31.150 73.015 16.440 1.00 30.87 78 GLU B N 1
ATOM 2531 C CA . GLU B 2 100 ? 31.246 72.527 15.086 1.00 32.01 78 GLU B CA 1
ATOM 2532 C C . GLU B 2 100 ? 32.678 72.069 14.668 1.00 35.45 78 GLU B C 1
ATOM 2533 O O . GLU B 2 100 ? 32.820 70.987 14.089 1.00 34.63 78 GLU B O 1
ATOM 2539 N N . ALA B 2 101 ? 33.725 72.854 14.996 1.00 32.45 79 ALA B N 1
ATOM 2540 C CA . ALA B 2 101 ? 35.111 72.497 14.692 1.00 32.80 79 ALA B CA 1
ATOM 2541 C C . ALA B 2 101 ? 35.571 71.290 15.517 1.00 32.80 79 ALA B C 1
ATOM 2542 O O . ALA B 2 101 ? 36.216 70.393 14.985 1.00 31.64 79 ALA B O 1
ATOM 2544 N N . GLN B 2 102 ? 35.204 71.246 16.799 1.00 28.50 80 GLN B N 1
ATOM 2545 C CA . GLN B 2 102 ? 35.577 70.132 17.677 1.00 28.24 80 GLN B CA 1
ATOM 2546 C C . GLN B 2 102 ? 34.857 68.845 17.279 1.00 29.73 80 GLN B C 1
ATOM 2547 O O . GLN B 2 102 ? 35.452 67.770 17.337 1.00 29.55 80 GLN B O 1
ATOM 2553 N N . VAL B 2 103 ? 33.597 68.947 16.846 1.00 26.07 81 VAL B N 1
ATOM 2554 C CA . VAL B 2 103 ? 32.836 67.762 16.421 1.00 24.74 81 VAL B CA 1
ATOM 2555 C C . VAL B 2 103 ? 33.441 67.189 15.152 1.00 29.55 81 VAL B C 1
ATOM 2556 O O . VAL B 2 103 ? 33.665 65.985 15.067 1.00 27.85 81 VAL B O 1
ATOM 2560 N N . ASP B 2 104 ? 33.759 68.064 14.186 1.00 28.88 82 ASP B N 1
ATOM 2561 C CA . ASP B 2 104 ? 34.381 67.656 12.928 1.00 30.23 82 ASP B CA 1
ATOM 2562 C C . ASP B 2 104 ? 35.697 66.896 13.190 1.00 34.88 82 ASP B C 1
ATOM 2563 O O . ASP B 2 104 ? 35.900 65.815 12.631 1.00 34.23 82 ASP B O 1
ATOM 2568 N N . ALA B 2 105 ? 36.576 67.442 14.060 1.00 32.19 83 ALA B N 1
ATOM 2569 C CA . ALA B 2 105 ? 37.851 66.823 14.421 1.00 31.61 83 ALA B CA 1
ATOM 2570 C C . ALA B 2 105 ? 37.641 65.482 15.141 1.00 32.78 83 ALA B C 1
ATOM 2571 O O . ALA B 2 105 ? 38.367 64.527 14.883 1.00 32.93 83 ALA B O 1
ATOM 2573 N N . MET B 2 106 ? 36.615 65.399 15.994 1.00 27.59 84 MET B N 1
ATOM 2574 C CA . MET B 2 106 ? 36.278 64.189 16.734 1.00 26.38 84 MET B CA 1
ATOM 2575 C C . MET B 2 106 ? 35.849 63.069 15.779 1.00 29.65 84 MET B C 1
ATOM 2576 O O . MET B 2 106 ? 36.330 61.950 15.921 1.00 30.75 84 MET B O 1
ATOM 2581 N N . ILE B 2 107 ? 34.972 63.371 14.798 1.00 26.71 85 ILE B N 1
ATOM 2582 C CA . ILE B 2 107 ? 34.549 62.386 13.785 1.00 26.92 85 ILE B CA 1
ATOM 2583 C C . ILE B 2 107 ? 35.753 61.917 12.940 1.00 31.08 85 ILE B C 1
ATOM 2584 O O . ILE B 2 107 ? 35.886 60.720 12.673 1.00 29.17 85 ILE B O 1
ATOM 2589 N N . THR B 2 108 ? 36.648 62.851 12.568 1.00 28.22 86 THR B N 1
ATOM 2590 C CA . THR B 2 108 ? 37.883 62.523 11.835 1.00 29.23 86 THR B CA 1
ATOM 2591 C C . THR B 2 108 ? 38.727 61.526 12.646 1.00 34.79 86 THR B C 1
ATOM 2592 O O . THR B 2 108 ? 39.271 60.583 12.068 1.00 37.09 86 THR B O 1
ATOM 2596 N N . ALA B 2 109 ? 38.841 61.738 13.973 1.00 30.66 87 ALA B N 1
ATOM 2597 C CA . ALA B 2 109 ? 39.601 60.832 14.846 1.00 31.26 87 ALA B CA 1
ATOM 2598 C C . ALA B 2 109 ? 38.929 59.455 14.918 1.00 32.22 87 ALA B C 1
ATOM 2599 O O . ALA B 2 109 ? 39.622 58.435 14.898 1.00 30.65 87 ALA B O 1
ATOM 2601 N N . CYS B 2 110 ? 37.590 59.419 14.943 1.00 27.87 88 CYS B N 1
ATOM 2602 C CA . CYS B 2 110 ? 36.877 58.130 14.948 1.00 26.52 88 CYS B CA 1
ATOM 2603 C C . CYS B 2 110 ? 37.120 57.377 13.636 1.00 31.25 88 CYS B C 1
ATOM 2604 O O . CYS B 2 110 ? 37.418 56.182 13.664 1.00 31.45 88 CYS B O 1
ATOM 2607 N N . VAL B 2 111 ? 37.047 58.092 12.490 1.00 28.82 89 VAL B N 1
ATOM 2608 C CA . VAL B 2 111 ? 37.295 57.512 11.161 1.00 29.90 89 VAL B CA 1
ATOM 2609 C C . VAL B 2 111 ? 38.760 57.019 11.031 1.00 33.31 89 VAL B C 1
ATOM 2610 O O . VAL B 2 111 ? 39.009 55.967 10.445 1.00 31.23 89 VAL B O 1
ATOM 2614 N N . ALA B 2 112 ? 39.716 57.767 11.598 1.00 31.72 90 ALA B N 1
ATOM 2615 C CA . ALA B 2 112 ? 41.135 57.391 11.579 1.00 33.21 90 ALA B CA 1
ATOM 2616 C C . ALA B 2 112 ? 41.353 56.099 12.383 1.00 36.32 90 ALA B C 1
ATOM 2617 O O . ALA B 2 112 ? 42.084 55.216 11.942 1.00 36.92 90 ALA B O 1
ATOM 2619 N N . GLN B 2 113 ? 40.663 55.967 13.525 1.00 31.38 91 GLN B N 1
ATOM 2620 C CA . GLN B 2 113 ? 40.782 54.804 14.394 1.00 30.94 91 GLN B CA 1
ATOM 2621 C C . GLN B 2 113 ? 40.095 53.560 13.830 1.00 35.21 91 GLN B C 1
ATOM 2622 O O . GLN B 2 113 ? 40.660 52.464 13.898 1.00 36.40 91 GLN B O 1
ATOM 2628 N N . TYR B 2 114 ? 38.854 53.717 13.333 1.00 30.65 92 TYR B N 1
ATOM 2629 C CA . TYR B 2 114 ? 38.023 52.573 12.951 1.00 29.95 92 TYR B CA 1
ATOM 2630 C C . TYR B 2 114 ? 37.617 52.457 11.483 1.00 34.34 92 TYR B C 1
ATOM 2631 O O . TYR B 2 114 ? 36.972 51.475 11.122 1.00 33.81 92 TYR B O 1
ATOM 2640 N N . GLY B 2 115 ? 37.935 53.462 10.674 1.00 30.71 93 GLY B N 1
ATOM 2641 C CA . GLY B 2 115 ? 37.648 53.470 9.242 1.00 31.12 93 GLY B CA 1
ATOM 2642 C C . GLY B 2 115 ? 36.306 54.030 8.817 1.00 32.83 93 GLY B C 1
ATOM 2643 O O . GLY B 2 115 ? 36.149 54.438 7.657 1.00 32.69 93 GLY B O 1
ATOM 2644 N N . GLU B 2 116 ? 35.331 54.069 9.743 1.00 26.66 94 GLU B N 1
ATOM 2645 C CA . GLU B 2 116 ? 33.980 54.503 9.428 1.00 25.13 94 GLU B CA 1
ATOM 2646 C C . GLU B 2 116 ? 33.149 54.756 10.677 1.00 27.21 94 GLU B C 1
ATOM 2647 O O . GLU B 2 116 ? 33.575 54.442 11.793 1.00 25.64 94 GLU B O 1
ATOM 2653 N N . VAL B 2 117 ? 31.929 55.266 10.480 1.00 22.89 95 VAL B N 1
ATOM 2654 C CA . VAL B 2 117 ? 30.966 55.405 11.567 1.00 22.14 95 VAL B CA 1
ATOM 2655 C C . VAL B 2 117 ? 29.681 54.758 11.047 1.00 24.06 95 VAL B C 1
ATOM 2656 O O . VAL B 2 117 ? 29.214 55.149 9.975 1.00 23.26 95 VAL B O 1
ATOM 2660 N N . ASN B 2 118 ? 29.139 53.753 11.775 1.00 18.63 96 ASN B N 1
ATOM 2661 C CA . ASN B 2 118 ? 27.927 53.043 11.366 1.00 17.81 96 ASN B CA 1
ATOM 2662 C C . ASN B 2 118 ? 26.712 53.373 12.192 1.00 18.19 96 ASN B C 1
ATOM 2663 O O . ASN B 2 118 ? 25.587 53.235 11.707 1.00 16.27 96 ASN B O 1
ATOM 2668 N N . ILE B 2 119 ? 26.934 53.659 13.475 1.00 14.81 97 ILE B N 1
ATOM 2669 C CA . ILE B 2 119 ? 25.868 53.946 14.424 1.00 13.54 97 ILE B CA 1
ATOM 2670 C C . ILE B 2 119 ? 26.259 55.209 15.186 1.00 18.25 97 ILE B C 1
ATOM 2671 O O . ILE B 2 119 ? 27.396 55.336 15.623 1.00 19.14 97 ILE B O 1
ATOM 2676 N N . LEU B 2 120 ? 25.292 56.082 15.415 1.00 14.90 98 LEU B N 1
ATOM 2677 C CA . LEU B 2 120 ? 25.448 57.255 16.266 1.00 14.17 98 LEU B CA 1
ATOM 2678 C C . LEU B 2 120 ? 24.369 57.216 17.351 1.00 18.88 98 LEU B C 1
ATOM 2679 O O . LEU B 2 120 ? 23.172 57.121 17.033 1.00 18.19 98 LEU B O 1
ATOM 2684 N N . ALA B 2 121 ? 24.778 57.296 18.628 1.00 16.20 99 ALA B N 1
ATOM 2685 C CA . ALA B 2 121 ? 23.844 57.385 19.750 1.00 14.97 99 ALA B CA 1
ATOM 2686 C C . ALA B 2 121 ? 24.113 58.720 20.437 1.00 18.81 99 ALA B C 1
ATOM 2687 O O . ALA B 2 121 ? 25.230 58.956 20.915 1.00 18.28 99 ALA B O 1
ATOM 2689 N N . VAL B 2 122 ? 23.102 59.624 20.415 1.00 15.22 100 VAL B N 1
ATOM 2690 C CA . VAL B 2 122 ? 23.232 60.978 20.970 1.00 14.90 100 VAL B CA 1
ATOM 2691 C C . VAL B 2 122 ? 22.628 61.002 22.366 1.00 18.27 100 VAL B C 1
ATOM 2692 O O . VAL B 2 122 ? 21.406 60.939 22.513 1.00 17.37 100 VAL B O 1
ATOM 2696 N N . THR B 2 123 ? 23.472 61.076 23.400 1.00 15.48 101 THR B N 1
ATOM 2697 C CA . THR B 2 123 ? 22.952 61.025 24.776 1.00 15.95 101 THR B CA 1
ATOM 2698 C C . THR B 2 123 ? 23.299 62.243 25.632 1.00 20.14 101 THR B C 1
ATOM 2699 O O . THR B 2 123 ? 22.895 62.284 26.794 1.00 19.68 101 THR B O 1
ATOM 2703 N N . HIS B 2 124 ? 24.084 63.171 25.116 1.00 17.67 102 HIS B N 1
ATOM 2704 C CA . HIS B 2 124 ? 24.504 64.349 25.887 1.00 18.71 102 HIS B CA 1
ATOM 2705 C C . HIS B 2 124 ? 23.315 65.281 26.095 1.00 22.49 102 HIS B C 1
ATOM 2706 O O . HIS B 2 124 ? 22.288 65.155 25.430 1.00 19.50 102 HIS B O 1
ATOM 2713 N N . GLY B 2 125 ? 23.485 66.250 26.970 1.00 23.09 103 GLY B N 1
ATOM 2714 C CA . GLY B 2 125 ? 22.419 67.212 27.202 1.00 23.43 103 GLY B CA 1
ATOM 2715 C C . GLY B 2 125 ? 22.682 68.074 28.403 1.00 25.40 103 GLY B C 1
ATOM 2716 O O . GLY B 2 125 ? 23.718 67.939 29.054 1.00 25.13 103 GLY B O 1
ATOM 2717 N N . PHE B 2 126 ? 21.728 68.961 28.696 1.00 18.75 104 PHE B N 1
ATOM 2718 C CA . PHE B 2 126 ? 21.826 69.908 29.797 1.00 17.70 104 PHE B CA 1
ATOM 2719 C C . PHE B 2 126 ? 20.449 70.396 30.162 1.00 20.84 104 PHE B C 1
ATOM 2720 O O . PHE B 2 126 ? 19.632 70.641 29.281 1.00 19.31 104 PHE B O 1
ATOM 2728 N N . ASN B 2 127 ? 20.222 70.622 31.444 1.00 19.16 105 ASN B N 1
ATOM 2729 C CA . ASN B 2 127 ? 18.997 71.260 31.901 1.00 18.50 105 ASN B CA 1
ATOM 2730 C C . ASN B 2 127 ? 19.293 72.109 33.132 1.00 21.43 105 ASN B C 1
ATOM 2731 O O . ASN B 2 127 ? 20.233 71.844 33.877 1.00 20.41 105 ASN B O 1
ATOM 2736 N N . LYS B 2 128 ? 18.491 73.146 33.330 1.00 16.79 106 LYS B N 1
ATOM 2737 C CA . LYS B 2 128 ? 18.535 73.987 34.522 1.00 15.78 106 LYS B CA 1
ATOM 2738 C C . LYS B 2 128 ? 17.109 74.537 34.650 1.00 19.73 106 LYS B C 1
ATOM 2739 O O . LYS B 2 128 ? 16.829 75.616 34.139 1.00 19.23 106 LYS B O 1
ATOM 2745 N N . PRO B 2 129 ? 16.183 73.785 35.277 1.00 17.22 107 PRO B N 1
ATOM 2746 C CA . PRO B 2 129 ? 14.783 74.260 35.342 1.00 17.11 107 PRO B CA 1
ATOM 2747 C C . PRO B 2 129 ? 14.649 75.614 36.048 1.00 20.62 107 PRO B C 1
ATOM 2748 O O . PRO B 2 129 ? 15.320 75.877 37.033 1.00 20.70 107 PRO B O 1
ATOM 2752 N N . GLN B 2 130 ? 13.834 76.500 35.489 1.00 16.72 108 GLN B N 1
ATOM 2753 C CA . GLN B 2 130 ? 13.568 77.825 36.040 1.00 17.05 108 GLN B CA 1
ATOM 2754 C C . GLN B 2 130 ? 12.308 78.340 35.376 1.00 19.34 108 GLN B C 1
ATOM 2755 O O . GLN B 2 130 ? 12.132 78.140 34.175 1.00 17.08 108 GLN B O 1
ATOM 2761 N N . ASN B 2 131 ? 11.426 78.986 36.156 1.00 16.85 109 ASN B N 1
ATOM 2762 C CA . ASN B 2 131 ? 10.182 79.576 35.644 1.00 17.27 109 ASN B CA 1
ATOM 2763 C C . ASN B 2 131 ? 10.558 80.635 34.589 1.00 18.34 109 ASN B C 1
ATOM 2764 O O . ASN B 2 131 ? 11.583 81.317 34.729 1.00 17.60 109 ASN B O 1
ATOM 2769 N N . ILE B 2 132 ? 9.706 80.815 33.568 1.00 16.45 110 ILE B N 1
ATOM 2770 C CA . ILE B 2 132 ? 9.940 81.787 32.506 1.00 15.16 110 ILE B CA 1
ATOM 2771 C C . ILE B 2 132 ? 10.155 83.215 33.047 1.00 20.53 110 ILE B C 1
ATOM 2772 O O . ILE B 2 132 ? 10.959 83.967 32.493 1.00 20.18 110 ILE B O 1
ATOM 2777 N N . LEU B 2 133 ? 9.447 83.577 34.128 1.00 16.26 111 LEU B N 1
ATOM 2778 C CA . LEU B 2 133 ? 9.559 84.926 34.680 1.00 17.24 111 LEU B CA 1
ATOM 2779 C C . LEU B 2 133 ? 10.956 85.205 35.262 1.00 21.73 111 LEU B C 1
ATOM 2780 O O . LEU B 2 133 ? 11.407 86.351 35.245 1.00 22.69 111 LEU B O 1
ATOM 2785 N N . GLU B 2 134 ? 11.621 84.162 35.766 1.00 19.15 112 GLU B N 1
ATOM 2786 C CA . GLU B 2 134 ? 12.944 84.279 36.390 1.00 20.44 112 GLU B CA 1
ATOM 2787 C C . GLU B 2 134 ? 14.081 83.830 35.471 1.00 23.46 112 GLU B C 1
ATOM 2788 O O . GLU B 2 134 ? 15.252 84.049 35.785 1.00 23.81 112 GLU B O 1
ATOM 2794 N N . GLN B 2 135 ? 13.754 83.232 34.335 1.00 19.33 113 GLN B N 1
ATOM 2795 C CA . GLN B 2 135 ? 14.751 82.724 33.408 1.00 17.23 113 GLN B CA 1
ATOM 2796 C C . GLN B 2 135 ? 15.069 83.746 32.325 1.00 20.38 113 GLN B C 1
ATOM 2797 O O . GLN B 2 135 ? 14.221 84.043 31.476 1.00 18.69 113 GLN B O 1
ATOM 2803 N N . SER B 2 136 ? 16.307 84.247 32.318 1.00 17.79 114 SER B N 1
ATOM 2804 C CA . SER B 2 136 ? 16.718 85.233 31.331 1.00 17.18 114 SER B CA 1
ATOM 2805 C C . SER B 2 136 ? 16.747 84.594 29.944 1.00 19.08 114 SER B C 1
ATOM 2806 O O . SER B 2 136 ? 16.857 83.364 29.807 1.00 17.64 114 SER B O 1
ATOM 2809 N N . VAL B 2 137 ? 16.684 85.445 28.910 1.00 18.35 115 VAL B N 1
ATOM 2810 C CA . VAL B 2 137 ? 16.775 84.993 27.526 1.00 17.68 115 VAL B CA 1
ATOM 2811 C C . VAL B 2 137 ? 18.129 84.261 27.335 1.00 21.81 115 VAL B C 1
ATOM 2812 O O . VAL B 2 137 ? 18.158 83.181 26.739 1.00 19.75 115 VAL B O 1
ATOM 2816 N N . ALA B 2 138 ? 19.211 84.781 27.939 1.00 20.66 116 ALA B N 1
ATOM 2817 C CA . ALA B 2 138 ? 20.529 84.142 27.885 1.00 21.05 116 ALA B CA 1
ATOM 2818 C C . ALA B 2 138 ? 20.532 82.738 28.515 1.00 21.33 116 ALA B C 1
ATOM 2819 O O . ALA B 2 138 ? 21.109 81.815 27.944 1.00 19.01 116 ALA B O 1
ATOM 2821 N N . ASP B 2 139 ? 19.830 82.554 29.661 1.00 19.25 117 ASP B N 1
ATOM 2822 C CA . ASP B 2 139 ? 19.718 81.238 30.304 1.00 18.08 117 ASP B CA 1
ATOM 2823 C C . ASP B 2 139 ? 18.921 80.264 29.438 1.00 17.87 117 ASP B C 1
ATOM 2824 O O . ASP B 2 139 ? 19.294 79.081 29.304 1.00 16.32 117 ASP B O 1
ATOM 2829 N N . TRP B 2 140 ? 17.850 80.752 28.820 1.00 15.35 118 TRP B N 1
ATOM 2830 C CA . TRP B 2 140 ? 17.058 79.908 27.904 1.00 15.47 118 TRP B CA 1
ATOM 2831 C C . TRP B 2 140 ? 17.944 79.502 26.713 1.00 17.03 118 TRP B C 1
ATOM 2832 O O . TRP B 2 140 ? 18.002 78.323 26.357 1.00 15.62 118 TRP B O 1
ATOM 2843 N N . GLN B 2 141 ? 18.664 80.471 26.139 1.00 16.09 119 GLN B N 1
ATOM 2844 C CA . GLN B 2 141 ? 19.565 80.216 25.000 1.00 16.75 119 GLN B CA 1
ATOM 2845 C C . GLN B 2 141 ? 20.683 79.216 25.350 1.00 20.69 119 GLN B C 1
ATOM 2846 O O . GLN B 2 141 ? 21.083 78.416 24.510 1.00 20.87 119 GLN B O 1
ATOM 2852 N N . TYR B 2 142 ? 21.183 79.264 26.592 1.00 19.11 120 TYR B N 1
ATOM 2853 C CA . TYR B 2 142 ? 22.225 78.356 27.059 1.00 18.17 120 TYR B CA 1
ATOM 2854 C C . TYR B 2 142 ? 21.736 76.915 26.979 1.00 19.48 120 TYR B C 1
ATOM 2855 O O . TYR B 2 142 ? 22.471 76.043 26.503 1.00 19.63 120 TYR B O 1
ATOM 2864 N N . ILE B 2 143 ? 20.477 76.664 27.392 1.00 15.30 121 ILE B N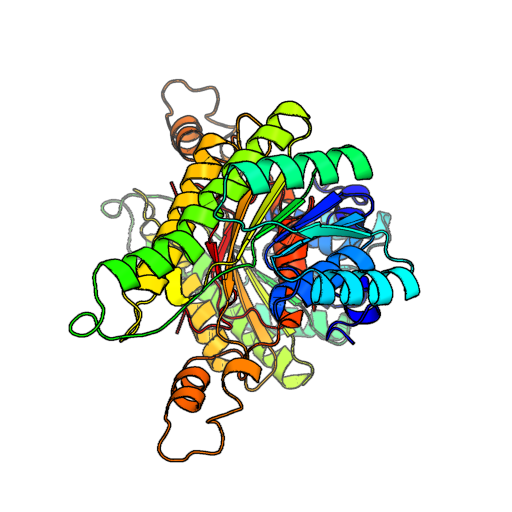 1
ATOM 2865 C CA . ILE B 2 143 ? 19.907 75.321 27.312 1.00 14.11 121 ILE B CA 1
ATOM 2866 C C . ILE B 2 143 ? 19.772 74.930 25.839 1.00 18.05 121 ILE B C 1
ATOM 2867 O O . ILE B 2 143 ? 20.106 73.808 25.463 1.00 18.00 121 ILE B O 1
ATOM 2872 N N . MET B 2 144 ? 19.269 75.839 25.019 1.00 15.74 122 MET B N 1
ATOM 2873 C CA . MET B 2 144 ? 19.055 75.549 23.599 1.00 14.79 122 MET B CA 1
ATOM 2874 C C . MET B 2 144 ? 20.373 75.213 22.911 1.00 18.60 122 MET B C 1
ATOM 2875 O O . MET B 2 144 ? 20.414 74.270 22.142 1.00 16.80 122 MET B O 1
ATOM 2880 N N . ASP B 2 145 ? 21.450 75.965 23.187 1.00 17.22 123 ASP B N 1
ATOM 2881 C CA . ASP B 2 145 ? 22.756 75.692 22.573 1.00 17.19 123 ASP B CA 1
ATOM 2882 C C . ASP B 2 145 ? 23.325 74.345 23.036 1.00 23.33 123 ASP B C 1
ATOM 2883 O O . ASP B 2 145 ? 23.709 73.512 22.204 1.00 23.81 123 ASP B O 1
ATOM 2888 N N . ALA B 2 146 ? 23.321 74.104 24.351 1.00 19.94 124 ALA B N 1
ATOM 2889 C CA . ALA B 2 146 ? 23.875 72.885 24.918 1.00 20.09 124 ALA B CA 1
ATOM 2890 C C . ALA B 2 146 ? 23.082 71.624 24.625 1.00 22.34 124 ALA B C 1
ATOM 2891 O O . ALA B 2 146 ? 23.670 70.554 24.458 1.00 20.89 124 ALA B O 1
ATOM 2893 N N . ASP B 2 147 ? 21.753 71.740 24.602 1.00 18.81 125 ASP B N 1
ATOM 2894 C CA . ASP B 2 147 ? 20.860 70.606 24.459 1.00 18.14 125 ASP B CA 1
ATOM 2895 C C . ASP B 2 147 ? 20.232 70.392 23.079 1.00 23.07 125 ASP B C 1
ATOM 2896 O O . ASP B 2 147 ? 19.863 69.258 22.786 1.00 21.70 125 ASP B O 1
ATOM 2901 N N . CYS B 2 148 ? 20.076 71.441 22.262 1.00 17.28 126 CYS B N 1
ATOM 2902 C CA . CYS B 2 148 ? 19.397 71.337 20.957 1.00 17.35 126 CYS B CA 1
ATOM 2903 C C . CYS B 2 148 ? 20.361 71.563 19.765 1.00 18.36 126 CYS B C 1
ATOM 2904 O O . CYS B 2 148 ? 20.472 70.715 18.867 1.00 16.71 126 CYS B O 1
ATOM 2907 N N . LYS B 2 149 ? 21.046 72.702 19.750 1.00 16.39 127 LYS B N 1
ATOM 2908 C CA . LYS B 2 149 ? 22.015 73.006 18.676 1.00 14.89 127 LYS B CA 1
ATOM 2909 C C . LYS B 2 149 ? 23.043 71.888 18.561 1.00 18.96 127 LYS B C 1
ATOM 2910 O O . LYS B 2 149 ? 23.438 71.519 17.450 1.00 19.27 127 LYS B O 1
ATOM 2916 N N . SER B 2 150 ? 23.498 71.376 19.701 1.00 15.84 128 SER B N 1
ATOM 2917 C CA . SER B 2 150 ? 24.498 70.290 19.730 1.00 17.57 128 SER B CA 1
ATOM 2918 C C . SER B 2 150 ? 24.018 68.999 19.019 1.00 21.01 128 SER B C 1
ATOM 2919 O O . SER B 2 150 ? 24.829 68.304 18.399 1.00 20.99 128 SER B O 1
ATOM 2922 N N . VAL B 2 151 ? 22.715 68.707 19.078 1.00 16.06 129 VAL B N 1
ATOM 2923 C CA . VAL B 2 151 ? 22.106 67.560 18.378 1.00 15.49 129 VAL B CA 1
ATOM 2924 C C . VAL B 2 151 ? 22.186 67.848 16.877 1.00 19.04 129 VAL B C 1
ATOM 2925 O O . VAL B 2 151 ? 22.570 66.966 16.108 1.00 18.69 129 VAL B O 1
ATOM 2929 N N . TYR B 2 152 ? 21.881 69.080 16.461 1.00 15.87 130 TYR B N 1
ATOM 2930 C CA . TYR B 2 152 ? 21.974 69.385 15.023 1.00 16.13 130 TYR B CA 1
ATOM 2931 C C . TYR B 2 152 ? 23.413 69.220 14.552 1.00 19.74 130 TYR B C 1
ATOM 2932 O O . TYR B 2 152 ? 23.644 68.649 13.490 1.00 20.20 130 TYR B O 1
ATOM 2941 N N . VAL B 2 153 ? 24.372 69.772 15.304 1.00 17.03 131 VAL B N 1
ATOM 2942 C CA . VAL B 2 153 ? 25.791 69.744 14.899 1.00 16.16 131 VAL B CA 1
ATOM 2943 C C . VAL B 2 153 ? 26.259 68.284 14.726 1.00 20.14 131 VAL B C 1
ATOM 2944 O O . VAL B 2 153 ? 26.792 67.917 13.680 1.00 20.86 131 VAL B O 1
ATOM 2948 N N . VAL B 2 154 ? 26.048 67.451 15.756 1.00 17.28 132 VAL B N 1
ATOM 2949 C CA . VAL B 2 154 ? 26.509 66.072 15.714 1.00 18.13 132 VAL B CA 1
ATOM 2950 C C . VAL B 2 154 ? 25.814 65.294 14.600 1.00 21.25 132 VAL B C 1
ATOM 2951 O O . VAL B 2 154 ? 26.486 64.619 13.827 1.00 19.77 132 VAL B O 1
ATOM 2955 N N . CYS B 2 155 ? 24.486 65.405 14.498 1.00 17.81 133 CYS B N 1
ATOM 2956 C CA . CYS B 2 155 ? 23.766 64.683 13.452 1.00 17.82 133 CYS B CA 1
ATOM 2957 C C . CYS B 2 155 ? 24.172 65.107 12.056 1.00 21.35 133 CYS B C 1
ATOM 2958 O O . CYS B 2 155 ? 24.322 64.251 11.192 1.00 21.45 133 CYS B O 1
ATOM 2961 N N . LYS B 2 156 ? 24.322 66.402 11.820 1.00 16.27 134 LYS B N 1
ATOM 2962 C CA . LYS B 2 156 ? 24.703 66.890 10.479 1.00 16.21 134 LYS B CA 1
ATOM 2963 C C . LYS B 2 156 ? 26.072 66.322 10.071 1.00 22.78 134 LYS B C 1
ATOM 2964 O O . LYS B 2 156 ? 26.208 65.789 8.962 1.00 23.19 134 LYS B O 1
ATOM 2970 N N . TYR B 2 157 ? 27.076 66.427 10.960 1.00 20.60 135 TYR B N 1
ATOM 2971 C CA . TYR B 2 157 ? 28.417 65.966 10.629 1.00 20.80 135 TYR B CA 1
ATOM 2972 C C . TYR B 2 157 ? 28.515 64.443 10.520 1.00 22.85 135 TYR B C 1
ATOM 2973 O O . TYR B 2 157 ? 29.196 63.956 9.620 1.00 22.69 135 TYR B O 1
ATOM 2982 N N . VAL B 2 158 ? 27.815 63.693 11.405 1.00 20.36 136 VAL B N 1
ATOM 2983 C CA . VAL B 2 158 ? 27.857 62.226 11.297 1.00 20.73 136 VAL B CA 1
ATOM 2984 C C . VAL B 2 158 ? 27.076 61.794 10.043 1.00 22.59 136 VAL B C 1
ATOM 2985 O O . VAL B 2 158 ? 27.520 60.897 9.337 1.00 21.97 136 VAL B O 1
ATOM 2989 N N . ALA B 2 159 ? 25.926 62.437 9.760 1.00 19.62 137 ALA B N 1
ATOM 2990 C CA . ALA B 2 159 ? 25.165 62.067 8.557 1.00 20.40 137 ALA B CA 1
ATOM 2991 C C . ALA B 2 159 ? 26.000 62.306 7.323 1.00 24.41 137 ALA B C 1
ATOM 2992 O O . ALA B 2 159 ? 26.012 61.454 6.442 1.00 24.27 137 ALA B O 1
ATOM 2994 N N . GLN B 2 160 ? 26.737 63.444 7.267 1.00 21.81 138 GLN B N 1
ATOM 2995 C CA . GLN B 2 160 ? 27.618 63.721 6.124 1.00 21.60 138 GLN B CA 1
ATOM 2996 C C . GLN B 2 160 ? 28.672 62.617 5.953 1.00 24.98 138 GLN B C 1
ATOM 2997 O O . GLN B 2 160 ? 28.951 62.186 4.825 1.00 26.57 138 GLN B O 1
ATOM 3003 N N . GLN B 2 161 ? 29.229 62.134 7.072 1.00 21.72 139 GLN B N 1
ATOM 3004 C CA . GLN B 2 161 ? 30.216 61.048 7.041 1.00 22.03 139 GLN B CA 1
ATOM 300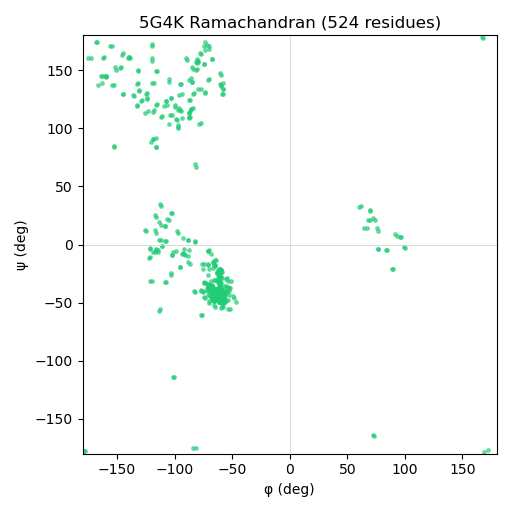5 C C . GLN B 2 161 ? 29.563 59.760 6.506 1.00 25.31 139 GLN B C 1
ATOM 3006 O O . GLN B 2 161 ? 30.168 59.069 5.690 1.00 27.27 139 GLN B O 1
ATOM 3012 N N . MET B 2 162 ? 28.333 59.451 6.964 1.00 21.85 140 MET B N 1
ATOM 3013 C CA . MET B 2 162 ? 27.620 58.260 6.510 1.00 20.30 140 MET B CA 1
ATOM 3014 C C . MET B 2 162 ? 27.306 58.371 5.021 1.00 24.31 140 MET B C 1
ATOM 3015 O O . MET B 2 162 ? 27.469 57.394 4.304 1.00 25.82 140 MET B O 1
ATOM 3020 N N . VAL B 2 163 ? 26.922 59.560 4.545 1.00 21.94 141 VAL B N 1
ATOM 3021 C CA . VAL B 2 163 ? 26.681 59.785 3.111 1.00 23.26 141 VAL B CA 1
ATOM 3022 C C . VAL B 2 163 ? 27.971 59.510 2.313 1.00 28.52 141 VAL B C 1
ATOM 3023 O O . VAL B 2 163 ? 27.937 58.768 1.319 1.00 28.26 141 VAL B O 1
ATOM 3027 N N . ASP B 2 164 ? 29.093 60.104 2.762 1.00 26.32 142 ASP B N 1
ATOM 3028 C CA . ASP B 2 164 ? 30.419 59.927 2.152 1.00 29.03 142 ASP B CA 1
ATOM 3029 C C . ASP B 2 164 ? 30.809 58.435 2.011 1.00 32.63 142 ASP B C 1
ATOM 3030 O O . ASP B 2 164 ? 31.360 58.044 0.993 1.00 33.51 142 ASP B O 1
ATOM 3035 N N . GLN B 2 165 ? 30.495 57.613 3.021 1.00 27.60 143 GLN B N 1
ATOM 3036 C CA . GLN B 2 165 ? 30.774 56.179 3.071 1.00 27.39 143 GLN B CA 1
ATOM 3037 C C . GLN B 2 165 ? 29.911 55.384 2.086 1.00 32.25 143 GLN B C 1
ATOM 3038 O O . GLN B 2 165 ? 30.372 54.381 1.563 1.00 32.07 143 GLN B O 1
ATOM 3044 N N . GLY B 2 166 ? 28.666 55.807 1.881 1.00 29.09 144 GLY B N 1
ATOM 3045 C CA . GLY B 2 166 ? 27.750 55.143 0.954 1.00 30.32 144 GLY B CA 1
ATOM 3046 C C . GLY B 2 166 ? 27.212 53.792 1.396 1.00 33.76 144 GLY B C 1
ATOM 3047 O O . GLY B 2 166 ? 26.769 53.003 0.557 1.00 34.78 144 GLY B O 1
ATOM 3048 N N . LYS B 2 167 ? 27.205 53.523 2.715 1.00 27.00 145 LYS B N 1
ATOM 3049 C CA . LYS B 2 167 ? 26.747 52.247 3.274 1.00 25.87 145 LYS B CA 1
ATOM 3050 C C . LYS B 2 167 ? 25.514 52.398 4.163 1.00 28.00 145 LYS B C 1
ATOM 3051 O O . LYS B 2 167 ? 25.152 51.446 4.852 1.00 28.21 145 LYS B O 1
ATOM 3057 N N . GLY B 2 168 ? 24.886 53.564 4.169 1.00 23.55 146 GLY B N 1
ATOM 3058 C CA . GLY B 2 168 ? 23.759 53.801 5.065 1.00 22.39 146 GLY B CA 1
ATOM 3059 C C . GLY B 2 168 ? 24.235 53.965 6.497 1.00 22.85 146 GLY B C 1
ATOM 3060 O O . GLY B 2 168 ? 25.419 54.193 6.750 1.00 21.24 146 GLY B O 1
ATOM 3061 N N . GLY B 2 169 ? 23.317 53.869 7.438 1.00 19.24 147 GLY B N 1
ATOM 3062 C CA . GLY B 2 169 ? 23.698 54.028 8.836 1.00 18.65 147 GLY B CA 1
ATOM 3063 C C . GLY B 2 169 ? 22.496 54.175 9.725 1.00 20.17 147 GLY B C 1
ATOM 3064 O O . GLY B 2 169 ? 21.360 54.175 9.234 1.00 18.28 147 GLY B O 1
ATOM 3065 N N . LYS B 2 170 ? 22.747 54.273 11.040 1.00 15.86 148 LYS B N 1
ATOM 3066 C CA . LYS B 2 170 ? 21.717 54.377 12.057 1.00 15.63 148 LYS B CA 1
ATOM 3067 C C . LYS B 2 170 ? 22.021 55.520 12.992 1.00 18.15 148 LYS B C 1
ATOM 3068 O O . LYS B 2 170 ? 23.111 55.581 13.542 1.00 18.54 148 LYS B O 1
ATOM 3074 N N . ILE B 2 171 ? 21.026 56.354 13.252 1.00 15.13 149 ILE B N 1
ATOM 3075 C CA . ILE B 2 171 ? 21.172 57.436 14.224 1.00 14.27 149 ILE B CA 1
ATOM 3076 C C . ILE B 2 171 ? 20.064 57.286 15.228 1.00 16.39 149 ILE B C 1
ATOM 3077 O O . ILE B 2 171 ? 18.888 57.152 14.845 1.00 14.83 149 ILE B O 1
ATOM 3082 N N . VAL B 2 172 ? 20.434 57.300 16.511 1.00 13.57 150 VAL B N 1
ATOM 3083 C CA . VAL B 2 172 ? 19.500 57.179 17.645 1.00 12.55 150 VAL B CA 1
ATOM 3084 C C . VAL B 2 172 ? 19.724 58.415 18.513 1.00 15.38 150 VAL B C 1
ATOM 3085 O O . VAL B 2 172 ? 20.799 58.567 19.083 1.00 15.98 150 VAL B O 1
ATOM 3089 N N . VAL B 2 173 ? 18.726 59.279 18.615 1.00 12.98 151 VAL B N 1
ATOM 3090 C CA . VAL B 2 173 ? 18.840 60.490 19.444 1.00 12.69 151 VAL B CA 1
ATOM 3091 C C . VAL B 2 173 ? 18.073 60.259 20.715 1.00 15.40 151 VAL B C 1
ATOM 3092 O O . VAL B 2 173 ? 16.883 59.973 20.666 1.00 14.92 151 VAL B O 1
ATOM 3096 N N . VAL B 2 174 ? 18.709 60.439 21.870 1.00 13.81 152 VAL B N 1
ATOM 3097 C CA . VAL B 2 174 ? 17.952 60.292 23.112 1.00 13.55 152 VAL B CA 1
ATOM 3098 C C . VAL B 2 174 ? 17.319 61.644 23.453 1.00 16.83 152 VAL B C 1
ATOM 3099 O O . VAL B 2 174 ? 18.047 62.624 23.705 1.00 16.27 152 VAL B O 1
ATOM 3103 N N . THR B 2 175 ? 15.985 61.715 23.405 1.00 14.53 153 THR B N 1
ATOM 3104 C CA . THR B 2 175 ? 15.312 62.970 23.758 1.00 14.81 153 THR B CA 1
ATOM 3105 C C . THR B 2 175 ? 14.785 62.816 25.172 1.00 18.89 153 THR B C 1
ATOM 3106 O O . THR B 2 175 ? 15.590 62.668 26.110 1.00 18.80 153 THR B O 1
ATOM 3110 N N . SER B 2 176 ? 13.453 62.804 25.343 1.00 15.54 154 SER B N 1
ATOM 3111 C CA . SER B 2 176 ? 12.840 62.706 26.658 1.00 15.20 154 SER B CA 1
ATOM 3112 C C . SER B 2 176 ? 11.365 62.549 26.463 1.00 17.74 154 SER B C 1
ATOM 3113 O O . SER B 2 176 ? 10.835 63.018 25.460 1.00 17.64 154 SER B O 1
ATOM 3116 N N . GLN B 2 177 ? 10.667 62.050 27.475 1.00 15.11 155 GLN B N 1
ATOM 3117 C CA . GLN B 2 177 ? 9.199 62.110 27.425 1.00 14.79 155 GLN B CA 1
ATOM 3118 C C . GLN B 2 177 ? 8.770 63.620 27.477 1.00 16.12 155 GLN B C 1
ATOM 3119 O O . GLN B 2 177 ? 7.639 63.948 27.085 1.00 16.89 155 GLN B O 1
ATOM 3125 N N . ARG B 2 178 ? 9.692 64.525 27.902 1.00 12.70 156 ARG B N 1
ATOM 3126 C CA . ARG B 2 178 ? 9.433 65.990 27.897 1.00 13.79 156 ARG B CA 1
ATOM 3127 C C . ARG B 2 178 ? 9.395 66.553 26.452 1.00 16.88 156 ARG B C 1
ATOM 3128 O O . ARG B 2 178 ? 9.101 67.731 26.255 1.00 17.30 156 ARG B O 1
ATOM 3136 N N . SER B 2 179 ? 9.690 65.717 25.439 1.00 13.23 157 SER B N 1
ATOM 3137 C CA . SER B 2 179 ? 9.594 66.176 24.042 1.00 13.55 157 SER B CA 1
ATOM 3138 C C . SER B 2 179 ? 8.108 66.225 23.655 1.00 14.87 157 SER B C 1
ATOM 3139 O O . SER B 2 179 ? 7.742 66.836 22.631 1.00 17.17 157 SER B O 1
ATOM 3142 N N . LYS B 2 180 ? 7.240 65.555 24.451 1.00 12.51 158 LYS B N 1
ATOM 3143 C CA . LYS B 2 180 ? 5.813 65.498 24.151 1.00 12.73 158 LYS B CA 1
ATOM 3144 C C . LYS B 2 180 ? 4.922 66.055 25.254 1.00 16.58 158 LYS B C 1
ATOM 3145 O O . LYS B 2 180 ? 3.716 66.177 25.041 1.00 14.20 158 LYS B O 1
ATOM 3151 N N . ARG B 2 181 ? 5.477 66.330 26.452 1.00 12.32 159 ARG B N 1
ATOM 3152 C CA . ARG B 2 181 ? 4.670 66.831 27.565 1.00 11.97 159 ARG B CA 1
ATOM 3153 C C . ARG B 2 181 ? 5.421 67.983 28.218 1.00 16.70 159 ARG B C 1
ATOM 3154 O O . ARG B 2 181 ? 6.620 67.835 28.509 1.00 14.50 159 ARG B O 1
ATOM 3162 N N . GLY B 2 182 ? 4.748 69.125 28.379 1.00 14.29 160 GLY B N 1
ATOM 3163 C CA . GLY B 2 182 ? 5.340 70.277 29.052 1.00 13.47 160 GLY B CA 1
ATOM 3164 C C . GLY B 2 182 ? 5.515 70.053 30.552 1.00 16.10 160 GLY B C 1
ATOM 3165 O O . GLY B 2 182 ? 5.086 69.034 31.108 1.00 15.46 160 GLY B O 1
ATOM 3166 N N . MET B 2 183 ? 6.221 70.961 31.216 1.00 13.34 161 MET B N 1
ATOM 3167 C CA . MET B 2 183 ? 6.421 70.864 32.663 1.00 12.35 161 MET B CA 1
ATOM 3168 C C . MET B 2 183 ? 6.783 72.224 33.167 1.00 14.54 161 MET B C 1
ATOM 3169 O O . MET B 2 183 ? 7.505 72.959 32.487 1.00 14.34 161 MET B O 1
ATOM 3174 N N . ALA B 2 184 ? 6.321 72.565 34.394 1.00 12.60 162 ALA B N 1
ATOM 3175 C CA . ALA B 2 184 ? 6.652 73.844 35.004 1.00 13.47 162 ALA B CA 1
ATOM 3176 C C . ALA B 2 184 ? 8.188 73.948 35.106 1.00 17.34 162 ALA B C 1
ATOM 3177 O O . ALA B 2 184 ? 8.837 72.987 35.550 1.00 17.30 162 ALA B O 1
ATOM 3179 N N . GLY B 2 185 ? 8.738 75.099 34.722 1.00 14.43 163 GLY B N 1
ATOM 3180 C CA . GLY B 2 185 ? 10.176 75.368 34.786 1.00 15.63 163 GLY B CA 1
ATOM 3181 C C . GLY B 2 185 ? 10.956 74.861 33.593 1.00 17.44 163 GLY B C 1
ATOM 3182 O O . GLY B 2 185 ? 12.167 75.112 33.494 1.00 16.45 163 GLY B O 1
ATOM 3183 N N . TYR B 2 186 ? 10.274 74.150 32.665 1.00 14.29 164 TYR B N 1
ATOM 3184 C CA . TYR B 2 186 ? 10.962 73.514 31.537 1.00 13.69 164 TYR B CA 1
ATOM 3185 C C . TYR B 2 186 ? 10.820 74.238 30.204 1.00 17.48 164 TYR B C 1
ATOM 3186 O O . TYR B 2 186 ? 10.960 73.595 29.158 1.00 15.97 164 TYR B O 1
ATOM 3195 N N . THR B 2 187 ? 10.611 75.576 30.196 1.00 14.45 165 THR B N 1
ATOM 3196 C CA . THR B 2 187 ? 10.528 76.238 28.868 1.00 14.56 165 THR B CA 1
ATOM 3197 C C . THR B 2 187 ? 11.813 76.048 28.044 1.00 20.00 165 THR B C 1
ATOM 3198 O O . THR B 2 187 ? 11.739 76.013 26.820 1.00 20.61 165 THR B O 1
ATOM 3202 N N . GLY B 2 188 ? 12.966 75.877 28.683 1.00 16.38 166 GLY B N 1
ATOM 3203 C CA . GLY B 2 188 ? 14.189 75.612 27.905 1.00 15.57 166 GLY B CA 1
ATOM 3204 C C . GLY B 2 188 ? 14.249 74.170 27.418 1.00 17.81 166 GLY B C 1
ATOM 3205 O O . GLY B 2 188 ? 14.303 73.903 26.211 1.00 18.45 166 GLY B O 1
ATOM 3206 N N . TYR B 2 189 ? 14.246 73.223 28.356 1.00 15.32 167 TYR B N 1
ATOM 3207 C CA . TYR B 2 189 ? 14.356 71.791 28.064 1.00 14.67 167 TYR B CA 1
ATOM 3208 C C . TYR B 2 189 ? 13.249 71.262 27.179 1.00 15.88 167 TYR B C 1
ATOM 3209 O O . TYR B 2 189 ? 13.535 70.504 26.257 1.00 14.70 167 TYR B O 1
ATOM 3218 N N . CYS B 2 190 ? 11.983 71.661 27.430 1.00 12.36 168 CYS B N 1
ATOM 3219 C CA . CYS B 2 190 ? 10.869 71.181 26.596 1.00 12.74 168 CYS B CA 1
ATOM 3220 C C . CYS B 2 190 ? 10.965 71.749 25.190 1.00 16.86 168 CYS B C 1
ATOM 3221 O O . CYS B 2 190 ? 10.642 71.027 24.246 1.00 16.27 168 CYS B O 1
ATOM 3224 N N . THR B 2 191 ? 11.422 73.015 25.037 1.00 13.35 169 THR B N 1
ATOM 3225 C CA . THR B 2 191 ? 11.601 73.553 23.677 1.00 14.17 169 THR B CA 1
ATOM 3226 C C . THR B 2 191 ? 12.690 72.734 22.950 1.00 15.83 169 THR B C 1
ATOM 3227 O O . THR B 2 191 ? 12.525 72.333 21.792 1.00 15.16 169 THR B O 1
ATOM 3231 N N . SER B 2 192 ? 13.795 72.475 23.640 1.00 13.45 170 SER B N 1
ATOM 3232 C CA . SER B 2 192 ? 14.908 71.706 23.067 1.00 12.83 170 SER B CA 1
ATOM 3233 C C . SER B 2 192 ? 14.484 70.280 22.693 1.00 16.43 170 SER B C 1
ATOM 3234 O O . SER B 2 192 ? 14.787 69.823 21.587 1.00 15.59 170 SER B O 1
ATOM 3237 N N . LYS B 2 193 ? 13.773 69.575 23.587 1.00 13.19 171 LYS B N 1
ATOM 3238 C CA . LYS B 2 193 ? 13.422 68.179 23.309 1.00 13.37 171 LYS B CA 1
ATOM 3239 C C . LYS B 2 193 ? 12.280 68.077 22.324 1.00 16.25 171 LYS B C 1
ATOM 3240 O O . LYS B 2 193 ? 12.299 67.200 21.456 1.00 14.41 171 LYS B O 1
ATOM 3246 N N . GLY B 2 194 ? 11.294 68.968 22.468 1.00 13.75 172 GLY B N 1
ATOM 3247 C CA . GLY B 2 194 ? 10.151 69.037 21.555 1.00 14.02 172 GLY B CA 1
ATOM 3248 C C . GLY B 2 194 ? 10.672 69.283 20.145 1.00 17.80 172 GLY B C 1
ATOM 3249 O O . GLY B 2 194 ? 10.252 68.631 19.171 1.00 17.18 172 GLY B O 1
ATOM 3250 N N . GLY B 2 195 ? 11.616 70.213 20.043 1.00 14.89 173 GLY B N 1
ATOM 3251 C CA . GLY B 2 195 ? 12.248 70.531 18.758 1.00 14.52 173 GLY B CA 1
ATOM 3252 C C . GLY B 2 195 ? 13.075 69.376 18.206 1.00 18.49 173 GLY B C 1
ATOM 3253 O O . GLY B 2 195 ? 12.945 69.037 17.027 1.00 17.72 173 GLY B O 1
ATOM 3254 N N . ALA B 2 196 ? 13.874 68.701 19.069 1.00 14.42 174 ALA B N 1
ATOM 3255 C CA . ALA B 2 196 ? 14.722 67.567 18.623 1.00 14.68 174 ALA B CA 1
ATOM 3256 C C . ALA B 2 196 ? 13.894 66.417 18.046 1.00 15.91 174 ALA B C 1
ATOM 3257 O O . ALA B 2 196 ? 14.307 65.818 17.057 1.00 15.33 174 ALA B O 1
ATOM 3259 N N . ASP B 2 197 ? 12.697 66.125 18.629 1.00 12.53 175 ASP B N 1
ATOM 3260 C CA . ASP B 2 197 ? 11.833 65.081 18.078 1.00 13.15 175 ASP B CA 1
ATOM 3261 C C . ASP B 2 197 ? 11.448 65.400 16.622 1.00 16.94 175 ASP B C 1
ATOM 3262 O O . ASP B 2 197 ? 11.503 64.522 15.756 1.00 15.92 175 ASP B O 1
ATOM 3267 N N . LEU B 2 198 ? 11.105 66.668 16.348 1.00 14.17 176 LEU B N 1
ATOM 3268 C CA . LEU B 2 198 ? 10.761 67.102 14.977 1.00 14.31 176 LEU B CA 1
ATOM 3269 C C . LEU B 2 198 ? 11.967 67.191 14.079 1.00 15.71 176 LEU B C 1
ATOM 3270 O O . LEU B 2 198 ? 11.858 66.972 12.854 1.00 14.93 176 LEU B O 1
ATOM 3275 N N . MET B 2 199 ? 13.129 67.561 14.647 1.00 13.59 177 MET B N 1
ATOM 3276 C CA . MET B 2 199 ? 14.372 67.595 13.872 1.00 12.83 177 MET B CA 1
ATOM 3277 C C . MET B 2 199 ? 14.645 66.131 13.388 1.00 16.58 177 MET B C 1
ATOM 3278 O O . MET B 2 199 ? 14.959 65.920 12.221 1.00 16.24 177 MET B O 1
ATOM 3283 N N . VAL B 2 200 ? 14.448 65.127 14.265 1.00 14.14 178 VAL B N 1
ATOM 3284 C CA . VAL B 2 200 ? 14.631 63.700 13.908 1.00 14.11 178 VAL B CA 1
ATOM 3285 C C . VAL B 2 200 ? 13.711 63.290 12.741 1.00 17.10 178 VAL B C 1
ATOM 3286 O O . VAL B 2 200 ? 14.184 62.730 11.756 1.00 15.58 178 VAL B O 1
ATOM 3290 N N . SER B 2 201 ? 12.401 63.600 12.833 1.00 14.74 179 SER B N 1
ATOM 3291 C CA . SER B 2 201 ? 11.458 63.276 11.748 1.00 15.17 179 SER B CA 1
ATOM 3292 C C . SER B 2 201 ? 11.829 63.960 10.440 1.00 17.41 179 SER B C 1
ATOM 3293 O O . SER B 2 201 ? 11.718 63.350 9.359 1.00 17.52 179 SER B O 1
ATOM 3296 N N . SER B 2 202 ? 12.298 65.206 10.519 1.00 13.93 180 SER B N 1
ATOM 3297 C CA . SER B 2 202 ? 12.702 65.945 9.301 1.00 14.39 180 SER B CA 1
ATOM 3298 C C . SER B 2 202 ? 14.006 65.385 8.729 1.00 16.39 180 SER B C 1
ATOM 3299 O O . SER B 2 202 ? 14.139 65.250 7.502 1.00 17.46 180 SER B O 1
ATOM 3302 N N . MET B 2 203 ? 14.953 64.984 9.614 1.00 16.28 181 MET B N 1
ATOM 3303 C CA . MET B 2 203 ? 16.201 64.344 9.156 1.00 16.32 181 MET B CA 1
ATOM 3304 C C . MET B 2 203 ? 15.890 63.035 8.459 1.00 17.16 181 MET B C 1
ATOM 3305 O O . MET B 2 203 ? 16.517 62.756 7.455 1.00 18.56 181 MET B O 1
ATOM 3310 N N . ALA B 2 204 ? 14.901 62.243 8.946 1.00 14.79 182 ALA B N 1
ATOM 3311 C CA . ALA B 2 204 ? 14.504 61.011 8.264 1.00 16.16 182 ALA B CA 1
ATOM 3312 C C . ALA B 2 204 ? 14.008 61.354 6.853 1.00 17.57 182 ALA B C 1
ATOM 3313 O O . ALA B 2 204 ? 14.377 60.681 5.899 1.00 17.24 182 ALA B O 1
ATOM 3315 N N . CYS B 2 205 ? 13.218 62.439 6.714 1.00 16.25 183 CYS B N 1
ATOM 3316 C CA . CYS B 2 205 ? 12.726 62.903 5.397 1.00 17.48 183 CYS B CA 1
ATOM 3317 C C . CYS B 2 205 ? 13.890 63.289 4.486 1.00 22.30 183 CYS B C 1
ATOM 3318 O O . CYS B 2 205 ? 13.836 63.041 3.280 1.00 22.77 183 CYS B O 1
ATOM 3321 N N . ASP B 2 206 ? 14.932 63.904 5.054 1.00 17.61 184 ASP B N 1
ATOM 3322 C CA . ASP B 2 206 ? 16.110 64.331 4.281 1.00 18.74 184 ASP B CA 1
ATOM 3323 C C . ASP B 2 206 ? 17.018 63.181 3.882 1.00 23.33 184 ASP B C 1
ATOM 3324 O O . ASP B 2 206 ? 17.684 63.296 2.857 1.00 23.85 184 ASP B O 1
ATOM 3329 N N . LEU B 2 207 ? 17.126 62.127 4.722 1.00 18.87 185 LEU B N 1
ATOM 3330 C CA . LEU B 2 207 ? 18.175 61.108 4.551 1.00 19.96 185 LEU B CA 1
ATOM 3331 C C . LEU B 2 207 ? 17.818 59.658 4.309 1.00 22.11 185 LEU B C 1
ATOM 3332 O O . LEU B 2 207 ? 18.636 58.937 3.721 1.00 20.91 185 LEU B O 1
ATOM 3337 N N . SER B 2 208 ? 16.703 59.182 4.843 1.00 17.20 186 SER B N 1
ATOM 3338 C CA . SER B 2 208 ? 16.446 57.737 4.827 1.00 14.83 186 SER B CA 1
ATOM 3339 C C . SER B 2 208 ? 16.246 57.106 3.450 1.00 21.12 186 SER B C 1
ATOM 3340 O O . SER B 2 208 ? 16.856 56.071 3.174 1.00 20.94 186 SER B O 1
ATOM 3343 N N . ALA B 2 209 ? 15.397 57.684 2.606 1.00 18.71 187 ALA B N 1
ATOM 3344 C CA . ALA B 2 209 ? 15.119 57.078 1.293 1.00 18.78 187 ALA B CA 1
ATOM 3345 C C . ALA B 2 209 ? 16.325 57.124 0.377 1.00 23.16 187 ALA B C 1
ATOM 3346 O O . ALA B 2 209 ? 16.642 56.120 -0.257 1.00 25.11 187 ALA B O 1
ATOM 3348 N N . LYS B 2 210 ? 16.999 58.284 0.314 1.00 20.19 188 LYS B N 1
ATOM 3349 C CA . LYS B 2 210 ? 18.122 58.509 -0.602 1.00 22.26 188 LYS B CA 1
ATOM 3350 C C . LYS B 2 210 ? 19.412 57.816 -0.168 1.00 26.79 188 LYS B C 1
ATOM 3351 O O . LYS B 2 210 ? 20.137 57.286 -1.012 1.00 24.74 188 LYS B O 1
ATOM 3357 N N . TYR B 2 211 ? 19.711 57.836 1.145 1.00 23.84 189 TYR B N 1
ATOM 3358 C CA . TYR B 2 211 ? 21.000 57.361 1.643 1.00 23.60 189 TYR B CA 1
ATOM 3359 C C . TYR B 2 211 ? 20.983 56.154 2.553 1.00 25.70 189 TYR B C 1
ATOM 3360 O O . TYR B 2 211 ? 22.054 55.682 2.930 1.00 25.52 189 TYR B O 1
ATOM 3369 N N . GLY B 2 212 ? 19.807 55.650 2.898 1.00 21.71 190 GLY B N 1
ATOM 3370 C CA . GLY B 2 212 ? 19.707 54.476 3.760 1.00 20.54 190 GLY B CA 1
ATOM 3371 C C . GLY B 2 212 ? 20.136 54.759 5.192 1.00 22.20 190 GLY B C 1
ATOM 3372 O O . GLY B 2 212 ? 20.602 53.859 5.893 1.00 21.80 190 GLY B O 1
ATOM 3373 N N . ILE B 2 213 ? 19.970 56.012 5.641 1.00 18.46 191 ILE B N 1
ATOM 3374 C CA . ILE B 2 213 ? 20.294 56.415 7.016 1.00 15.55 191 ILE B CA 1
ATOM 3375 C C . ILE B 2 213 ? 18.992 56.506 7.799 1.00 18.54 191 ILE B C 1
ATOM 3376 O O . ILE B 2 213 ? 18.194 57.398 7.515 1.00 19.45 191 ILE B O 1
ATOM 3381 N N . ASN B 2 214 ? 18.773 55.593 8.778 1.00 15.11 192 ASN B N 1
ATOM 3382 C CA . ASN B 2 214 ? 17.571 55.650 9.621 1.00 13.40 192 ASN B CA 1
ATOM 3383 C C . ASN B 2 214 ? 17.879 56.624 10.751 1.00 17.14 192 ASN B C 1
ATOM 3384 O O . ASN B 2 214 ? 18.973 56.594 11.309 1.00 16.94 192 ASN B O 1
ATOM 3389 N N . VAL B 2 215 ? 16.915 57.455 11.117 1.00 14.11 193 VAL B N 1
ATOM 3390 C CA . VAL B 2 215 ? 17.096 58.439 12.184 1.00 12.51 193 VAL B CA 1
ATOM 3391 C C . VAL B 2 215 ? 15.865 58.323 13.082 1.00 14.84 193 VAL B C 1
ATOM 3392 O O . VAL B 2 215 ? 14.744 58.557 12.632 1.00 14.37 193 VAL B O 1
ATOM 3396 N N . ASN B 2 216 ? 16.070 57.997 14.347 1.00 12.02 194 ASN B N 1
ATOM 3397 C CA . ASN B 2 216 ? 14.965 57.831 15.285 1.00 11.59 194 ASN B CA 1
ATOM 3398 C C . ASN B 2 216 ? 15.339 58.430 16.622 1.00 15.28 194 ASN B C 1
ATOM 3399 O O . ASN B 2 216 ? 16.527 58.564 16.894 1.00 14.07 194 ASN B O 1
ATOM 3404 N N . SER B 2 217 ? 14.339 58.719 17.463 1.00 11.59 195 SER B N 1
ATOM 3405 C CA . SER B 2 217 ? 14.620 59.143 18.837 1.00 11.17 195 SER B CA 1
ATOM 3406 C C . SER B 2 217 ? 13.994 58.171 19.815 1.00 15.22 195 SER B C 1
ATOM 3407 O O . SER B 2 217 ? 13.064 57.431 19.451 1.00 14.88 195 SER B O 1
ATOM 3410 N N . ILE B 2 218 ? 14.513 58.148 21.051 1.00 12.08 196 ILE B N 1
ATOM 3411 C CA . ILE B 2 218 ? 13.907 57.420 22.174 1.00 12.63 196 ILE B CA 1
ATOM 3412 C C . ILE B 2 218 ? 13.557 58.478 23.196 1.00 15.19 196 ILE B C 1
ATOM 3413 O O . ILE B 2 218 ? 14.312 59.447 23.362 1.00 14.60 196 ILE B O 1
ATOM 3418 N N . CYS B 2 219 ? 12.378 58.339 23.827 1.00 13.77 197 CYS B N 1
ATOM 3419 C CA . CYS B 2 219 ? 11.816 59.321 24.744 1.00 14.64 197 CYS B CA 1
ATOM 3420 C C . CYS B 2 219 ? 11.709 58.711 26.134 1.00 17.35 197 CYS B C 1
ATOM 3421 O O . CYS B 2 219 ? 10.649 58.206 26.496 1.00 16.28 197 CYS B O 1
ATOM 3424 N N . PRO B 2 220 ? 12.789 58.732 26.915 1.00 15.46 198 PRO B N 1
ATOM 3425 C CA . PRO B 2 220 ? 12.725 58.115 28.237 1.00 14.67 198 PRO B CA 1
ATOM 3426 C C . PRO B 2 220 ? 12.070 58.947 29.316 1.00 17.26 198 PRO B C 1
ATOM 3427 O O . PRO B 2 220 ? 12.051 60.189 29.285 1.00 15.49 198 PRO B O 1
ATOM 3431 N N . THR B 2 221 ? 11.597 58.235 30.338 1.00 13.28 199 THR B N 1
ATOM 3432 C CA . THR B 2 221 ? 11.142 58.843 31.583 1.00 12.56 199 THR B CA 1
ATOM 3433 C C . THR B 2 221 ? 12.428 59.097 32.420 1.00 17.61 199 THR B C 1
ATOM 3434 O O . THR B 2 221 ? 13.556 58.846 31.951 1.00 17.59 199 THR B O 1
ATOM 3438 N N . VAL B 2 222 ? 12.255 59.562 33.648 1.00 14.69 200 VAL B N 1
ATOM 3439 C CA . VAL B 2 222 ? 13.377 59.871 34.527 1.00 15.90 200 VAL B CA 1
ATOM 3440 C C . VAL B 2 222 ? 14.041 58.611 35.093 1.00 19.82 200 VAL B C 1
ATOM 3441 O O . VAL B 2 222 ? 13.388 57.574 35.256 1.00 17.75 200 VAL B O 1
ATOM 3445 N N . PHE B 2 223 ? 15.327 58.737 35.474 1.00 15.73 201 PHE B N 1
ATOM 3446 C CA . PHE B 2 223 ? 16.016 57.645 36.129 1.00 15.82 201 PHE B CA 1
ATOM 3447 C C . PHE B 2 223 ? 15.783 57.722 37.633 1.00 21.45 201 PHE B C 1
ATOM 3448 O O . PHE B 2 223 ? 15.848 58.810 38.215 1.00 20.85 201 PHE B O 1
ATOM 3456 N N . ARG B 2 224 ? 15.603 56.561 38.262 1.00 19.90 202 ARG B N 1
ATOM 3457 C CA . ARG B 2 224 ? 15.445 56.422 39.705 1.00 20.14 202 ARG B CA 1
ATOM 3458 C C . ARG B 2 224 ? 16.549 57.214 40.437 1.00 26.38 202 ARG B C 1
ATOM 3459 O O . ARG B 2 224 ? 16.252 57.949 41.382 1.00 25.71 202 ARG B O 1
ATOM 3467 N N . SER B 2 225 ? 17.814 57.070 39.989 1.00 24.94 203 SER B N 1
ATOM 3468 C CA . SER B 2 225 ? 18.971 57.726 40.636 1.00 27.68 203 SER B CA 1
ATOM 3469 C C . SER B 2 225 ? 18.932 59.262 40.593 1.00 33.85 203 SER B C 1
ATOM 3470 O O . SER B 2 225 ? 19.570 59.911 41.438 1.00 35.61 203 SER B O 1
ATOM 3473 N N . ASP B 2 226 ? 18.201 59.839 39.613 1.00 30.16 204 ASP B N 1
ATOM 3474 C CA . ASP B 2 226 ? 18.043 61.296 39.517 1.00 31.10 204 ASP B CA 1
ATOM 3475 C C . ASP B 2 226 ? 17.155 61.848 40.662 1.00 35.93 204 ASP B C 1
ATOM 3476 O O . ASP B 2 226 ? 17.179 63.055 40.917 1.00 36.19 204 ASP B O 1
ATOM 3481 N N . LEU B 2 227 ? 16.329 60.990 41.288 1.00 31.94 205 LEU B N 1
ATOM 3482 C CA . LEU B 2 227 ? 15.344 61.426 42.296 1.00 33.16 205 LEU B CA 1
ATOM 3483 C C . LEU B 2 227 ? 15.578 60.926 43.724 1.00 40.95 205 LEU B C 1
ATOM 3484 O O . LEU B 2 227 ? 14.842 61.335 44.624 1.00 40.65 205 LEU B O 1
ATOM 3489 N N . THR B 2 228 ? 16.564 60.035 43.924 1.00 40.23 206 THR B N 1
ATOM 3490 C CA . THR B 2 228 ? 16.885 59.434 45.228 1.00 43.01 206 THR B CA 1
ATOM 3491 C C . THR B 2 228 ? 17.313 60.454 46.284 1.00 50.52 206 THR B C 1
ATOM 3492 O O . THR B 2 228 ? 17.095 60.212 47.472 1.00 52.34 206 THR B O 1
ATOM 3496 N N . GLU B 2 229 ? 17.919 61.580 45.860 1.00 48.35 207 GLU B N 1
ATOM 3497 C CA . GLU B 2 229 ? 18.388 62.647 46.751 1.00 49.93 207 GLU B CA 1
ATOM 3498 C C . GLU B 2 229 ? 17.266 63.233 47.639 1.00 55.48 207 GLU B C 1
ATOM 3499 O O . GLU B 2 229 ? 17.430 63.304 48.863 1.00 55.60 207 GLU B O 1
ATOM 3501 N N . TRP B 2 230 ? 16.122 63.613 47.019 1.00 51.55 208 TRP B N 1
ATOM 3502 C CA . TRP B 2 230 ? 14.966 64.203 47.703 1.00 51.64 208 TRP B CA 1
ATOM 3503 C C . TRP B 2 230 ? 13.862 63.179 48.023 1.00 54.84 208 TRP B C 1
ATOM 3504 O O . TRP B 2 230 ? 12.762 63.563 48.431 1.00 53.91 208 TRP B O 1
ATOM 3506 N N . MET B 2 231 ? 14.172 61.882 47.864 1.00 51.82 209 MET B N 1
ATOM 3507 C CA . MET B 2 231 ? 13.264 60.754 48.106 1.00 52.39 209 MET B CA 1
ATOM 3508 C C . MET B 2 231 ? 12.783 60.656 49.576 1.00 54.43 209 MET B C 1
ATOM 3509 O O . MET B 2 231 ? 11.655 60.220 49.825 1.00 52.68 209 MET B O 1
ATOM 3514 N N . PHE B 2 232 ? 13.640 61.045 50.529 1.00 50.72 210 PHE B N 1
ATOM 3515 C CA . PHE B 2 232 ? 13.329 60.970 51.960 1.00 51.57 210 PHE B CA 1
ATOM 3516 C C . PHE B 2 232 ? 12.725 62.277 52.507 1.00 53.02 210 PHE B C 1
ATOM 3517 O O . PHE B 2 232 ? 12.462 62.378 53.712 1.00 53.84 210 PHE B O 1
ATOM 3525 N N . ASP B 2 233 ? 12.458 63.253 51.610 1.00 44.85 211 ASP B N 1
ATOM 3526 C CA . ASP B 2 233 ? 11.869 64.541 51.972 1.00 42.76 211 ASP B CA 1
ATOM 3527 C C . ASP B 2 233 ? 10.337 64.485 51.824 1.00 40.22 211 ASP B C 1
ATOM 3528 O O . ASP B 2 233 ? 9.839 64.485 50.690 1.00 36.78 211 ASP B O 1
ATOM 3533 N N . PRO B 2 234 ? 9.580 64.488 52.956 1.00 34.64 212 PRO B N 1
ATOM 3534 C CA . PRO B 2 234 ? 8.104 64.458 52.867 1.00 33.06 212 PRO B CA 1
ATOM 3535 C C . PRO B 2 234 ? 7.494 65.677 52.173 1.00 33.49 212 PRO B C 1
ATOM 3536 O O . PRO B 2 234 ? 6.395 65.570 51.634 1.00 32.14 212 PRO B O 1
ATOM 3540 N N . GLU B 2 235 ? 8.208 66.825 52.182 1.00 28.53 213 GLU B N 1
ATOM 3541 C CA . GLU B 2 235 ? 7.751 68.061 51.537 1.00 28.07 213 GLU B CA 1
ATOM 3542 C C . GLU B 2 235 ? 7.796 67.976 50.005 1.00 30.61 213 GLU B C 1
ATOM 3543 O O . GLU B 2 235 ? 7.170 68.806 49.343 1.00 30.07 213 GLU B O 1
ATOM 3549 N N . SER B 2 236 ? 8.542 67.001 49.447 1.00 26.90 214 SER B N 1
ATOM 3550 C CA . SER B 2 236 ? 8.688 66.818 47.999 1.00 25.49 214 SER B CA 1
ATOM 3551 C C . SER B 2 236 ? 7.676 65.814 47.428 1.00 28.46 214 SER B C 1
ATOM 3552 O O . SER B 2 236 ? 7.528 64.707 47.946 1.00 26.80 214 SER B O 1
ATOM 3555 N N . ALA B 2 237 ? 6.980 66.212 46.362 1.00 24.83 215 ALA B N 1
ATOM 3556 C CA . ALA B 2 237 ? 6.000 65.369 45.700 1.00 24.03 215 ALA B CA 1
ATOM 3557 C C . ALA B 2 237 ? 6.588 64.752 44.418 1.00 26.84 215 ALA B C 1
ATOM 3558 O O . ALA B 2 237 ? 5.897 63.963 43.771 1.00 24.19 215 ALA B O 1
ATOM 3560 N N . VAL B 2 238 ? 7.812 65.155 44.019 1.00 24.15 216 VAL B N 1
ATOM 3561 C CA . VAL B 2 238 ? 8.404 64.749 42.741 1.00 24.61 216 VAL B CA 1
ATOM 3562 C C . VAL B 2 238 ? 8.380 63.230 42.528 1.00 29.21 216 VAL B C 1
ATOM 3563 O O . VAL B 2 238 ? 7.858 62.791 41.514 1.00 26.32 216 VAL B O 1
ATOM 3567 N N . TYR B 2 239 ? 8.942 62.449 43.471 1.00 28.62 217 TYR B N 1
ATOM 3568 C CA . TYR B 2 239 ? 9.033 60.993 43.332 1.00 29.99 217 TYR B CA 1
ATOM 3569 C C . TYR B 2 239 ? 7.658 60.371 43.160 1.00 31.56 217 TYR B C 1
ATOM 3570 O O . TYR B 2 239 ? 7.454 59.590 42.233 1.00 30.32 217 TYR B O 1
ATOM 3579 N N . GLN B 2 240 ? 6.704 60.755 44.010 1.00 26.62 218 GLN B N 1
ATOM 3580 C CA . GLN B 2 240 ? 5.358 60.200 43.911 1.00 26.35 218 GLN B CA 1
ATOM 3581 C C . GLN B 2 240 ? 4.591 60.678 42.680 1.00 27.65 218 GLN B C 1
ATOM 3582 O O . GLN B 2 240 ? 3.843 59.879 42.111 1.00 25.69 218 GLN B O 1
ATOM 3588 N N . ASN B 2 241 ? 4.796 61.942 42.234 1.00 23.15 219 ASN B N 1
ATOM 3589 C CA . ASN B 2 241 ? 4.136 62.454 41.026 1.00 22.47 219 ASN B CA 1
ATOM 3590 C C . ASN B 2 241 ? 4.510 61.555 39.837 1.00 26.23 219 ASN B C 1
ATOM 3591 O O . ASN B 2 241 ? 3.643 61.242 39.013 1.00 25.65 219 ASN B O 1
ATOM 3596 N N . PHE B 2 242 ? 5.801 61.154 39.751 1.00 20.95 220 PHE B N 1
ATOM 3597 C CA . PHE B 2 242 ? 6.250 60.255 38.670 1.00 20.77 220 PHE B CA 1
ATOM 3598 C C . PHE B 2 242 ? 5.682 58.836 38.875 1.00 24.84 220 PHE B C 1
ATOM 3599 O O . PHE B 2 242 ? 5.134 58.270 37.938 1.00 24.02 220 PHE B O 1
ATOM 3607 N N . LEU B 2 243 ? 5.791 58.273 40.084 1.00 22.67 221 LEU B N 1
ATOM 3608 C CA . LEU B 2 243 ? 5.294 56.912 40.350 1.00 24.67 221 LEU B CA 1
ATOM 3609 C C . LEU B 2 243 ? 3.814 56.711 40.069 1.00 26.10 221 LEU B C 1
ATOM 3610 O O . LEU B 2 243 ? 3.456 55.685 39.489 1.00 26.65 221 LEU B O 1
ATOM 3615 N N . LYS B 2 244 ? 2.953 57.695 40.398 1.00 21.32 222 LYS B N 1
ATOM 3616 C CA . LYS B 2 244 ? 1.510 57.626 40.097 1.00 20.43 222 LYS B CA 1
ATOM 3617 C C . LYS B 2 244 ? 1.281 57.506 38.586 1.00 24.11 222 LYS B C 1
ATOM 3618 O O . LYS B 2 244 ? 0.240 57.003 38.14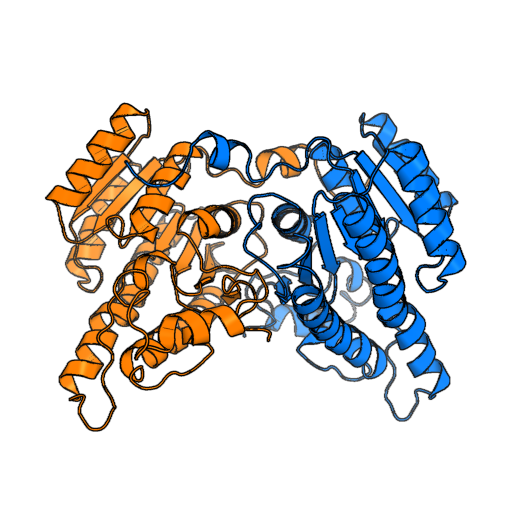0 1.00 24.65 222 LYS B O 1
ATOM 3624 N N . ARG B 2 245 ? 2.226 58.032 37.818 1.00 16.42 223 ARG B N 1
ATOM 3625 C CA . ARG B 2 245 ? 2.115 58.087 36.363 1.00 14.75 223 ARG B CA 1
ATOM 3626 C C . ARG B 2 245 ? 2.992 57.072 35.649 1.00 19.78 223 ARG B C 1
ATOM 3627 O O . ARG B 2 245 ? 3.216 57.219 34.456 1.00 20.76 223 ARG B O 1
ATOM 3635 N N . GLU B 2 246 ? 3.416 56.004 36.340 1.00 15.51 224 GLU B N 1
ATOM 3636 C CA . GLU B 2 246 ? 4.228 54.951 35.727 1.00 13.86 224 GLU B CA 1
ATOM 3637 C C . GLU B 2 246 ? 3.497 53.602 35.789 1.00 17.35 224 GLU B C 1
ATOM 3638 O O . GLU B 2 246 ? 3.692 52.828 36.732 1.00 17.60 224 GLU B O 1
ATOM 3644 N N . PRO B 2 247 ? 2.716 53.275 34.750 1.00 14.10 225 PRO B N 1
ATOM 3645 C CA . PRO B 2 247 ? 2.054 51.960 34.687 1.00 15.53 225 PRO B CA 1
ATOM 3646 C C . PRO B 2 247 ? 3.039 50.793 34.857 1.00 16.91 225 PRO B C 1
ATOM 3647 O O . PRO B 2 247 ? 2.648 49.778 35.389 1.00 16.39 225 PRO B O 1
ATOM 3651 N N . ILE B 2 248 ? 4.304 50.937 34.410 1.00 13.55 226 ILE B N 1
ATOM 3652 C CA . ILE B 2 248 ? 5.321 49.870 34.567 1.00 11.88 226 ILE B CA 1
ATOM 3653 C C . ILE B 2 248 ? 5.577 49.559 36.064 1.00 16.33 226 ILE B C 1
ATOM 3654 O O . ILE B 2 248 ? 5.964 48.442 36.388 1.00 17.69 226 ILE B O 1
ATOM 3659 N N . GLY B 2 249 ? 5.345 50.544 36.946 1.00 13.70 227 GLY B N 1
ATOM 3660 C CA . GLY B 2 249 ? 5.418 50.347 38.401 1.00 15.36 227 GLY B CA 1
ATOM 3661 C C . GLY B 2 249 ? 6.707 50.728 39.098 1.00 20.01 227 GLY B C 1
ATOM 3662 O O . GLY B 2 249 ? 6.851 50.490 40.311 1.00 19.62 227 GLY B O 1
ATOM 3663 N N . ARG B 2 250 ? 7.645 51.337 38.354 1.00 16.71 228 ARG B N 1
ATOM 3664 C CA . ARG B 2 250 ? 8.931 51.758 38.926 1.00 17.75 228 ARG B CA 1
ATOM 3665 C C . ARG B 2 250 ? 9.579 52.780 38.013 1.00 19.56 228 ARG B C 1
ATOM 3666 O O . ARG B 2 250 ? 9.233 52.854 36.828 1.00 15.25 228 ARG B O 1
ATOM 3674 N N . LEU B 2 251 ? 10.524 53.556 38.546 1.00 18.27 229 LEU B N 1
ATOM 3675 C CA . LEU B 2 251 ? 11.275 54.501 37.730 1.00 19.55 229 LEU B CA 1
ATOM 3676 C C . LEU B 2 251 ? 12.346 53.692 36.964 1.00 19.63 229 LEU B C 1
ATOM 3677 O O . LEU B 2 251 ? 12.658 52.562 37.322 1.00 18.89 229 LEU B O 1
ATOM 3682 N N . ALA B 2 252 ? 12.909 54.306 35.946 1.00 17.75 230 ALA B N 1
ATOM 3683 C CA . ALA B 2 252 ? 13.856 53.690 35.038 1.00 16.48 230 ALA B CA 1
ATOM 3684 C C . ALA B 2 252 ? 15.283 53.622 35.569 1.00 18.72 230 ALA B C 1
ATOM 3685 O O . ALA B 2 252 ? 15.680 54.417 36.409 1.00 16.89 230 ALA B O 1
ATOM 3687 N N . GLU B 2 253 ? 16.046 52.667 35.035 1.00 15.91 231 GLU B N 1
ATOM 3688 C CA . GLU B 2 253 ? 17.503 52.548 35.195 1.00 15.46 231 GLU B CA 1
ATOM 3689 C C . GLU B 2 253 ? 18.049 52.745 33.763 1.00 16.28 231 GLU B C 1
ATOM 3690 O O . GLU B 2 253 ? 17.381 52.326 32.816 1.00 15.45 231 GLU B O 1
ATOM 3696 N N . PRO B 2 254 ? 19.269 53.297 33.558 1.00 14.46 232 PRO B N 1
ATOM 3697 C CA . PRO B 2 254 ? 19.802 53.419 32.177 1.00 15.08 232 PRO B CA 1
ATOM 3698 C C . PRO B 2 254 ? 19.777 52.092 31.406 1.00 16.90 232 PRO B C 1
ATOM 3699 O O . PRO B 2 254 ? 19.464 52.095 30.221 1.00 16.45 232 PRO B O 1
ATOM 3703 N N . GLU B 2 255 ? 20.050 50.948 32.092 1.00 13.47 233 GLU B N 1
ATOM 3704 C CA . GLU B 2 255 ? 20.049 49.620 31.443 1.00 14.69 233 GLU B CA 1
ATOM 3705 C C . GLU B 2 255 ? 18.688 49.272 30.818 1.00 17.11 233 GLU B C 1
ATOM 3706 O O . GLU B 2 255 ? 18.635 48.473 29.882 1.00 17.32 233 GLU B O 1
ATOM 3712 N N . ASP B 2 256 ? 17.594 49.916 31.291 1.00 12.78 234 ASP B N 1
ATOM 3713 C CA . ASP B 2 256 ? 16.258 49.668 30.740 1.00 11.75 234 ASP B CA 1
ATOM 3714 C C . ASP B 2 256 ? 16.091 50.144 29.281 1.00 15.52 234 ASP B C 1
ATOM 3715 O O . ASP B 2 256 ? 15.067 49.834 28.652 1.00 13.50 234 ASP B O 1
ATOM 3720 N N . PHE B 2 257 ? 17.022 50.977 28.788 1.00 10.81 235 PHE B N 1
ATOM 3721 C CA . PHE B 2 257 ? 16.926 51.567 27.431 1.00 11.46 235 PHE B CA 1
ATOM 3722 C C . PHE B 2 257 ? 17.966 51.022 26.484 1.00 15.54 235 PHE B C 1
ATOM 3723 O O . PHE B 2 257 ? 17.954 51.379 25.306 1.00 14.43 235 PHE B O 1
ATOM 3731 N N . VAL B 2 258 ? 18.837 50.126 26.970 1.00 13.92 236 VAL B N 1
ATOM 3732 C CA . VAL B 2 258 ? 19.853 49.543 26.076 1.00 15.15 236 VAL B CA 1
ATOM 3733 C C . VAL B 2 258 ? 19.196 48.679 24.991 1.00 16.42 236 VAL B C 1
ATOM 3734 O O . VAL B 2 258 ? 19.669 48.699 23.863 1.00 14.66 236 VAL B O 1
ATOM 3738 N N . GLY B 2 259 ? 18.126 47.928 25.329 1.00 14.04 237 GLY B N 1
ATOM 3739 C CA . GLY B 2 259 ? 17.448 47.088 24.339 1.00 13.86 237 GLY B CA 1
ATOM 3740 C C . GLY B 2 259 ? 16.883 47.931 23.206 1.00 15.50 237 GLY B C 1
ATOM 3741 O O . GLY B 2 259 ? 17.107 47.626 22.040 1.00 15.59 237 GLY B O 1
ATOM 3742 N N . TYR B 2 260 ? 16.169 49.014 23.527 1.00 12.97 238 TYR B N 1
ATOM 3743 C CA . TYR B 2 260 ? 15.586 49.883 22.477 1.00 11.27 238 TYR B CA 1
ATOM 3744 C C . TYR B 2 260 ? 16.702 50.528 21.672 1.00 15.52 238 TYR B C 1
ATOM 3745 O O . TYR B 2 260 ? 16.614 50.562 20.442 1.00 15.14 238 TYR B O 1
ATOM 3754 N N . ALA B 2 261 ? 17.752 51.029 22.338 1.00 13.60 239 ALA B N 1
ATOM 3755 C CA . ALA B 2 261 ? 18.847 51.664 21.591 1.00 14.80 239 ALA B CA 1
ATOM 3756 C C . ALA B 2 261 ? 19.501 50.663 20.616 1.00 18.97 239 ALA B C 1
ATOM 3757 O O . ALA B 2 261 ? 19.685 50.975 19.438 1.00 16.64 239 ALA B O 1
ATOM 3759 N N . LEU B 2 262 ? 19.815 49.444 21.084 1.00 16.44 240 LEU B N 1
ATOM 3760 C CA . LEU B 2 262 ? 20.443 48.461 20.195 1.00 16.71 240 LEU B CA 1
ATOM 3761 C C . LEU B 2 262 ? 19.495 47.983 19.093 1.00 16.52 240 LEU B C 1
ATOM 3762 O O . LEU B 2 262 ? 19.911 47.839 17.938 1.00 15.94 240 LEU B O 1
ATOM 3767 N N . PHE B 2 263 ? 18.205 47.867 19.411 1.00 12.48 241 PHE B N 1
ATOM 3768 C CA . PHE B 2 263 ? 17.209 47.496 18.389 1.00 12.14 241 PHE B CA 1
ATOM 3769 C C . PHE B 2 263 ? 17.235 48.531 17.246 1.00 13.66 241 PHE B C 1
ATOM 3770 O O . PHE B 2 263 ? 17.306 48.166 16.076 1.00 15.56 241 PHE B O 1
ATOM 3778 N N . LEU B 2 264 ? 17.181 49.834 17.595 1.00 11.81 242 LEU B N 1
ATOM 3779 C CA . LEU B 2 264 ? 17.197 50.937 16.615 1.00 12.31 242 LEU B CA 1
ATOM 3780 C C . LEU B 2 264 ? 18.562 51.131 15.924 1.00 16.01 242 LEU B C 1
ATOM 3781 O O . LEU B 2 264 ? 18.683 51.974 15.015 1.00 18.26 242 LEU B O 1
ATOM 3786 N N . SER B 2 265 ? 19.587 50.370 16.364 1.00 12.08 243 SER B N 1
ATOM 3787 C CA . SER B 2 265 ? 20.926 50.445 15.786 1.00 12.59 243 SER B CA 1
ATOM 3788 C C . SER B 2 265 ? 21.238 49.191 14.922 1.00 16.77 243 SER B C 1
ATOM 3789 O O . SER B 2 265 ? 22.360 49.050 14.421 1.00 16.84 243 SER B O 1
ATOM 3792 N N . SER B 2 266 ? 20.263 48.286 14.778 1.00 14.27 244 SER B N 1
ATOM 3793 C CA . SER B 2 266 ? 20.432 47.002 14.098 1.00 14.91 244 SER B CA 1
ATOM 3794 C C . SER B 2 266 ? 19.524 46.828 12.880 1.00 18.07 244 SER B C 1
ATOM 3795 O O . SER B 2 266 ? 18.586 47.606 12.687 1.00 16.52 244 SER B O 1
ATOM 3798 N N . ASP B 2 267 ? 19.763 45.765 12.095 1.00 16.36 245 ASP B N 1
ATOM 3799 C CA . ASP B 2 267 ? 18.950 45.420 10.925 1.00 17.01 245 ASP B CA 1
ATOM 3800 C C . ASP B 2 267 ? 17.498 45.132 11.272 1.00 18.94 245 ASP B C 1
ATOM 3801 O O . ASP B 2 267 ? 16.629 45.262 10.405 1.00 17.49 245 ASP B O 1
ATOM 3806 N N . ALA B 2 268 ? 17.233 44.770 12.540 1.00 15.07 246 ALA B N 1
ATOM 3807 C CA . ALA B 2 268 ? 15.891 44.446 13.020 1.00 14.80 246 ALA B CA 1
ATOM 3808 C C . ALA B 2 268 ? 14.936 45.642 12.866 1.00 17.98 246 ALA B C 1
ATOM 3809 O O . ALA B 2 268 ? 13.719 45.449 12.878 1.00 19.07 246 ALA B O 1
ATOM 3811 N N . SER B 2 269 ? 15.498 46.877 12.767 1.00 13.70 247 SER B N 1
ATOM 3812 C CA . SER B 2 269 ? 14.712 48.120 12.657 1.00 13.73 247 SER B CA 1
ATOM 3813 C C . SER B 2 269 ? 14.947 48.843 11.302 1.00 15.87 247 SER B C 1
ATOM 3814 O O . SER B 2 269 ? 14.707 50.056 11.200 1.00 16.15 247 SER B O 1
ATOM 3817 N N . ASN B 2 270 ? 15.370 48.113 10.255 1.00 16.22 248 ASN B N 1
ATOM 3818 C CA . ASN B 2 270 ? 15.642 48.714 8.936 1.00 16.98 248 ASN B CA 1
ATOM 3819 C C . ASN B 2 270 ? 14.487 49.520 8.330 1.00 18.67 248 ASN B C 1
ATOM 3820 O O . ASN B 2 270 ? 14.745 50.412 7.532 1.00 18.69 248 ASN B O 1
ATOM 3825 N N . TYR B 2 271 ? 13.232 49.180 8.657 1.00 14.79 249 TYR B N 1
ATOM 3826 C CA . TYR B 2 271 ? 12.089 49.899 8.095 1.00 15.23 249 TYR B CA 1
ATOM 3827 C C . TYR B 2 271 ? 11.710 51.140 8.960 1.00 17.92 249 TYR B C 1
ATOM 3828 O O . TYR B 2 271 ? 10.926 51.997 8.544 1.00 15.85 249 TYR B O 1
ATOM 3837 N N . ILE B 2 272 ? 12.231 51.190 10.191 1.00 13.85 250 ILE B N 1
ATOM 3838 C CA . ILE B 2 272 ? 11.862 52.189 11.180 1.00 12.41 250 ILE B CA 1
ATOM 3839 C C . ILE B 2 272 ? 12.684 53.453 11.024 1.00 16.99 250 ILE B C 1
ATOM 3840 O O . ILE B 2 272 ? 13.904 53.431 11.223 1.00 16.38 250 ILE B O 1
ATOM 3845 N N . THR B 2 273 ? 12.015 54.555 10.702 1.00 13.40 251 THR B N 1
ATOM 3846 C CA . THR B 2 273 ? 12.701 55.840 10.581 1.00 13.44 251 THR B CA 1
ATOM 3847 C C . THR B 2 273 ? 11.760 56.982 10.920 1.00 15.54 251 THR B C 1
ATOM 3848 O O . THR B 2 273 ? 10.560 56.867 10.698 1.00 14.59 251 THR B O 1
ATOM 3852 N N . GLY B 2 274 ? 12.328 58.056 11.440 1.00 13.13 252 GLY B N 1
ATOM 3853 C CA . GLY B 2 274 ? 11.624 59.267 11.857 1.00 13.60 252 GLY B CA 1
ATOM 3854 C C . GLY B 2 274 ? 10.703 59.083 13.045 1.00 17.45 252 GLY B C 1
ATOM 3855 O O . GLY B 2 274 ? 9.886 59.968 13.312 1.00 17.67 252 GLY B O 1
ATOM 3856 N N . ALA B 2 275 ? 10.839 57.951 13.771 1.00 15.23 253 ALA B N 1
ATOM 3857 C CA . ALA B 2 275 ? 9.992 57.637 14.918 1.00 13.28 253 ALA B CA 1
ATOM 3858 C C . ALA B 2 275 ? 10.518 58.292 16.174 1.00 16.27 253 ALA B C 1
ATOM 3859 O O . ALA B 2 275 ? 11.723 58.473 16.297 1.00 16.32 253 ALA B O 1
ATOM 3861 N N . ASN B 2 276 ? 9.625 58.614 17.118 1.00 13.59 254 ASN B N 1
ATOM 3862 C CA . ASN B 2 276 ? 9.968 59.121 18.461 1.00 13.76 254 ASN B CA 1
ATOM 3863 C C . ASN B 2 276 ? 9.453 58.038 19.405 1.00 17.69 254 ASN B C 1
ATOM 3864 O O . ASN B 2 276 ? 8.276 58.029 19.767 1.00 16.66 254 ASN B O 1
ATOM 3869 N N . CYS B 2 277 ? 10.323 57.083 19.736 1.00 13.82 255 CYS B N 1
ATOM 3870 C CA . CYS B 2 277 ? 9.980 55.876 20.484 1.00 14.36 255 CYS B CA 1
ATOM 3871 C C . CYS B 2 277 ? 9.718 56.100 21.967 1.00 18.59 255 CYS B C 1
ATOM 3872 O O . CYS B 2 277 ? 10.479 56.758 22.652 1.00 18.47 255 CYS B O 1
ATOM 3875 N N . ASP B 2 278 ? 8.596 55.571 22.429 1.00 15.66 256 ASP B N 1
ATOM 3876 C CA . ASP B 2 278 ? 8.122 55.719 23.796 1.00 16.63 256 ASP B CA 1
ATOM 3877 C C . ASP B 2 278 ? 8.886 54.800 24.776 1.00 19.66 256 ASP B C 1
ATOM 3878 O O . ASP B 2 278 ? 8.620 53.601 24.832 1.00 18.78 256 ASP B O 1
ATOM 3883 N N . CYS B 2 279 ? 9.805 55.384 25.568 1.00 16.57 257 CYS B N 1
ATOM 3884 C CA . CYS B 2 279 ? 10.579 54.724 26.623 1.00 16.59 257 CYS B CA 1
ATOM 3885 C C . CYS B 2 279 ? 10.128 55.273 27.978 1.00 18.31 257 CYS B C 1
ATOM 3886 O O . CYS B 2 279 ? 10.921 55.375 28.914 1.00 17.67 257 CYS B O 1
ATOM 3889 N N . SER B 2 280 ? 8.847 55.606 28.078 1.00 13.52 258 SER B N 1
ATOM 3890 C CA . SER B 2 280 ? 8.324 56.274 29.256 1.00 13.24 258 SER B CA 1
ATOM 3891 C C . SER B 2 280 ? 7.767 55.323 30.331 1.00 15.11 258 SER B C 1
ATOM 3892 O O . SER B 2 280 ? 7.348 55.805 31.384 1.00 15.47 258 SER B O 1
ATOM 3895 N N . GLY B 2 281 ? 7.659 54.027 30.025 1.00 13.92 259 GLY B N 1
ATOM 3896 C CA . GLY B 2 281 ? 7.083 53.064 30.987 1.00 14.85 259 GLY B CA 1
ATOM 3897 C C . GLY B 2 281 ? 5.580 53.277 31.181 1.00 17.39 259 GLY B C 1
ATOM 3898 O O . GLY B 2 281 ? 5.014 52.844 32.189 1.00 15.80 259 GLY B O 1
ATOM 3899 N N . GLY B 2 282 ? 4.947 53.931 30.200 1.00 16.84 260 GLY B N 1
ATOM 3900 C CA . GLY B 2 282 ? 3.515 54.226 30.192 1.00 16.93 260 GLY B CA 1
ATOM 3901 C C . GLY B 2 282 ? 3.154 55.641 30.631 1.00 17.98 260 GLY B C 1
ATOM 3902 O O . GLY B 2 282 ? 1.979 56.005 30.616 1.00 16.57 260 GLY B O 1
ATOM 3903 N N . TYR B 2 283 ? 4.137 56.454 31.025 1.00 13.91 261 TYR B N 1
ATOM 3904 C CA . TYR B 2 283 ? 3.903 57.831 31.451 1.00 14.27 261 TYR B CA 1
ATOM 3905 C C . TYR B 2 283 ? 3.262 58.608 30.300 1.00 14.83 261 TYR B C 1
ATOM 3906 O O . TYR B 2 283 ? 2.348 59.408 30.530 1.00 15.24 261 TYR B O 1
ATOM 3915 N N . LEU B 2 284 ? 3.686 58.336 29.058 1.00 12.90 262 LEU B N 1
ATOM 3916 C CA . LEU B 2 284 ? 3.107 59.079 27.932 1.00 13.41 262 LEU B CA 1
ATOM 3917 C C . LEU B 2 284 ? 1.700 58.622 27.574 1.00 20.64 262 LEU B C 1
ATOM 3918 O O . LEU B 2 284 ? 0.944 59.385 26.977 1.00 21.18 262 LEU B O 1
ATOM 3923 N N . THR B 2 285 ? 1.320 57.401 27.961 1.00 16.11 263 THR B N 1
ATOM 3924 C CA . THR B 2 285 ? -0.004 56.911 27.536 1.00 15.23 263 THR B CA 1
ATOM 3925 C C . THR B 2 285 ? -1.015 56.716 28.644 1.00 23.19 263 THR B C 1
ATOM 3926 O O . THR B 2 285 ? -2.033 56.065 28.398 1.00 25.00 263 THR B O 1
ATOM 3930 N N . CYS B 2 286 ? -0.813 57.335 29.810 1.00 20.77 264 CYS B N 1
ATOM 3931 C CA . CYS B 2 286 ? -1.796 57.299 30.907 1.00 23.59 264 CYS B CA 1
ATOM 3932 C C . CYS B 2 286 ? -2.076 58.734 31.509 1.00 25.88 264 CYS B C 1
ATOM 3933 O O . CYS B 2 286 ? -2.899 58.871 32.458 1.00 26.51 264 CYS B O 1
#

Secondary structure (DSSP, 8-state):
--S--HHHHHHTT--TT-EEEEESTTSHHHHHHHHHHHHTT-EEEEEES-HHHHHHHHHHHHTTT--EEEEE--TT-HHHHHHHHHHHHHHHS---EEEE---------TTTS-HHHHHHHHIIIIIHHHHHHHHHHHHHHHHTS-EEEEEE--GGGTS--TT-HHHHHHHHHHHHHHHHHHHHHHHHH-EEEEEEEE--BGGGTTTSTT-TT--HHHHHHTT-TTSS-B-GGGGHHHHHHTTSGGGTT--S-EEEESTTTTT-/--S--HHHHHHTT--TT-EEEEESTTSHHHHHHHHHHHHTT-EEEEEES-HHHHHHHHHHHHTTT--EEEEE--TT-HHHHHHHHHHHHHHHS---EEEE---------TTTS-HHHHHHHHIIIIIHHHHHHHHHHHHHHHHTS-EEEEEE--GGGTS--TT-HHHHHHHHHHHHHHHHHHHHHHHHH-EEEEEEEE--BHHHHSTTTT-TT--HHHHHHHT-TTSS-B-GGGGHHHHHHTTSGGGTT--S-EEEESTTTTT-